Protein AF-A0A2A4IUW9-F1 (afdb_monomer)

Radius of gyration: 44.04 Å; Cα contacts (8 Å, |Δi|>4): 616; chains: 1; bounding box: 110×86×105 Å

Organism: Heliothis virescens (NCBI:txid7102)

InterPro domains:
  IPR000980 SH2 domain [PS50001] (161-272)
  IPR000980 SH2 domain [SM00252] (169-258)
  IPR003029 S1 domain [PF00575] (64-117)
  IPR003029 S1 domain [PS50126] (64-119)
  IPR003029 S1 domain [SM00316] (58-117)
  IPR012340 Nucleic acid-binding, OB-fold [G3DSA:2.40.50.140] (57-123)
  IPR012340 Nucleic acid-binding, OB-fold [SSF50249] (63-125)
  IPR017072 Transcription elongation factor Spt6 [PTHR10145] (1-438)
  IPR035018 Spt6, SH2 domain, C terminus [cd09928] (261-351)
  IPR035019 Spt6, SH2 domain, N terminus [cd09918] (169-252)
  IPR035420 Spt6, SH2 domain [PF14633] (137-350)
  IPR036860 SH2 domain superfamily [G3DSA:3.30.505.10] (155-260)
  IPR036860 SH2 domain superfamily [G3DSA:3.30.505.10] (262-356)
  IPR036860 SH2 domain superfamily [SSF55550] (166-254)
  IPR036860 SH2 domain superfamily [SSF55550] (276-350)

Mean predicted aligned error: 22.2 Å

Structure (mmCIF, N/CA/C/O backbone):
data_AF-A0A2A4IUW9-F1
#
_entry.id   AF-A0A2A4IUW9-F1
#
loop_
_atom_site.group_PDB
_atom_site.id
_atom_site.type_symbol
_atom_site.label_atom_id
_atom_site.label_alt_id
_atom_site.label_comp_id
_atom_site.label_asym_id
_atom_site.label_entity_id
_atom_site.label_seq_id
_atom_site.pdbx_PDB_ins_code
_atom_site.Cartn_x
_atom_site.Cartn_y
_atom_site.Cartn_z
_atom_site.occupancy
_atom_site.B_iso_or_equiv
_atom_site.auth_seq_id
_atom_site.auth_comp_id
_atom_site.auth_asym_id
_atom_site.auth_atom_id
_atom_site.pdbx_PDB_model_num
ATOM 1 N N . MET A 1 1 ? 4.418 -8.406 -42.377 1.00 80.50 1 MET A N 1
ATOM 2 C CA . MET A 1 1 ? 5.895 -8.280 -42.331 1.00 80.50 1 MET A CA 1
ATOM 3 C C . MET A 1 1 ? 6.504 -9.618 -42.713 1.00 80.50 1 MET A C 1
ATOM 5 O O . MET A 1 1 ? 5.828 -10.623 -42.533 1.00 80.50 1 MET A O 1
ATOM 9 N N . VAL A 1 2 ? 7.733 -9.634 -43.227 1.00 87.94 2 VAL A N 1
ATOM 10 C CA . VAL A 1 2 ? 8.461 -10.855 -43.615 1.00 87.94 2 VAL A CA 1
ATOM 11 C C . VAL A 1 2 ? 9.812 -10.873 -42.894 1.00 87.94 2 VAL A C 1
ATOM 13 O O . VAL A 1 2 ? 10.381 -9.811 -42.633 1.00 87.94 2 VAL A O 1
ATOM 16 N N . LEU A 1 3 ? 10.307 -12.055 -42.534 1.00 91.06 3 LEU A N 1
ATOM 17 C CA . LEU A 1 3 ? 11.667 -12.244 -42.031 1.00 91.06 3 LEU A CA 1
ATOM 18 C C . LEU A 1 3 ? 12.642 -12.414 -43.205 1.00 91.06 3 LEU A C 1
ATOM 20 O O . LEU A 1 3 ? 12.281 -12.907 -44.277 1.00 91.06 3 LEU A O 1
ATOM 24 N N . ALA A 1 4 ? 13.871 -11.944 -43.014 1.00 92.44 4 ALA A N 1
ATOM 25 C CA . ALA A 1 4 ? 14.934 -12.077 -43.994 1.00 92.44 4 ALA A CA 1
ATOM 26 C C . ALA A 1 4 ? 16.300 -12.180 -43.314 1.00 92.44 4 ALA A C 1
ATOM 28 O O . ALA A 1 4 ? 16.568 -11.481 -42.340 1.00 92.44 4 ALA A O 1
ATOM 29 N N . SER A 1 5 ? 17.191 -12.999 -43.861 1.00 93.94 5 SER A N 1
ATOM 30 C CA . SER A 1 5 ? 18.597 -13.071 -43.453 1.00 93.94 5 SER A CA 1
ATOM 31 C C . SER A 1 5 ? 19.447 -12.083 -44.258 1.00 93.94 5 SER A C 1
ATOM 33 O O . SER A 1 5 ? 19.267 -11.942 -45.467 1.00 93.94 5 SER A O 1
ATOM 35 N N . VAL A 1 6 ? 20.378 -11.379 -43.614 1.00 94.00 6 VAL A N 1
ATOM 36 C CA . VAL A 1 6 ? 21.322 -10.477 -44.295 1.00 94.00 6 VAL A CA 1
ATOM 37 C C . VAL A 1 6 ? 22.441 -11.290 -44.946 1.00 94.00 6 VAL A C 1
ATOM 39 O O . VAL A 1 6 ? 23.213 -11.953 -44.259 1.00 94.00 6 VAL A O 1
ATOM 42 N N . VAL A 1 7 ? 22.556 -11.214 -46.273 1.00 92.81 7 VAL A N 1
ATOM 43 C CA . VAL A 1 7 ? 23.546 -11.969 -47.065 1.00 92.81 7 VAL A CA 1
ATOM 44 C C . VAL A 1 7 ? 24.831 -11.167 -47.287 1.00 92.81 7 VAL A C 1
ATOM 46 O O . VAL A 1 7 ? 25.912 -11.742 -47.346 1.00 92.81 7 VAL A O 1
ATOM 49 N N . GLY A 1 8 ? 24.739 -9.841 -47.406 1.00 90.25 8 GLY A N 1
ATOM 50 C CA . GLY A 1 8 ? 25.907 -8.985 -47.621 1.00 90.25 8 GLY A CA 1
ATOM 51 C C . GLY A 1 8 ? 25.550 -7.530 -47.909 1.00 90.25 8 GLY A C 1
ATOM 52 O O . GLY A 1 8 ? 24.393 -7.199 -48.161 1.00 90.25 8 GLY A O 1
ATOM 53 N N . ILE A 1 9 ? 26.549 -6.651 -47.897 1.00 89.44 9 ILE A N 1
ATOM 54 C CA . ILE A 1 9 ? 26.384 -5.214 -48.161 1.00 89.44 9 ILE A CA 1
ATOM 55 C C . ILE A 1 9 ? 26.858 -4.910 -49.589 1.00 89.44 9 ILE A C 1
ATOM 57 O O . ILE A 1 9 ? 27.933 -5.342 -50.004 1.00 89.44 9 ILE A O 1
ATOM 61 N N . THR A 1 10 ? 26.047 -4.178 -50.356 1.00 88.38 10 THR A N 1
ATOM 62 C CA . THR A 1 10 ? 26.395 -3.730 -51.712 1.00 88.38 10 THR A CA 1
ATOM 63 C C . THR A 1 10 ? 27.048 -2.359 -51.643 1.00 88.38 10 THR A C 1
ATOM 65 O O . THR A 1 10 ? 26.435 -1.399 -51.172 1.00 88.38 10 THR A O 1
ATOM 68 N N . HIS A 1 11 ? 28.263 -2.257 -52.168 1.00 86.31 11 HIS A N 1
ATOM 69 C CA . HIS A 1 11 ? 29.027 -1.016 -52.240 1.00 86.31 11 HIS A CA 1
ATOM 70 C C . HIS A 1 11 ? 29.185 -0.576 -53.700 1.00 86.31 11 HIS A C 1
ATOM 72 O O . HIS A 1 11 ? 29.258 -1.415 -54.602 1.00 86.31 11 HIS A O 1
ATOM 78 N N . ARG A 1 12 ? 29.236 0.736 -53.936 1.00 84.38 12 ARG A N 1
ATOM 79 C CA . ARG A 1 12 ? 29.547 1.342 -55.234 1.00 84.38 12 ARG A CA 1
ATOM 80 C C . ARG A 1 12 ? 30.963 1.904 -55.177 1.00 84.38 12 ARG A C 1
ATOM 82 O O . ARG A 1 12 ? 31.189 2.914 -54.514 1.00 84.38 12 ARG A O 1
ATOM 89 N N . LYS A 1 13 ? 31.892 1.283 -55.911 1.00 81.44 13 LYS A N 1
ATOM 90 C CA . LYS A 1 13 ? 33.252 1.814 -56.070 1.00 81.44 13 LYS A CA 1
ATOM 91 C C . LYS A 1 13 ? 33.208 3.243 -56.648 1.00 81.44 13 LYS A C 1
ATOM 93 O O . LYS A 1 13 ? 32.441 3.469 -57.591 1.00 81.44 13 LYS A O 1
ATOM 98 N N . PRO A 1 14 ? 33.993 4.194 -56.108 1.00 77.44 14 PRO A N 1
ATOM 99 C CA . PRO A 1 14 ? 34.135 5.524 -56.694 1.00 77.44 14 PRO A CA 1
ATOM 100 C C . PRO A 1 14 ? 34.821 5.453 -58.070 1.00 77.44 14 PRO A C 1
ATOM 102 O O . PRO A 1 14 ? 35.565 4.515 -58.362 1.00 77.44 14 PRO A O 1
ATOM 105 N N . GLN A 1 15 ? 34.547 6.433 -58.933 1.00 79.81 15 GLN A N 1
ATOM 106 C CA . GLN A 1 15 ? 35.228 6.587 -60.227 1.00 79.81 15 GLN A CA 1
ATOM 107 C C . GLN A 1 15 ? 36.563 7.316 -60.033 1.00 79.81 15 GLN A C 1
ATOM 109 O O . GLN A 1 15 ? 36.688 8.085 -59.087 1.00 79.81 15 GLN A O 1
ATOM 114 N N . ARG A 1 16 ? 37.543 7.111 -60.926 1.00 71.62 16 ARG A N 1
ATOM 115 C CA . ARG A 1 16 ? 38.905 7.669 -60.782 1.00 71.62 16 ARG A CA 1
ATOM 116 C C . ARG A 1 16 ? 38.910 9.186 -60.546 1.00 71.62 16 ARG A C 1
ATOM 118 O O . ARG A 1 16 ? 39.469 9.632 -59.559 1.00 71.62 16 ARG A O 1
ATOM 125 N N . GLU A 1 17 ? 38.143 9.922 -61.345 1.00 75.94 17 GLU A N 1
ATOM 126 C CA . GLU A 1 17 ? 37.941 11.377 -61.221 1.00 75.94 17 GLU A CA 1
ATOM 127 C C . GLU A 1 17 ? 37.395 11.826 -59.848 1.00 75.94 17 GLU A C 1
ATOM 129 O O . GLU A 1 17 ? 37.530 12.991 -59.482 1.00 75.94 17 GLU A O 1
ATOM 134 N N . MET A 1 18 ? 36.770 10.920 -59.082 1.00 72.50 18 MET A N 1
ATOM 135 C CA . MET A 1 18 ? 36.324 11.173 -57.707 1.00 72.50 18 MET A CA 1
ATOM 136 C C . MET A 1 18 ? 37.425 10.898 -56.673 1.00 72.50 18 MET A C 1
ATOM 138 O O . MET A 1 18 ? 37.431 11.567 -55.645 1.00 72.50 18 MET A O 1
ATOM 142 N N . LEU A 1 19 ? 38.350 9.956 -56.918 1.00 72.19 19 LEU A N 1
ATOM 143 C CA . LEU A 1 19 ? 39.537 9.759 -56.064 1.00 72.19 19 LEU A CA 1
ATOM 144 C C . LEU A 1 19 ? 40.406 11.020 -56.097 1.00 72.19 19 LEU A C 1
ATOM 146 O O . LEU A 1 19 ? 40.807 11.514 -55.049 1.00 72.19 19 LEU A O 1
ATOM 150 N N . ASP A 1 20 ? 40.608 11.580 -57.292 1.00 70.94 20 ASP A N 1
ATOM 151 C CA . ASP A 1 20 ? 41.407 12.791 -57.521 1.00 70.94 20 ASP A CA 1
ATOM 152 C C . ASP A 1 20 ? 40.812 14.050 -56.838 1.00 70.94 20 ASP A C 1
ATOM 154 O O . ASP A 1 20 ? 41.482 15.072 -56.709 1.00 70.94 20 ASP A O 1
ATOM 158 N N . GLN A 1 21 ? 39.550 13.981 -56.391 1.00 74.69 21 GLN A N 1
ATOM 159 C CA . GLN A 1 21 ? 38.823 15.035 -55.663 1.00 74.69 21 GLN A CA 1
ATOM 160 C C . GLN A 1 21 ? 38.524 14.654 -54.199 1.00 74.69 21 GLN A C 1
ATOM 162 O O . GLN A 1 21 ? 37.784 15.358 -53.508 1.00 74.69 21 GLN A O 1
ATOM 167 N N . ALA A 1 22 ? 39.059 13.531 -53.712 1.00 76.06 22 ALA A N 1
ATOM 168 C CA . ALA A 1 22 ? 38.828 13.062 -52.354 1.00 76.06 22 ALA A CA 1
ATOM 169 C C . ALA A 1 22 ? 39.600 13.911 -51.334 1.00 76.06 22 ALA A C 1
ATOM 171 O O . ALA A 1 22 ? 40.796 14.148 -51.485 1.00 76.06 22 ALA A O 1
ATOM 172 N N . ASN A 1 23 ? 38.929 14.300 -50.249 1.00 79.69 23 ASN A N 1
ATOM 173 C CA . ASN A 1 23 ? 39.556 14.961 -49.108 1.00 79.69 23 ASN A CA 1
ATOM 174 C C . ASN A 1 23 ? 39.366 14.093 -47.852 1.00 79.69 23 ASN A C 1
ATOM 176 O O . ASN A 1 23 ? 38.298 14.162 -47.236 1.00 79.69 23 ASN A O 1
ATOM 180 N N . PRO A 1 24 ? 40.335 13.225 -47.501 1.00 80.31 24 PRO A N 1
ATOM 181 C CA . PRO A 1 24 ? 40.293 12.454 -46.263 1.00 80.31 24 PRO A CA 1
ATOM 182 C C . PRO A 1 24 ? 40.227 13.358 -45.033 1.00 80.31 24 PRO A C 1
ATOM 184 O O . PRO A 1 24 ? 40.908 14.380 -44.962 1.00 80.31 24 PRO A O 1
ATOM 187 N N . VAL A 1 25 ? 39.416 12.967 -44.054 1.00 80.44 25 VAL A N 1
ATOM 188 C CA . VAL A 1 25 ? 39.219 13.726 -42.814 1.00 80.44 25 VAL A CA 1
ATOM 189 C C . VAL A 1 25 ? 39.934 12.998 -41.686 1.00 80.44 25 VAL A C 1
ATOM 191 O O . VAL A 1 25 ? 39.818 11.781 -41.566 1.00 80.44 25 VAL A O 1
ATOM 194 N N . ARG A 1 26 ? 40.674 13.728 -40.850 1.00 84.06 26 ARG A N 1
ATOM 195 C CA . ARG A 1 26 ? 41.208 13.189 -39.598 1.00 84.06 26 ARG A CA 1
ATOM 196 C C . ARG A 1 26 ? 40.181 13.393 -38.490 1.00 84.06 26 ARG A C 1
ATOM 198 O O . ARG A 1 26 ? 39.620 14.476 -38.370 1.00 84.06 26 ARG A O 1
ATOM 205 N N . ASN A 1 27 ? 39.938 12.362 -37.694 1.00 80.62 27 ASN A N 1
ATOM 206 C CA . ASN A 1 27 ? 39.076 12.443 -36.524 1.00 80.62 27 ASN A CA 1
ATOM 207 C C . ASN A 1 27 ? 39.903 12.945 -35.325 1.00 80.62 27 ASN A C 1
ATOM 209 O O . ASN A 1 27 ? 40.910 12.334 -34.964 1.00 80.62 27 ASN A O 1
ATOM 213 N N . ASP A 1 28 ? 39.485 14.055 -34.716 1.00 77.19 28 ASP A N 1
ATOM 214 C CA . ASP A 1 28 ? 40.241 14.715 -33.641 1.00 77.19 28 ASP A CA 1
ATOM 215 C C . ASP A 1 28 ? 40.226 13.949 -32.304 1.00 77.19 28 ASP A C 1
ATOM 217 O O . ASP A 1 28 ? 41.146 14.110 -31.505 1.00 77.19 28 ASP A O 1
ATOM 221 N N . GLU A 1 29 ? 39.231 13.086 -32.063 1.00 75.88 29 GLU A N 1
ATOM 222 C CA . GLU A 1 29 ? 39.107 12.296 -30.824 1.00 75.88 29 GLU A CA 1
ATOM 223 C C . GLU A 1 29 ? 39.945 11.009 -30.859 1.00 75.88 29 GLU A C 1
ATOM 225 O O . GLU A 1 29 ? 40.539 10.618 -29.857 1.00 75.88 29 GLU A O 1
ATOM 230 N N . THR A 1 30 ? 39.997 10.336 -32.013 1.00 78.62 30 THR A N 1
ATOM 231 C CA . THR A 1 30 ? 40.752 9.076 -32.193 1.00 78.62 30 THR A CA 1
ATOM 232 C C . THR A 1 30 ? 42.152 9.291 -32.764 1.00 78.62 30 THR A C 1
ATOM 234 O O . THR A 1 30 ? 43.009 8.418 -32.652 1.00 78.62 30 THR A O 1
ATOM 237 N N . GLY A 1 31 ? 42.392 10.438 -33.403 1.00 81.12 31 GLY A N 1
ATOM 238 C CA . GLY A 1 31 ? 43.640 10.763 -34.084 1.00 81.12 31 GLY A CA 1
ATOM 239 C C . GLY A 1 31 ? 43.883 10.015 -35.402 1.00 81.12 31 GLY A C 1
ATOM 240 O O . GLY A 1 31 ? 44.922 10.251 -36.028 1.00 81.12 31 GLY A O 1
ATOM 241 N N . LEU A 1 32 ? 42.951 9.154 -35.821 1.00 87.94 32 LEU A N 1
ATOM 242 C CA . LEU A 1 32 ? 43.006 8.357 -37.048 1.00 87.94 32 LEU A CA 1
ATOM 243 C C . LEU A 1 32 ? 42.343 9.088 -38.227 1.00 87.94 32 LEU A C 1
ATOM 245 O O . LEU A 1 32 ? 41.559 10.026 -38.051 1.00 87.94 32 LEU A O 1
ATOM 249 N N . TRP A 1 33 ? 42.661 8.656 -39.443 1.00 85.31 33 TRP A N 1
ATOM 250 C CA . TRP A 1 33 ? 42.098 9.165 -40.690 1.00 85.31 33 TRP A CA 1
ATOM 251 C C . TRP A 1 33 ? 40.918 8.316 -41.166 1.00 85.31 33 TRP A C 1
ATOM 253 O O . TRP A 1 33 ? 40.949 7.087 -41.107 1.00 85.31 33 TRP A O 1
ATOM 263 N N . GLU A 1 34 ? 39.890 8.980 -41.689 1.00 84.31 34 GLU A N 1
ATOM 264 C CA . GLU A 1 34 ? 38.698 8.364 -42.263 1.00 84.31 34 GLU A CA 1
ATOM 265 C C . GLU A 1 34 ? 38.716 8.417 -43.798 1.00 84.31 34 GLU A C 1
ATOM 267 O O . GLU A 1 34 ? 38.998 9.448 -44.418 1.00 84.31 34 GLU A O 1
ATOM 272 N N . CYS A 1 35 ? 38.363 7.295 -44.426 1.00 83.06 35 CYS A N 1
ATOM 273 C CA . CYS A 1 35 ? 38.163 7.201 -45.864 1.00 83.06 35 CYS A CA 1
ATOM 274 C C . CYS A 1 35 ? 36.783 7.770 -46.279 1.00 83.06 35 CYS A C 1
ATOM 276 O O . CYS A 1 35 ? 35.767 7.115 -46.031 1.00 83.06 35 CYS A O 1
ATOM 278 N N . PRO A 1 36 ? 36.709 8.891 -47.029 1.00 78.44 36 PRO A N 1
ATOM 279 C CA . PRO A 1 36 ? 35.457 9.604 -47.330 1.00 78.44 36 PRO A CA 1
ATOM 280 C C . PRO A 1 36 ? 34.484 8.854 -48.263 1.00 78.44 36 PRO A C 1
ATOM 282 O O . PRO A 1 36 ? 33.404 9.360 -48.562 1.00 78.44 36 PRO A O 1
ATOM 285 N N . PHE A 1 37 ? 34.848 7.658 -48.743 1.00 80.06 37 PHE A N 1
ATOM 286 C CA . PHE A 1 37 ? 33.977 6.810 -49.566 1.00 80.06 37 PHE A CA 1
ATOM 287 C C . PHE A 1 37 ? 33.505 5.535 -48.878 1.00 80.06 37 PHE A C 1
ATOM 289 O O . PHE A 1 37 ? 32.496 4.991 -49.309 1.00 80.06 37 PHE A O 1
ATOM 296 N N . CYS A 1 38 ? 34.223 5.013 -47.882 1.00 77.00 38 CYS A N 1
ATOM 297 C CA . CYS A 1 38 ? 33.855 3.752 -47.224 1.00 77.00 38 CYS A CA 1
ATOM 298 C C . CYS A 1 38 ? 33.867 3.818 -45.694 1.00 77.00 38 CYS A C 1
ATOM 300 O O . CYS A 1 38 ? 33.797 2.767 -45.067 1.00 77.00 38 CYS A O 1
ATOM 302 N N . HIS A 1 39 ? 34.007 5.026 -45.132 1.00 78.38 39 HIS A N 1
ATOM 303 C CA . HIS A 1 39 ? 33.901 5.386 -43.711 1.00 78.38 39 HIS A CA 1
ATOM 304 C C . HIS A 1 39 ? 34.785 4.596 -42.728 1.00 78.38 39 HIS A C 1
ATOM 306 O O . HIS A 1 39 ? 34.752 4.820 -41.522 1.00 78.38 39 HIS A O 1
ATOM 312 N N . LYS A 1 40 ? 35.682 3.748 -43.248 1.00 79.31 40 LYS A N 1
ATOM 313 C CA . LYS A 1 40 ? 36.790 3.156 -42.501 1.00 79.31 40 LYS A CA 1
ATOM 314 C C . LYS A 1 40 ? 37.655 4.248 -41.887 1.00 79.31 40 LYS A C 1
ATOM 316 O O . LYS A 1 40 ? 38.240 5.048 -42.618 1.00 79.31 40 LYS A O 1
ATOM 321 N N . ASN A 1 41 ? 37.761 4.206 -40.568 1.00 80.50 41 ASN A N 1
ATOM 322 C CA . ASN A 1 41 ? 38.489 5.129 -39.705 1.00 80.50 41 ASN A CA 1
ATOM 323 C C . ASN A 1 41 ? 39.707 4.466 -39.027 1.00 80.50 41 ASN A C 1
ATOM 325 O O . ASN A 1 41 ? 40.211 4.971 -38.033 1.00 80.50 41 ASN A O 1
ATOM 329 N N . ASP A 1 42 ? 40.179 3.338 -39.570 1.00 82.62 42 ASP A N 1
ATOM 330 C CA . ASP A 1 42 ? 41.269 2.521 -39.014 1.00 82.62 42 ASP A CA 1
ATOM 331 C C . ASP A 1 42 ? 42.689 3.032 -39.369 1.00 82.62 42 ASP A C 1
ATOM 333 O O . ASP A 1 42 ? 43.676 2.395 -39.004 1.00 82.62 42 ASP A O 1
ATOM 337 N N . PHE A 1 43 ? 42.826 4.125 -40.135 1.00 84.69 43 PHE A N 1
ATOM 338 C CA . PHE A 1 43 ? 44.097 4.510 -40.768 1.00 84.69 43 PHE A CA 1
ATOM 339 C C . PHE A 1 43 ? 44.949 5.440 -39.876 1.00 84.69 43 PHE A C 1
ATOM 341 O O . PHE A 1 43 ? 44.506 6.551 -39.578 1.00 84.69 43 PHE A O 1
ATOM 348 N N . PRO A 1 44 ? 46.185 5.073 -39.483 1.00 84.38 44 PRO A N 1
ATOM 349 C CA . PRO A 1 44 ? 47.053 5.942 -38.682 1.00 84.38 44 PRO A CA 1
ATOM 350 C C . PRO A 1 44 ? 47.588 7.152 -39.466 1.00 84.38 44 PRO A C 1
ATOM 352 O O . PRO A 1 44 ? 47.716 8.240 -38.903 1.00 84.38 44 PRO A O 1
ATOM 355 N N . GLU A 1 45 ? 47.852 7.002 -40.768 1.00 85.12 45 GLU A N 1
ATOM 356 C CA . GLU A 1 45 ? 48.411 8.059 -41.620 1.00 85.12 45 GLU A CA 1
ATOM 357 C C . GLU A 1 45 ? 47.579 8.329 -42.879 1.00 85.12 45 GLU A C 1
ATOM 359 O O . GLU A 1 45 ? 47.034 7.419 -43.504 1.00 85.12 45 GLU A O 1
ATOM 364 N N . LEU A 1 46 ? 47.588 9.590 -43.329 1.00 84.12 46 LEU A N 1
ATOM 365 C CA . LEU A 1 46 ? 46.991 10.020 -44.599 1.00 84.12 46 LEU A CA 1
ATOM 366 C C . LEU A 1 46 ? 47.543 9.225 -45.797 1.00 84.12 46 LEU A C 1
ATOM 368 O O . LEU A 1 46 ? 46.793 8.873 -46.706 1.00 84.12 46 LEU A O 1
ATOM 372 N N . SER A 1 47 ? 48.839 8.898 -45.771 1.00 83.25 47 SER A N 1
ATOM 373 C CA . SER A 1 47 ? 49.534 8.071 -46.766 1.00 83.25 47 SER A CA 1
ATOM 374 C C . SER A 1 47 ? 48.853 6.713 -46.980 1.00 83.25 47 SER A C 1
ATOM 376 O O . SER A 1 47 ? 48.757 6.229 -48.107 1.00 83.25 47 SER A O 1
ATOM 378 N N . GLU A 1 48 ? 48.332 6.101 -45.912 1.00 83.25 48 GLU A N 1
ATOM 379 C CA . GLU A 1 48 ? 47.650 4.808 -45.990 1.00 83.25 48 GLU A CA 1
ATOM 380 C C . GLU A 1 48 ? 46.253 4.916 -46.613 1.00 83.25 48 GLU A C 1
ATOM 382 O O . GLU A 1 48 ? 45.826 3.992 -47.305 1.00 83.25 48 GLU A O 1
ATOM 387 N N . VAL A 1 49 ? 45.573 6.059 -46.463 1.00 81.81 49 VAL A N 1
ATOM 388 C CA . VAL A 1 49 ? 44.292 6.323 -47.141 1.00 81.81 49 VAL A CA 1
ATOM 389 C C . VAL A 1 49 ? 44.486 6.430 -48.658 1.00 81.81 49 VAL A C 1
ATOM 391 O O . VAL A 1 49 ? 43.689 5.877 -49.417 1.00 81.81 49 VAL A O 1
ATOM 394 N N . TRP A 1 50 ? 45.573 7.062 -49.116 1.00 81.75 50 TRP A N 1
ATOM 395 C CA . TRP A 1 50 ? 45.917 7.108 -50.544 1.00 81.75 50 TRP A CA 1
ATOM 396 C C . TRP A 1 50 ? 46.339 5.732 -51.076 1.00 81.75 50 TRP A C 1
ATOM 398 O O . TRP A 1 50 ? 45.802 5.285 -52.089 1.00 81.75 50 TRP A O 1
ATOM 408 N N . ASN A 1 51 ? 47.162 4.978 -50.337 1.00 84.94 51 ASN A N 1
ATOM 409 C CA . ASN A 1 51 ? 47.474 3.582 -50.679 1.00 84.94 51 ASN A CA 1
ATOM 410 C C . ASN A 1 51 ? 46.207 2.699 -50.757 1.00 84.94 51 ASN A C 1
ATOM 412 O O . ASN A 1 51 ? 46.107 1.821 -51.615 1.00 84.94 51 ASN A O 1
ATOM 416 N N . HIS A 1 52 ? 45.208 2.938 -49.901 1.00 82.25 52 HIS A N 1
ATOM 417 C CA . HIS A 1 52 ? 43.914 2.247 -49.921 1.00 82.25 52 HIS A CA 1
ATOM 418 C C . HIS A 1 52 ? 43.067 2.567 -51.170 1.00 82.25 52 HIS A C 1
ATOM 420 O O . HIS A 1 52 ? 42.300 1.709 -51.632 1.00 82.25 52 HIS A O 1
ATOM 426 N N . PHE A 1 53 ? 43.223 3.764 -51.745 1.00 81.56 53 PHE A N 1
ATOM 427 C CA . PHE A 1 53 ? 42.650 4.128 -53.041 1.00 81.56 53 PHE A CA 1
ATOM 428 C C . PHE A 1 53 ? 43.407 3.476 -54.205 1.00 81.56 53 PHE A C 1
ATOM 430 O O . PHE A 1 53 ? 42.789 2.753 -54.990 1.00 81.56 53 PHE A O 1
ATOM 437 N N . ASP A 1 54 ? 44.726 3.668 -54.286 1.00 78.38 54 ASP A N 1
ATOM 438 C CA . ASP A 1 54 ? 45.549 3.229 -55.424 1.00 78.38 54 ASP A CA 1
ATOM 439 C C . ASP A 1 54 ? 45.650 1.702 -55.541 1.00 78.38 54 ASP A C 1
ATOM 441 O O . ASP A 1 54 ? 45.609 1.154 -56.645 1.00 78.38 54 ASP A O 1
ATOM 445 N N . ALA A 1 55 ? 45.662 0.978 -54.416 1.00 81.12 55 ALA A N 1
ATOM 446 C CA . ALA A 1 55 ? 45.565 -0.483 -54.405 1.00 81.12 55 ALA A CA 1
ATOM 447 C C . ALA A 1 55 ? 44.164 -1.012 -54.795 1.00 81.12 55 ALA A C 1
ATOM 449 O O . ALA A 1 55 ? 43.937 -2.223 -54.818 1.00 81.12 55 ALA A O 1
ATOM 450 N N . GLY A 1 56 ? 43.182 -0.134 -55.045 1.00 75.38 56 GLY A N 1
ATOM 451 C CA . GLY A 1 56 ? 41.799 -0.505 -55.362 1.00 75.38 56 GLY A CA 1
ATOM 452 C C . GLY A 1 56 ? 41.053 -1.208 -54.218 1.00 75.38 56 GLY A C 1
ATOM 453 O O . GLY A 1 56 ? 39.987 -1.800 -54.454 1.00 75.38 56 GLY A O 1
ATOM 454 N N . ALA A 1 57 ? 41.612 -1.147 -53.002 1.00 79.00 57 ALA A N 1
ATOM 455 C CA . ALA A 1 57 ? 41.149 -1.823 -51.791 1.00 79.00 57 ALA A CA 1
ATOM 456 C C . ALA A 1 57 ? 39.894 -1.175 -51.181 1.00 79.00 57 ALA A C 1
ATOM 458 O O . ALA A 1 57 ? 39.211 -1.796 -50.362 1.00 79.00 57 ALA A O 1
ATOM 459 N N . CYS A 1 58 ? 39.560 0.048 -51.597 1.00 80.25 58 CYS A N 1
ATOM 460 C CA . CYS A 1 58 ? 38.311 0.703 -51.235 1.00 80.25 58 CYS A CA 1
ATOM 461 C C . CYS A 1 58 ? 37.091 -0.031 -51.839 1.00 80.25 58 CYS A C 1
ATOM 463 O O . CYS A 1 58 ? 36.992 -0.165 -53.068 1.00 80.25 58 CYS A O 1
ATOM 465 N N . PRO A 1 59 ? 36.119 -0.489 -51.020 1.00 78.12 59 PRO A N 1
ATOM 466 C CA . PRO A 1 59 ? 34.854 -1.020 -51.530 1.00 78.12 59 PRO A CA 1
ATOM 467 C C . PRO A 1 59 ? 33.955 0.091 -52.102 1.00 78.12 59 PRO A C 1
ATOM 469 O O . PRO A 1 59 ? 33.089 -0.187 -52.934 1.00 78.12 59 PRO A O 1
ATOM 472 N N . GLY A 1 60 ? 34.186 1.343 -51.692 1.00 83.19 60 GLY A N 1
ATOM 473 C CA . GLY A 1 60 ? 33.345 2.497 -51.996 1.00 83.19 60 GLY A CA 1
ATOM 474 C C . GLY A 1 60 ? 32.075 2.565 -51.149 1.00 83.19 60 GLY A C 1
ATOM 475 O O . GLY A 1 60 ? 31.917 1.822 -50.180 1.00 83.19 60 GLY A O 1
ATOM 476 N N . GLN A 1 61 ? 31.164 3.463 -51.525 1.00 83.81 61 GLN A N 1
ATOM 477 C CA . GLN A 1 61 ? 30.034 3.850 -50.680 1.00 83.81 61 GLN A CA 1
ATOM 478 C C . GLN A 1 61 ? 28.979 2.750 -50.598 1.00 83.81 61 GLN A C 1
ATOM 480 O O . GLN A 1 61 ? 28.558 2.194 -51.618 1.00 83.81 61 GLN A O 1
ATOM 485 N N . ALA A 1 62 ? 28.512 2.451 -49.386 1.00 85.00 62 ALA A N 1
ATOM 486 C CA . ALA A 1 62 ? 27.423 1.512 -49.169 1.00 85.00 62 ALA A CA 1
ATOM 487 C C . ALA A 1 62 ? 26.111 2.036 -49.787 1.00 85.00 62 ALA A C 1
ATOM 489 O O . ALA A 1 62 ? 25.626 3.119 -49.473 1.00 85.00 62 ALA A O 1
ATOM 490 N N . THR A 1 63 ? 25.514 1.245 -50.679 1.00 87.19 63 THR A N 1
ATOM 491 C CA . THR A 1 63 ? 24.272 1.600 -51.400 1.00 87.19 63 THR A CA 1
ATOM 492 C C . THR A 1 63 ? 23.037 0.902 -50.832 1.00 87.19 63 THR A C 1
ATOM 494 O O . THR A 1 63 ? 21.918 1.418 -50.920 1.00 87.19 63 THR A O 1
ATOM 497 N N . GLY A 1 64 ? 23.230 -0.263 -50.213 1.00 89.69 64 GLY A N 1
ATOM 498 C CA . GLY A 1 64 ? 22.156 -1.050 -49.627 1.00 89.69 64 GLY A CA 1
ATOM 499 C C . GLY A 1 64 ? 22.590 -2.454 -49.222 1.00 89.69 64 GLY A C 1
ATOM 500 O O . GLY A 1 64 ? 23.718 -2.887 -49.463 1.00 89.69 64 GLY A O 1
ATOM 501 N N . VAL A 1 65 ? 21.670 -3.173 -48.596 1.00 92.44 65 VAL A N 1
ATOM 502 C CA . VAL A 1 65 ? 21.886 -4.484 -47.984 1.00 92.44 65 VAL A CA 1
ATOM 503 C C . VAL A 1 65 ? 21.173 -5.548 -48.814 1.00 92.44 65 VAL A C 1
ATOM 505 O O . VAL A 1 65 ? 19.978 -5.436 -49.080 1.00 92.44 65 VAL A O 1
ATOM 508 N N . ARG A 1 66 ? 21.894 -6.597 -49.218 1.00 93.25 66 ARG A N 1
ATOM 509 C CA . ARG A 1 66 ? 21.307 -7.796 -49.827 1.00 93.25 66 ARG A CA 1
ATOM 510 C C . ARG A 1 66 ? 20.779 -8.693 -48.724 1.00 93.25 66 ARG A C 1
ATOM 512 O O . ARG A 1 66 ? 21.512 -9.049 -47.799 1.00 93.25 66 ARG A O 1
ATOM 519 N N . ILE A 1 67 ? 19.523 -9.082 -48.858 1.00 94.50 67 ILE A N 1
ATOM 520 C CA . ILE A 1 67 ? 18.829 -9.988 -47.952 1.00 94.50 67 ILE A CA 1
ATOM 521 C C . ILE A 1 67 ? 18.360 -11.234 -48.707 1.00 94.50 67 ILE A C 1
ATOM 523 O O . ILE A 1 67 ? 18.250 -11.230 -49.935 1.00 94.50 67 ILE A O 1
ATOM 527 N N . ARG A 1 68 ? 18.052 -12.299 -47.972 1.00 94.12 68 ARG A N 1
ATOM 528 C CA . ARG A 1 68 ? 17.355 -13.477 -48.484 1.00 94.12 68 ARG A CA 1
ATOM 529 C C . ARG A 1 68 ? 16.163 -13.775 -47.590 1.00 94.12 68 ARG A C 1
ATOM 531 O O . ARG A 1 68 ? 16.337 -13.956 -46.386 1.00 94.12 68 ARG A O 1
ATOM 538 N N . LEU A 1 69 ? 14.973 -13.787 -48.181 1.00 92.56 69 LEU A N 1
ATOM 539 C CA . LEU A 1 69 ? 13.738 -14.151 -47.491 1.00 92.56 69 LEU A CA 1
ATOM 540 C C . LEU A 1 69 ? 13.746 -15.644 -47.127 1.00 92.56 69 LEU A C 1
ATOM 542 O O . LEU A 1 69 ? 14.410 -16.442 -47.791 1.00 92.56 69 LEU A O 1
ATOM 546 N N . ASP A 1 70 ? 12.948 -16.031 -46.133 1.00 87.88 70 ASP A N 1
ATOM 547 C CA . ASP A 1 70 ? 12.826 -17.428 -45.679 1.00 87.88 70 ASP A CA 1
ATOM 548 C C . ASP A 1 70 ? 12.383 -18.394 -46.797 1.00 87.88 70 ASP A C 1
ATOM 550 O O . ASP A 1 70 ? 12.767 -19.560 -46.809 1.00 87.88 70 ASP A O 1
ATOM 554 N N . ASN A 1 71 ? 11.627 -17.902 -47.788 1.00 86.56 71 ASN A N 1
ATOM 555 C CA . ASN A 1 71 ? 11.230 -18.663 -48.981 1.00 86.56 71 ASN A CA 1
ATOM 556 C C . ASN A 1 71 ? 12.345 -18.786 -50.046 1.00 86.56 71 ASN A C 1
ATOM 558 O O . ASN A 1 71 ? 12.092 -19.223 -51.167 1.00 86.56 71 ASN A O 1
ATOM 562 N N . GLY A 1 72 ? 13.571 -18.371 -49.722 1.00 87.00 72 GLY A N 1
ATOM 563 C CA . GLY A 1 72 ? 14.753 -18.483 -50.569 1.00 87.00 72 GLY A CA 1
ATOM 564 C C . GLY A 1 72 ? 14.962 -17.345 -51.573 1.00 87.00 72 GLY A C 1
ATOM 565 O O . GLY A 1 72 ? 16.059 -17.283 -52.140 1.00 87.00 72 GLY A O 1
ATOM 566 N N . LEU A 1 73 ? 13.984 -16.448 -51.769 1.00 91.62 73 LEU A N 1
ATOM 567 C CA . LEU A 1 73 ? 14.079 -15.312 -52.698 1.00 91.62 73 LEU A CA 1
ATOM 568 C C . LEU A 1 73 ? 15.152 -14.300 -52.278 1.00 91.62 73 LEU A C 1
ATOM 570 O O . LEU A 1 73 ? 15.328 -14.004 -51.094 1.00 91.62 73 LEU A O 1
ATOM 574 N N . SER A 1 74 ? 15.835 -13.721 -53.266 1.00 92.44 74 SER A N 1
ATOM 575 C CA . SER A 1 74 ? 16.754 -12.599 -53.060 1.00 92.44 74 SER A CA 1
ATOM 576 C C . SER A 1 74 ? 15.994 -11.282 -52.902 1.00 92.44 74 SER A C 1
ATOM 578 O O . SER A 1 74 ? 15.030 -11.015 -53.616 1.00 92.44 74 SER A O 1
ATOM 580 N N . GLY A 1 75 ? 16.460 -10.425 -51.999 1.00 92.81 75 GLY A N 1
ATOM 581 C CA . GLY A 1 75 ? 15.916 -9.086 -51.814 1.00 92.81 75 GLY A CA 1
ATOM 582 C C . GLY A 1 75 ? 16.992 -8.036 -51.564 1.00 92.81 75 GLY A C 1
ATOM 583 O O . GLY A 1 75 ? 18.154 -8.349 -51.287 1.00 92.81 75 GLY A O 1
ATOM 584 N N . TYR A 1 76 ? 16.590 -6.775 -51.653 1.00 94.19 76 TYR A N 1
ATOM 585 C CA . TYR A 1 76 ? 17.461 -5.618 -51.515 1.00 94.19 76 TYR A CA 1
ATOM 586 C C . TYR A 1 76 ? 16.815 -4.559 -50.618 1.00 94.19 76 TYR A C 1
ATOM 588 O O . TYR A 1 76 ? 15.651 -4.208 -50.788 1.00 94.19 76 TYR A O 1
ATOM 596 N N . ILE A 1 77 ? 17.572 -4.039 -49.654 1.00 93.12 77 ILE A N 1
ATOM 597 C CA . ILE A 1 77 ? 17.182 -2.895 -48.825 1.00 93.12 77 ILE A CA 1
ATOM 598 C C . ILE A 1 77 ? 18.104 -1.737 -49.191 1.00 93.12 77 ILE A C 1
ATOM 600 O O . ILE A 1 77 ? 19.274 -1.724 -48.811 1.00 93.12 77 ILE A O 1
ATOM 604 N N . HIS A 1 78 ? 17.588 -0.750 -49.922 1.00 90.44 78 HIS A N 1
ATOM 605 C CA . HIS A 1 78 ? 18.319 0.487 -50.198 1.00 90.44 78 HIS A CA 1
ATOM 606 C C . HIS A 1 78 ? 18.669 1.206 -48.882 1.00 90.44 78 HIS A C 1
ATOM 608 O O . HIS A 1 78 ? 17.833 1.255 -47.980 1.00 90.44 78 HIS A O 1
ATOM 614 N N . ILE A 1 79 ? 19.858 1.812 -48.761 1.00 88.62 79 ILE A N 1
ATOM 615 C CA . ILE A 1 79 ? 20.351 2.362 -47.480 1.00 88.62 79 ILE A CA 1
ATOM 616 C C . ILE A 1 79 ? 19.376 3.356 -46.813 1.00 88.62 79 ILE A C 1
ATOM 618 O O . ILE A 1 79 ? 19.098 3.252 -45.620 1.00 88.62 79 ILE A O 1
ATOM 622 N N . LYS A 1 80 ? 18.720 4.218 -47.608 1.00 88.19 80 LYS A N 1
ATOM 623 C CA . LYS A 1 80 ? 17.648 5.148 -47.165 1.00 88.19 80 LYS A CA 1
ATOM 624 C C . LYS A 1 80 ? 16.400 4.478 -46.547 1.00 88.19 80 LYS A C 1
ATOM 626 O O . LYS A 1 80 ? 15.537 5.188 -46.037 1.00 88.19 80 LYS A O 1
ATOM 631 N N . ASN A 1 81 ? 16.275 3.153 -46.624 1.00 88.44 81 ASN A N 1
ATOM 632 C CA . ASN A 1 81 ? 15.166 2.345 -46.101 1.00 88.44 81 ASN A CA 1
ATOM 633 C C . ASN A 1 81 ? 15.619 1.336 -45.024 1.00 88.44 81 ASN A C 1
ATOM 635 O O . ASN A 1 81 ? 14.829 0.496 -44.597 1.00 88.44 81 ASN A O 1
ATOM 639 N N . LEU A 1 82 ? 16.872 1.404 -44.561 1.00 87.75 82 LEU A N 1
ATOM 640 C CA . LEU A 1 82 ? 17.385 0.534 -43.497 1.00 87.75 82 LEU A CA 1
ATOM 641 C C . LEU A 1 82 ? 16.956 0.987 -42.086 1.00 87.75 82 LEU A C 1
ATOM 643 O O . LEU A 1 82 ? 16.858 0.167 -41.176 1.00 87.75 82 LEU A O 1
ATOM 647 N N . SER A 1 83 ? 16.716 2.287 -41.897 1.00 86.69 83 SER A N 1
ATOM 648 C CA . SER A 1 83 ? 16.441 2.921 -40.602 1.00 86.69 83 SER A CA 1
ATOM 649 C C . SER A 1 83 ? 15.588 4.184 -40.777 1.00 86.69 83 SER A C 1
ATOM 651 O O . SER A 1 83 ? 15.537 4.757 -41.865 1.00 86.69 83 SER A O 1
ATOM 653 N N . ASP A 1 84 ? 14.934 4.627 -39.697 1.00 83.62 84 ASP A N 1
ATOM 654 C CA . ASP A 1 84 ? 14.275 5.944 -39.629 1.00 83.62 84 ASP A CA 1
ATOM 655 C C . ASP A 1 84 ? 15.288 7.084 -39.398 1.00 83.62 84 ASP A C 1
ATOM 657 O O . ASP A 1 84 ? 15.004 8.245 -39.682 1.00 83.62 84 ASP A O 1
ATOM 661 N N . ARG A 1 85 ? 16.470 6.756 -38.856 1.00 81.38 85 ARG A N 1
ATOM 662 C CA . ARG A 1 85 ? 17.609 7.678 -38.726 1.00 81.38 85 ARG A CA 1
ATOM 663 C C . ARG A 1 85 ? 18.463 7.622 -39.992 1.00 81.38 85 ARG A C 1
ATOM 665 O O . ARG A 1 85 ? 18.505 6.588 -40.657 1.00 81.38 85 ARG A O 1
ATOM 672 N N . HIS A 1 86 ? 19.188 8.700 -40.284 1.00 78.12 86 HIS A N 1
ATOM 673 C CA . HIS A 1 86 ? 20.274 8.631 -41.259 1.00 78.12 86 HIS A CA 1
ATOM 674 C C . HIS A 1 86 ? 21.339 7.635 -40.774 1.00 78.12 86 HIS A C 1
ATOM 676 O O . HIS A 1 86 ? 21.628 7.578 -39.581 1.00 78.12 86 HIS A O 1
ATOM 682 N N . VAL A 1 87 ? 21.870 6.841 -41.700 1.00 79.50 87 VAL A N 1
ATOM 683 C CA . VAL A 1 87 ? 22.902 5.823 -41.477 1.00 79.50 87 VAL A CA 1
ATOM 684 C C . VAL A 1 87 ? 23.842 5.921 -42.673 1.00 79.50 87 VAL A C 1
ATOM 686 O O . VAL A 1 87 ? 23.382 5.750 -43.805 1.00 79.50 87 VAL A O 1
ATOM 689 N N . ALA A 1 88 ? 25.115 6.228 -42.425 1.00 73.19 88 ALA A N 1
ATOM 690 C CA . ALA A 1 88 ? 26.153 6.234 -43.456 1.00 73.19 88 ALA A CA 1
ATOM 691 C C . ALA A 1 88 ? 26.645 4.802 -43.725 1.00 73.19 88 ALA A C 1
ATOM 693 O O . ALA A 1 88 ? 26.659 4.361 -44.874 1.00 73.19 88 ALA A O 1
ATOM 694 N N . ASP A 1 89 ? 26.916 4.047 -42.654 1.00 78.56 89 ASP A N 1
ATOM 695 C CA . ASP A 1 89 ? 27.371 2.660 -42.722 1.00 78.56 89 ASP A CA 1
ATOM 696 C C . ASP A 1 89 ? 26.295 1.661 -42.270 1.00 78.56 89 ASP A C 1
ATOM 698 O O . ASP A 1 89 ? 25.939 1.600 -41.091 1.00 78.56 89 ASP A O 1
ATOM 702 N N . PRO A 1 90 ? 25.795 0.778 -43.155 1.00 81.88 90 PRO A N 1
ATOM 703 C CA . PRO A 1 90 ? 24.801 -0.222 -42.766 1.00 81.88 90 PRO A CA 1
ATOM 704 C C . PRO A 1 90 ? 25.344 -1.237 -41.745 1.00 81.88 90 PRO A C 1
ATOM 706 O O . PRO A 1 90 ? 24.552 -1.848 -41.027 1.00 81.88 90 PRO A O 1
ATOM 709 N N . THR A 1 91 ? 26.670 -1.388 -41.650 1.00 83.19 91 THR A N 1
ATOM 710 C CA . THR A 1 91 ? 27.380 -2.265 -40.704 1.00 83.19 91 THR A CA 1
ATOM 711 C C . THR A 1 91 ? 27.097 -1.921 -39.238 1.00 83.19 91 THR A C 1
ATOM 713 O O . THR A 1 91 ? 27.068 -2.823 -38.401 1.00 83.19 91 THR A O 1
ATOM 716 N N . GLU A 1 92 ? 26.823 -0.649 -38.918 1.00 82.56 92 GLU A N 1
ATOM 717 C CA . GLU A 1 92 ? 26.389 -0.230 -37.575 1.00 82.56 92 GLU A CA 1
ATOM 718 C C . GLU A 1 92 ? 25.076 -0.910 -37.166 1.00 82.56 92 GLU A C 1
ATOM 720 O O . GLU A 1 92 ? 24.855 -1.255 -36.003 1.00 82.56 92 GLU A O 1
ATOM 725 N N . ARG A 1 93 ? 24.170 -1.074 -38.140 1.00 82.12 93 ARG A N 1
ATOM 726 C CA . ARG A 1 93 ? 22.770 -1.428 -37.902 1.00 82.12 93 ARG A CA 1
ATOM 727 C C . ARG A 1 93 ? 22.461 -2.896 -38.170 1.00 82.12 93 ARG A C 1
ATOM 729 O O . ARG A 1 93 ? 21.526 -3.416 -37.548 1.00 82.12 93 ARG A O 1
ATOM 736 N N . VAL A 1 94 ? 23.194 -3.542 -39.080 1.00 86.50 94 VAL A N 1
ATOM 737 C CA . VAL A 1 94 ? 23.018 -4.951 -39.456 1.00 86.50 94 VAL A CA 1
ATOM 738 C C . VAL A 1 94 ? 24.348 -5.673 -39.684 1.00 86.50 94 VAL A C 1
ATOM 740 O O . VAL A 1 94 ? 25.271 -5.142 -40.296 1.00 86.50 94 VAL A O 1
ATOM 743 N N . ARG A 1 95 ? 24.425 -6.932 -39.24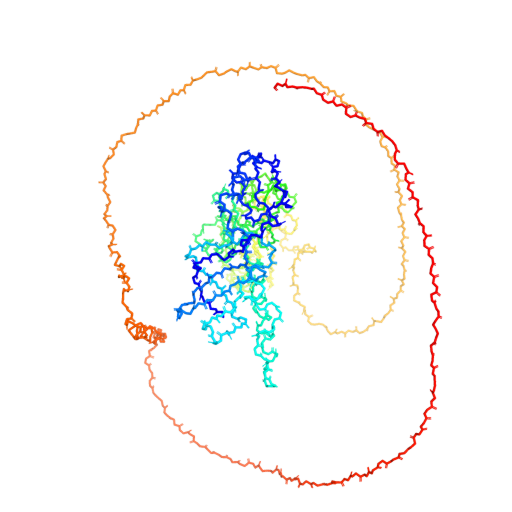3 1.00 89.56 95 ARG A N 1
ATOM 744 C CA . ARG A 1 95 ? 25.557 -7.840 -39.495 1.00 89.56 95 ARG A CA 1
ATOM 745 C C . ARG A 1 95 ? 25.186 -8.911 -40.523 1.00 89.56 95 ARG A C 1
ATOM 747 O O . ARG A 1 95 ? 24.023 -9.284 -40.648 1.00 89.56 95 ARG A O 1
ATOM 754 N N . ILE A 1 96 ? 26.173 -9.436 -41.247 1.00 91.75 96 ILE A N 1
ATOM 755 C CA . ILE A 1 96 ? 25.966 -10.574 -42.159 1.00 91.75 96 ILE A CA 1
ATOM 756 C C . ILE A 1 96 ? 25.529 -11.801 -41.342 1.00 91.75 96 ILE A C 1
ATOM 758 O O . ILE A 1 96 ? 26.036 -12.034 -40.247 1.00 91.75 96 ILE A O 1
ATOM 762 N N . GLY A 1 97 ? 24.542 -12.544 -41.845 1.00 90.19 97 GLY A N 1
ATOM 763 C CA . GLY A 1 97 ? 23.871 -13.639 -41.140 1.00 90.19 97 GLY A CA 1
ATOM 764 C C . GLY A 1 97 ? 22.778 -13.200 -40.155 1.00 90.19 97 GLY A C 1
ATOM 765 O O . GLY A 1 97 ? 22.032 -14.047 -39.671 1.00 90.19 97 GLY A O 1
ATOM 766 N N . GLN A 1 98 ? 22.629 -11.902 -39.864 1.00 92.12 98 GLN A N 1
ATOM 767 C CA . GLN A 1 98 ? 21.581 -11.416 -38.964 1.00 92.12 98 GLN A CA 1
ATOM 768 C C . GLN A 1 98 ? 20.196 -11.527 -39.611 1.00 92.12 98 GLN A C 1
ATOM 770 O O . GLN A 1 98 ? 20.011 -11.159 -40.771 1.00 92.12 98 GLN A O 1
ATOM 775 N N . THR A 1 99 ? 19.206 -11.966 -38.833 1.00 91.69 99 THR A N 1
ATOM 776 C CA . THR A 1 99 ? 17.800 -11.927 -39.252 1.00 91.69 99 THR A CA 1
ATOM 777 C C . THR A 1 99 ? 17.213 -10.538 -38.993 1.00 91.69 99 THR A C 1
ATOM 779 O O . THR A 1 99 ? 17.357 -9.990 -37.898 1.00 91.69 99 THR A O 1
ATOM 782 N N . VAL A 1 100 ? 16.540 -9.970 -39.991 1.00 90.94 100 VAL A N 1
ATOM 783 C CA . VAL A 1 100 ? 15.856 -8.674 -39.940 1.00 90.94 100 VAL A CA 1
ATOM 784 C C . VAL A 1 100 ? 14.386 -8.829 -40.326 1.00 90.94 100 VAL A C 1
ATOM 786 O O . VAL A 1 100 ? 14.037 -9.610 -41.211 1.00 90.94 100 VAL A O 1
ATOM 789 N N . HIS A 1 101 ? 13.508 -8.065 -39.675 1.00 91.56 101 HIS A N 1
ATOM 790 C CA . HIS A 1 101 ? 12.132 -7.899 -40.138 1.00 91.56 101 HIS A CA 1
ATOM 791 C C . HIS A 1 101 ? 12.102 -6.858 -41.253 1.00 91.56 101 HIS A C 1
ATOM 793 O O . HIS A 1 101 ? 12.665 -5.775 -41.102 1.00 91.56 101 HIS A O 1
ATOM 799 N N . CYS A 1 102 ? 11.412 -7.159 -42.348 1.00 90.19 102 CYS A N 1
ATOM 800 C CA . CYS A 1 102 ? 11.249 -6.233 -43.458 1.00 90.19 102 CYS A CA 1
ATOM 801 C C . CYS A 1 102 ? 9.806 -6.185 -43.989 1.00 90.19 102 CYS A C 1
ATOM 803 O O . CYS A 1 102 ? 8.971 -7.066 -43.738 1.00 90.19 102 CYS A O 1
ATOM 805 N N . ARG A 1 103 ? 9.508 -5.114 -44.728 1.00 89.50 103 ARG A N 1
ATOM 806 C CA . ARG A 1 103 ? 8.290 -4.941 -45.525 1.00 89.50 103 ARG A CA 1
ATOM 807 C C . ARG A 1 103 ? 8.691 -4.868 -46.996 1.00 89.50 103 ARG A C 1
ATOM 809 O O . ARG A 1 103 ? 9.550 -4.064 -47.346 1.00 89.50 103 ARG A O 1
ATOM 816 N N . ILE A 1 104 ? 8.090 -5.712 -47.833 1.00 90.75 104 ILE A N 1
ATOM 817 C CA . ILE A 1 104 ? 8.270 -5.658 -49.289 1.00 90.75 104 ILE A CA 1
ATOM 818 C C . ILE A 1 104 ? 7.595 -4.378 -49.794 1.00 90.75 104 ILE A C 1
ATOM 820 O O . ILE A 1 104 ? 6.432 -4.138 -49.474 1.00 90.75 104 ILE A O 1
ATOM 824 N N . LEU A 1 105 ? 8.332 -3.571 -50.557 1.00 89.50 105 LEU A N 1
ATOM 825 C CA . LEU A 1 105 ? 7.842 -2.360 -51.219 1.00 89.50 105 LEU A CA 1
ATOM 826 C C . LEU A 1 105 ? 7.483 -2.630 -52.685 1.00 89.50 105 LEU A C 1
ATOM 828 O O . LEU A 1 105 ? 6.485 -2.118 -53.184 1.00 89.50 105 LEU A O 1
ATOM 832 N N . LYS A 1 106 ? 8.309 -3.423 -53.380 1.00 89.94 106 LYS A N 1
ATOM 833 C CA . LYS A 1 106 ? 8.187 -3.714 -54.815 1.00 89.94 106 LYS A CA 1
ATOM 834 C C . LYS A 1 106 ? 8.738 -5.107 -55.130 1.00 89.94 106 LYS A C 1
ATOM 836 O O . LYS A 1 106 ? 9.640 -5.596 -54.453 1.00 89.94 106 LYS A O 1
ATOM 841 N N . ILE A 1 107 ? 8.179 -5.745 -56.157 1.00 92.12 107 ILE A N 1
ATOM 842 C CA . ILE A 1 107 ? 8.568 -7.075 -56.639 1.00 92.12 107 ILE A CA 1
ATOM 843 C C . ILE A 1 107 ? 8.995 -6.936 -58.104 1.00 92.12 107 ILE A C 1
ATOM 845 O O . ILE A 1 107 ? 8.168 -6.601 -58.949 1.00 92.12 107 ILE A O 1
ATOM 849 N N . ASP A 1 108 ? 10.266 -7.200 -58.406 1.00 91.69 108 ASP A N 1
ATOM 850 C CA . ASP A 1 108 ? 10.797 -7.232 -59.772 1.00 91.69 108 ASP A CA 1
ATOM 851 C C . ASP A 1 108 ? 10.816 -8.670 -60.291 1.00 91.69 108 ASP A C 1
ATOM 853 O O . ASP A 1 108 ? 11.774 -9.424 -60.098 1.00 91.69 108 ASP A O 1
ATOM 857 N N . VAL A 1 109 ? 9.722 -9.041 -60.960 1.00 91.69 109 VAL A N 1
ATOM 858 C CA . VAL A 1 109 ? 9.479 -10.399 -61.474 1.00 91.69 109 VAL A CA 1
ATOM 859 C C . VAL A 1 109 ? 10.570 -10.834 -62.458 1.00 91.69 109 VAL A C 1
ATOM 861 O O . VAL A 1 109 ? 11.078 -11.943 -62.341 1.00 91.69 109 VAL A O 1
ATOM 864 N N . GLU A 1 110 ? 11.008 -9.945 -63.357 1.00 91.06 110 GLU A N 1
ATOM 865 C CA . GLU A 1 110 ? 12.067 -10.212 -64.351 1.00 91.06 110 GLU A CA 1
ATOM 866 C C . GLU A 1 110 ? 13.404 -10.651 -63.733 1.00 91.06 110 GLU A C 1
ATOM 868 O O . GLU A 1 110 ? 14.190 -11.351 -64.368 1.00 91.06 110 GLU A O 1
ATOM 873 N N . ARG A 1 111 ? 13.678 -10.218 -62.497 1.00 86.75 111 ARG A N 1
ATOM 874 C CA . ARG A 1 111 ? 14.936 -10.467 -61.777 1.00 86.75 111 ARG A CA 1
ATOM 875 C C . ARG A 1 111 ? 14.771 -11.446 -60.614 1.00 86.75 111 ARG A C 1
ATOM 877 O O . ARG A 1 111 ? 15.748 -11.720 -59.922 1.00 86.75 111 ARG A O 1
ATOM 884 N N . PHE A 1 112 ? 13.550 -11.940 -60.381 1.00 88.19 112 PHE A N 1
ATOM 885 C CA . PHE A 1 112 ? 13.162 -12.722 -59.200 1.00 88.19 112 PHE A CA 1
ATOM 886 C C . PHE A 1 112 ? 13.645 -12.095 -57.874 1.00 88.19 112 PHE A C 1
ATOM 888 O O . PHE A 1 112 ? 14.070 -12.792 -56.950 1.00 88.19 112 PHE A O 1
ATOM 895 N N . SER A 1 113 ? 13.577 -10.761 -57.785 1.00 90.25 113 SER A N 1
ATOM 896 C CA . SER A 1 113 ? 14.093 -9.978 -56.656 1.00 90.25 113 SER A CA 1
ATOM 897 C C . SER A 1 113 ? 13.044 -9.044 -56.055 1.00 90.25 113 SER A C 1
ATOM 899 O O . SER A 1 113 ? 12.203 -8.507 -56.774 1.00 90.25 113 SER A O 1
ATOM 901 N N . VAL A 1 114 ? 13.120 -8.799 -54.745 1.00 93.44 114 VAL A N 1
ATOM 902 C CA . VAL A 1 114 ? 12.224 -7.864 -54.037 1.00 93.44 114 VAL A CA 1
ATOM 903 C C . VAL A 1 114 ? 12.970 -6.662 -53.455 1.00 93.44 114 VAL A C 1
ATOM 905 O O . VAL A 1 114 ? 14.017 -6.823 -52.830 1.00 93.44 114 VAL A O 1
ATOM 908 N N . ASP A 1 115 ? 12.408 -5.464 -53.604 1.00 93.00 115 ASP A N 1
ATOM 909 C CA . ASP A 1 115 ? 12.844 -4.281 -52.858 1.00 93.00 115 ASP A CA 1
ATOM 910 C C . ASP A 1 115 ? 12.107 -4.232 -51.516 1.00 93.00 115 ASP A C 1
ATOM 912 O O . ASP A 1 115 ? 10.877 -4.334 -51.459 1.00 93.00 115 ASP A O 1
ATOM 916 N N . CYS A 1 116 ? 12.853 -4.036 -50.433 1.00 92.19 116 CYS A N 1
ATOM 917 C CA . CYS A 1 116 ? 12.360 -4.082 -49.062 1.00 92.19 116 CYS A CA 1
ATOM 918 C C . CYS A 1 116 ? 12.753 -2.841 -48.246 1.00 92.19 116 CYS A C 1
ATOM 920 O O . CYS A 1 116 ? 13.744 -2.160 -48.518 1.00 92.19 116 CYS A O 1
ATOM 922 N N . SER A 1 117 ? 11.995 -2.595 -47.177 1.00 91.38 117 SER A N 1
ATOM 923 C CA . SER A 1 117 ? 12.315 -1.636 -46.117 1.00 91.38 117 SER A CA 1
ATOM 924 C C . SER A 1 117 ? 12.425 -2.322 -44.756 1.00 91.38 117 SER A C 1
ATOM 926 O O . SER A 1 117 ? 11.694 -3.274 -44.478 1.00 91.38 117 SER A O 1
ATOM 928 N N . SER A 1 118 ? 13.323 -1.820 -43.908 1.00 90.56 118 SER A N 1
ATOM 929 C CA . SER A 1 118 ? 13.511 -2.206 -42.500 1.00 90.56 118 SER A CA 1
ATOM 930 C C . SER A 1 118 ? 13.310 -1.018 -41.537 1.00 90.56 118 SER A C 1
ATOM 932 O O . SER A 1 118 ? 13.613 -1.125 -40.346 1.00 90.56 118 SER A O 1
ATOM 934 N N . LYS A 1 119 ? 12.793 0.115 -42.033 1.00 89.31 119 LYS A N 1
ATOM 935 C CA . LYS A 1 119 ? 12.382 1.272 -41.224 1.00 89.31 119 LYS A CA 1
ATOM 936 C C . LYS A 1 119 ? 11.390 0.875 -40.137 1.00 89.31 119 LYS A C 1
ATOM 938 O O . LYS A 1 119 ? 10.378 0.231 -40.410 1.00 89.31 119 LYS A O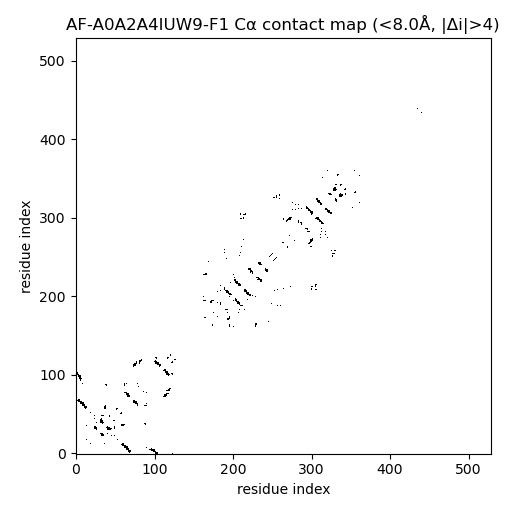 1
ATOM 943 N N . SER A 1 120 ? 11.625 1.321 -38.906 1.00 85.19 120 SER A N 1
ATOM 944 C CA . SER A 1 120 ? 10.686 1.104 -37.801 1.00 85.19 120 SER A CA 1
ATOM 945 C C . SER A 1 120 ? 9.390 1.913 -37.950 1.00 85.19 120 SER A C 1
ATOM 947 O O . SER A 1 120 ? 8.390 1.548 -37.341 1.00 85.19 120 SER A O 1
ATOM 949 N N . SER A 1 121 ? 9.349 2.962 -38.777 1.00 84.12 121 SER A N 1
ATOM 950 C CA . SER A 1 121 ? 8.096 3.592 -39.227 1.00 84.12 121 SER A CA 1
ATOM 951 C C . SER A 1 121 ? 7.267 2.670 -40.134 1.00 84.12 121 SER A C 1
ATOM 953 O O . SER A 1 121 ? 6.130 2.353 -39.778 1.00 84.12 121 SER A O 1
ATOM 955 N N . ASP A 1 122 ? 7.849 2.179 -41.232 1.00 83.81 122 ASP A N 1
ATOM 956 C CA . ASP A 1 122 ? 7.203 1.285 -42.211 1.00 83.81 122 ASP A CA 1
ATOM 957 C C . ASP A 1 122 ? 6.765 -0.062 -41.600 1.00 83.81 122 ASP A C 1
ATOM 959 O O . ASP A 1 122 ? 5.715 -0.606 -41.955 1.00 83.81 122 ASP A O 1
ATOM 963 N N . LEU A 1 123 ? 7.563 -0.611 -40.673 1.00 82.81 123 LEU A N 1
ATOM 964 C CA . LEU A 1 123 ? 7.274 -1.866 -39.964 1.00 82.81 123 LEU A CA 1
ATOM 965 C C . LEU A 1 123 ? 6.137 -1.725 -38.940 1.00 82.81 123 LEU A C 1
ATOM 967 O O . LEU A 1 123 ? 5.349 -2.654 -38.780 1.00 82.81 123 LEU A O 1
ATOM 971 N N . LEU A 1 124 ? 6.040 -0.574 -38.263 1.00 79.38 124 LEU A N 1
ATOM 972 C CA . LEU A 1 124 ? 4.957 -0.271 -37.316 1.00 79.38 124 LEU A CA 1
ATOM 973 C C . LEU A 1 124 ? 3.705 0.313 -37.995 1.00 79.38 124 LEU A C 1
ATOM 975 O O . LEU A 1 124 ? 2.715 0.554 -37.309 1.00 79.38 124 LEU A O 1
ATOM 979 N N . ASP A 1 125 ? 3.745 0.543 -39.313 1.00 75.25 125 ASP A N 1
ATOM 980 C CA . ASP A 1 125 ? 2.646 1.113 -40.108 1.00 75.25 125 ASP A CA 1
ATOM 981 C C . ASP A 1 125 ? 2.130 2.449 -39.537 1.00 75.25 125 ASP A C 1
ATOM 983 O O . ASP A 1 125 ? 0.927 2.693 -39.457 1.00 75.25 125 ASP A O 1
ATOM 987 N N . LYS A 1 126 ? 3.049 3.317 -39.078 1.00 67.12 126 LYS A N 1
ATOM 988 C CA . LYS A 1 126 ? 2.701 4.535 -38.310 1.00 67.12 126 LYS A CA 1
ATOM 989 C C . LYS A 1 126 ? 1.760 5.491 -39.049 1.00 67.12 126 LYS A C 1
ATOM 991 O O . LYS A 1 126 ? 1.022 6.227 -38.400 1.00 67.12 126 LYS A O 1
ATOM 996 N N . ASN A 1 127 ? 1.785 5.461 -40.379 1.00 68.44 127 ASN A N 1
ATOM 997 C CA . ASN A 1 127 ? 0.969 6.308 -41.245 1.00 68.44 127 ASN A CA 1
ATOM 998 C C . ASN A 1 127 ? -0.348 5.621 -41.674 1.00 68.44 127 ASN A C 1
ATOM 1000 O O . ASN A 1 127 ? -1.161 6.243 -42.349 1.00 68.44 127 ASN A O 1
ATOM 1004 N N . ASN A 1 128 ? -0.562 4.346 -41.311 1.00 66.88 128 ASN A N 1
ATOM 1005 C CA . ASN A 1 128 ? -1.645 3.462 -41.775 1.00 66.88 128 ASN A CA 1
ATOM 1006 C C . ASN A 1 128 ? -1.766 3.287 -43.309 1.00 66.88 128 ASN A C 1
ATOM 1008 O O . ASN A 1 128 ? -2.737 2.690 -43.771 1.00 66.88 128 ASN A O 1
ATOM 1012 N N . GLU A 1 129 ? -0.782 3.750 -44.087 1.00 66.88 129 GLU A N 1
ATOM 1013 C CA . GLU A 1 129 ? -0.723 3.688 -45.561 1.00 66.88 129 GLU A CA 1
ATOM 1014 C C . GLU A 1 129 ? -0.925 2.281 -46.138 1.00 66.88 129 GLU A C 1
ATOM 1016 O O . GLU A 1 129 ? -1.365 2.132 -47.276 1.00 66.88 129 GLU A O 1
ATOM 1021 N N . TRP A 1 130 ? -0.588 1.247 -45.364 1.00 68.56 130 TRP A N 1
ATOM 1022 C CA . TRP A 1 130 ? -0.489 -0.129 -45.843 1.00 68.56 130 TRP A CA 1
ATOM 1023 C C . TRP A 1 130 ? -1.500 -1.079 -45.190 1.00 68.56 130 TRP A C 1
ATOM 1025 O O . TRP A 1 130 ? -1.381 -2.303 -45.332 1.00 68.56 130 TRP A O 1
ATOM 1035 N N . ARG A 1 131 ? -2.491 -0.539 -44.470 1.00 68.69 131 ARG A N 1
ATOM 1036 C CA . ARG A 1 131 ? -3.679 -1.298 -44.065 1.00 68.69 131 ARG A CA 1
ATOM 1037 C C . ARG A 1 131 ? -4.661 -1.352 -45.243 1.00 68.69 131 ARG A C 1
ATOM 1039 O O . ARG A 1 131 ? -4.792 -0.354 -45.950 1.00 68.69 131 ARG A O 1
ATOM 1046 N N . PRO A 1 132 ? -5.397 -2.460 -45.451 1.00 71.44 132 PRO A N 1
ATOM 1047 C CA . PRO A 1 132 ? -6.545 -2.445 -46.351 1.00 71.44 132 PRO A CA 1
ATOM 1048 C C . PRO A 1 132 ? -7.521 -1.327 -45.946 1.00 71.44 132 PRO A C 1
ATOM 1050 O O . PRO A 1 132 ? -7.692 -1.096 -44.742 1.00 71.44 132 PRO A O 1
ATOM 1053 N N . PRO A 1 133 ? -8.172 -0.638 -46.901 1.00 71.06 133 PRO A N 1
ATOM 1054 C CA . PRO A 1 133 ? -9.225 0.310 -46.566 1.00 71.06 133 PRO A CA 1
ATOM 1055 C C . PRO A 1 133 ? -10.327 -0.418 -45.789 1.00 71.06 133 PRO A C 1
ATOM 1057 O O . PRO A 1 133 ? -10.767 -1.495 -46.196 1.00 71.06 133 PRO A O 1
ATOM 1060 N N . LYS A 1 134 ? -10.754 0.161 -44.660 1.00 76.12 134 LYS A N 1
ATOM 1061 C CA . LYS A 1 134 ? -11.873 -0.367 -43.867 1.00 76.12 134 LYS A CA 1
ATOM 1062 C C . LYS A 1 134 ? -13.129 -0.387 -44.735 1.00 76.12 134 LYS A C 1
ATOM 1064 O O . LYS A 1 134 ? -13.399 0.586 -45.440 1.00 76.12 134 LYS A O 1
ATOM 1069 N N . ASP A 1 135 ? -13.870 -1.489 -44.703 1.00 78.44 135 ASP A N 1
ATOM 1070 C CA . ASP A 1 135 ? -15.082 -1.627 -45.503 1.00 78.44 135 ASP A CA 1
ATOM 1071 C C . ASP A 1 135 ? -16.242 -0.768 -44.940 1.00 78.44 135 ASP A C 1
ATOM 1073 O O . ASP A 1 135 ? -16.187 -0.334 -43.785 1.00 78.44 135 ASP A O 1
ATOM 1077 N N . PRO A 1 136 ? -17.303 -0.495 -45.727 1.00 77.25 136 PRO A N 1
ATOM 1078 C CA . PRO A 1 136 ? -18.400 0.381 -45.302 1.00 77.25 136 PRO A CA 1
ATOM 1079 C C . PRO A 1 136 ? -19.263 -0.144 -44.142 1.00 77.25 136 PRO A C 1
ATOM 1081 O O . PRO A 1 136 ? -20.071 0.619 -43.617 1.00 77.25 136 PRO A O 1
ATOM 1084 N N . TYR A 1 137 ? -19.123 -1.417 -43.759 1.00 80.94 137 TYR A N 1
ATOM 1085 C CA . TYR A 1 137 ? -19.824 -2.045 -42.635 1.00 80.94 137 TYR A CA 1
ATOM 1086 C C . TYR A 1 137 ? -18.916 -2.241 -41.411 1.00 80.94 137 TYR A C 1
ATOM 1088 O O . TYR A 1 137 ? -19.367 -2.769 -40.393 1.00 80.94 137 TYR A O 1
ATOM 1096 N N . TYR A 1 138 ? -17.653 -1.811 -41.486 1.00 78.75 138 TYR A N 1
ATOM 1097 C CA . TYR A 1 138 ? -16.695 -1.913 -40.394 1.00 78.75 138 TYR A CA 1
ATOM 1098 C C . TYR A 1 138 ? -17.151 -1.081 -39.186 1.00 78.75 138 TYR A C 1
ATOM 1100 O O . TYR A 1 138 ? -17.218 0.149 -39.257 1.00 78.75 138 TYR A O 1
ATOM 1108 N N . ASP A 1 139 ? -17.414 -1.746 -38.059 1.00 81.81 139 ASP A N 1
ATOM 1109 C CA . ASP A 1 139 ? -17.826 -1.102 -36.809 1.00 81.81 139 ASP A CA 1
ATOM 1110 C C . ASP A 1 139 ? -16.650 -0.348 -36.162 1.00 81.81 139 ASP A C 1
ATOM 1112 O O . ASP A 1 139 ? -15.870 -0.876 -35.363 1.00 81.81 139 ASP A O 1
ATOM 1116 N N . GLN A 1 140 ? -16.522 0.923 -36.545 1.00 80.19 140 GLN A N 1
ATOM 1117 C CA . GLN A 1 140 ? -15.521 1.834 -35.998 1.00 80.19 140 GLN A CA 1
ATOM 1118 C C . GLN A 1 140 ? -15.784 2.145 -34.518 1.00 80.19 140 GLN A C 1
ATOM 1120 O O . GLN A 1 140 ? -14.827 2.379 -33.786 1.00 80.19 140 GLN A O 1
ATOM 1125 N N . GLU A 1 141 ? -17.038 2.116 -34.046 1.00 81.19 141 GLU A N 1
ATOM 1126 C CA . GLU A 1 141 ? -17.346 2.373 -32.634 1.00 81.19 141 GLU A CA 1
ATOM 1127 C C . GLU A 1 141 ? -16.874 1.221 -31.739 1.00 81.19 141 GLU A C 1
ATOM 1129 O O . GLU A 1 141 ? -16.368 1.469 -30.643 1.00 81.19 141 GLU A O 1
ATOM 1134 N N . ALA A 1 142 ? -16.980 -0.029 -32.202 1.00 84.25 142 ALA A N 1
ATOM 1135 C CA . ALA A 1 142 ? -16.460 -1.197 -31.497 1.00 84.25 142 ALA A CA 1
ATOM 1136 C C . ALA A 1 142 ? -14.927 -1.175 -31.376 1.00 84.25 142 ALA A C 1
ATOM 1138 O O . ALA A 1 142 ? -14.409 -1.327 -30.267 1.00 84.25 142 ALA A O 1
ATOM 1139 N N . GLU A 1 143 ? -14.200 -0.933 -32.476 1.00 84.38 143 GLU A N 1
ATOM 1140 C CA . GLU A 1 143 ? -12.731 -0.834 -32.446 1.00 84.38 143 GLU A CA 1
ATOM 1141 C C . GLU A 1 143 ? -12.276 0.307 -31.524 1.00 84.38 143 GLU A C 1
ATOM 1143 O O . GLU A 1 143 ? -11.423 0.106 -30.658 1.00 84.38 143 GLU A O 1
ATOM 1148 N N . ASP A 1 144 ? -12.877 1.493 -31.647 1.00 82.94 144 ASP A N 1
ATOM 1149 C CA . ASP A 1 144 ? -12.484 2.660 -30.856 1.00 82.94 144 ASP A CA 1
ATOM 1150 C C . ASP A 1 144 ? -12.792 2.464 -29.359 1.00 82.94 144 ASP A C 1
ATOM 1152 O O . ASP A 1 144 ? -12.023 2.884 -28.491 1.00 82.94 144 ASP A O 1
ATOM 1156 N N . LYS A 1 145 ? -13.876 1.750 -29.033 1.00 88.12 145 LYS A N 1
ATOM 1157 C CA . LYS A 1 145 ? -14.251 1.361 -27.665 1.00 88.12 145 LYS A CA 1
ATOM 1158 C C . LYS A 1 145 ? -13.289 0.341 -27.060 1.00 88.12 145 LYS A C 1
ATOM 1160 O O . LYS A 1 145 ? -12.946 0.476 -25.884 1.00 88.12 145 LYS A O 1
ATOM 1165 N N . ASP A 1 146 ? -12.818 -0.636 -27.828 1.00 86.56 146 ASP A N 1
ATOM 1166 C CA . ASP A 1 146 ? -11.850 -1.624 -27.341 1.00 86.56 146 ASP A CA 1
ATOM 1167 C C . ASP A 1 146 ? -10.429 -1.047 -27.247 1.00 86.56 146 ASP A C 1
ATOM 1169 O O . ASP A 1 146 ? -9.746 -1.279 -26.247 1.00 86.56 146 ASP A O 1
ATOM 1173 N N . LEU A 1 147 ? -10.028 -0.166 -28.171 1.00 84.94 147 LEU A N 1
ATOM 1174 C CA . LEU A 1 147 ? -8.799 0.630 -28.058 1.00 84.94 147 LEU A CA 1
ATOM 1175 C C . LEU A 1 147 ? -8.818 1.572 -26.841 1.00 84.94 147 LEU A C 1
ATOM 1177 O O . LEU A 1 147 ? -7.774 1.791 -26.219 1.00 84.94 147 LEU A O 1
ATOM 1181 N N . ARG A 1 148 ? -9.980 2.133 -26.474 1.00 86.12 148 ARG A N 1
ATOM 1182 C CA . ARG A 1 148 ? -10.145 2.908 -25.229 1.00 86.12 148 ARG A CA 1
ATOM 1183 C C . ARG A 1 148 ? -9.995 2.011 -23.999 1.00 86.12 148 ARG A C 1
ATOM 1185 O O . ARG A 1 148 ? -9.152 2.322 -23.162 1.00 86.12 148 ARG A O 1
ATOM 1192 N N . LYS A 1 149 ? -10.687 0.863 -23.932 1.00 88.56 149 LYS A N 1
ATOM 1193 C CA . LYS A 1 149 ? -10.516 -0.124 -22.842 1.00 88.56 149 LYS A CA 1
ATOM 1194 C C . LYS A 1 149 ? -9.062 -0.569 -22.682 1.00 88.56 149 LYS A C 1
ATOM 1196 O O . LYS A 1 149 ? -8.588 -0.679 -21.556 1.00 88.56 149 LYS A O 1
ATOM 1201 N N . GLU A 1 150 ? -8.345 -0.840 -23.774 1.00 85.50 150 GLU A N 1
ATOM 1202 C CA . GLU A 1 150 ? -6.946 -1.279 -23.705 1.00 85.50 150 GLU A CA 1
ATOM 1203 C C . GLU A 1 150 ? -6.034 -0.166 -23.169 1.00 85.50 150 GLU A C 1
ATOM 1205 O O . GLU A 1 150 ? -5.220 -0.415 -22.276 1.00 85.50 150 GLU A O 1
ATOM 1210 N N . LYS A 1 151 ? -6.211 1.078 -23.639 1.00 84.00 151 LYS A N 1
ATOM 1211 C CA . LYS A 1 151 ? -5.490 2.252 -23.115 1.00 84.00 151 LYS A CA 1
ATOM 1212 C C . LYS A 1 151 ? -5.798 2.497 -21.637 1.00 84.00 151 LYS A C 1
ATOM 1214 O O . LYS A 1 151 ? -4.866 2.679 -20.857 1.00 84.00 151 LYS A O 1
ATOM 1219 N N . GLU A 1 152 ? -7.067 2.443 -21.238 1.00 85.25 152 GLU A N 1
ATOM 1220 C CA . GLU A 1 152 ? -7.505 2.577 -19.843 1.00 85.25 152 GLU A CA 1
ATOM 1221 C C . GLU A 1 152 ? -6.931 1.460 -18.963 1.00 85.25 152 GLU A C 1
ATOM 1223 O O . GLU A 1 152 ? -6.407 1.734 -17.883 1.00 85.25 152 GLU A O 1
ATOM 1228 N N . ALA A 1 153 ? -6.949 0.206 -19.427 1.00 78.56 153 ALA A N 1
ATOM 1229 C CA . ALA A 1 153 ? -6.387 -0.936 -18.711 1.00 78.56 153 ALA A CA 1
ATOM 1230 C C . ALA A 1 153 ? -4.857 -0.855 -18.593 1.00 78.56 153 ALA A C 1
ATOM 1232 O O . ALA A 1 153 ? -4.304 -1.204 -17.547 1.00 78.56 153 ALA A O 1
ATOM 1233 N N . LYS A 1 154 ? -4.163 -0.370 -19.6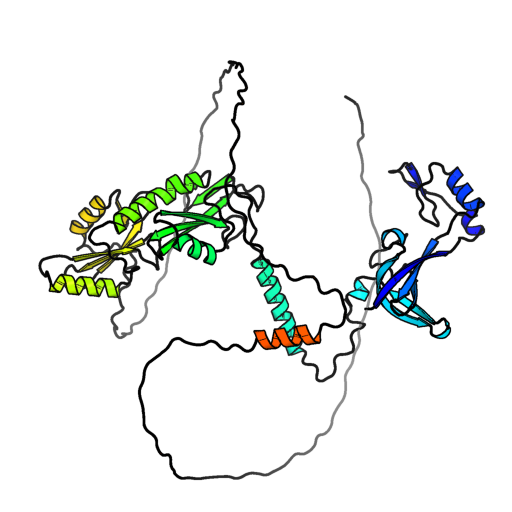31 1.00 79.19 154 LYS A N 1
ATOM 1234 C CA . LYS A 1 154 ? -2.717 -0.120 -19.604 1.00 79.19 154 LYS A CA 1
ATOM 1235 C C . LYS A 1 154 ? -2.364 1.012 -18.636 1.00 79.19 154 LYS A C 1
ATOM 1237 O O . LYS A 1 154 ? -1.580 0.783 -17.722 1.00 79.19 154 LYS A O 1
ATOM 1242 N N . GLN A 1 155 ? -3.003 2.174 -18.757 1.00 72.06 155 GLN A N 1
ATOM 1243 C CA . GLN A 1 155 ? -2.779 3.317 -17.865 1.00 72.06 155 GLN A CA 1
ATOM 1244 C C . GLN A 1 155 ? -3.143 2.990 -16.406 1.00 72.06 155 GLN A C 1
ATOM 1246 O O . GLN A 1 155 ? -2.472 3.428 -15.472 1.00 72.06 155 GLN A O 1
ATOM 1251 N N . THR A 1 156 ? -4.170 2.164 -16.193 1.00 68.88 156 THR A N 1
ATOM 1252 C CA . THR A 1 156 ? -4.537 1.638 -14.871 1.00 68.88 156 THR A CA 1
ATOM 1253 C C . THR A 1 156 ? -3.466 0.691 -14.325 1.00 68.88 156 THR A C 1
ATOM 1255 O O . THR A 1 156 ? -3.086 0.833 -13.165 1.00 68.88 156 THR A O 1
ATOM 1258 N N . LYS A 1 157 ? -2.909 -0.220 -15.139 1.00 65.12 157 LYS A N 1
ATOM 1259 C CA . LYS A 1 157 ? -1.754 -1.053 -14.743 1.00 65.12 157 LYS A CA 1
ATOM 1260 C C . LYS A 1 157 ? -0.520 -0.209 -14.415 1.00 65.12 157 LYS A C 1
ATOM 1262 O O . LYS A 1 157 ? 0.131 -0.492 -13.419 1.00 65.12 157 LYS A O 1
ATOM 1267 N N . GLU A 1 158 ? -0.238 0.833 -15.193 1.00 63.78 158 GLU A N 1
ATOM 1268 C CA . GLU A 1 158 ? 0.893 1.748 -14.977 1.00 63.78 158 GLU A CA 1
ATOM 1269 C C . GLU A 1 158 ? 0.719 2.567 -13.683 1.00 63.78 158 GLU A C 1
ATOM 1271 O O . GLU A 1 158 ? 1.632 2.611 -12.862 1.00 63.78 158 GLU A O 1
ATOM 1276 N N . ARG A 1 159 ? -0.479 3.109 -13.401 1.00 59.97 159 ARG A N 1
ATOM 1277 C CA . ARG A 1 159 ? -0.789 3.735 -12.094 1.00 59.97 159 ARG A CA 1
ATOM 1278 C C . ARG A 1 159 ? -0.741 2.757 -10.916 1.00 59.97 159 ARG A C 1
ATOM 1280 O O . ARG A 1 159 ? -0.510 3.185 -9.789 1.00 59.97 159 ARG A O 1
ATOM 1287 N N . MET A 1 160 ? -0.983 1.469 -11.157 1.00 56.97 160 MET A N 1
ATOM 1288 C CA . MET A 1 160 ? -0.862 0.401 -10.159 1.00 56.97 160 MET A CA 1
ATOM 1289 C C . MET A 1 160 ? 0.517 -0.275 -10.164 1.00 56.97 160 MET A C 1
ATOM 1291 O O . MET A 1 160 ? 0.690 -1.274 -9.462 1.00 56.97 160 MET A O 1
ATOM 1295 N N . GLN A 1 161 ? 1.509 0.247 -10.900 1.00 58.16 161 GLN A N 1
ATOM 1296 C CA . GLN A 1 161 ? 2.874 -0.275 -10.878 1.00 58.16 161 GLN A CA 1
ATOM 1297 C C . GLN A 1 161 ? 3.571 0.144 -9.579 1.00 58.16 161 GLN A C 1
ATOM 1299 O O . GLN A 1 161 ? 4.355 1.087 -9.508 1.00 58.16 161 GLN A O 1
ATOM 1304 N N . TYR A 1 162 ? 3.220 -0.593 -8.530 1.00 64.56 162 TYR A N 1
ATOM 1305 C CA . TYR A 1 162 ? 3.704 -0.488 -7.166 1.00 64.56 162 TYR A CA 1
ATOM 1306 C C . TYR A 1 162 ? 5.232 -0.342 -7.126 1.00 64.56 162 TYR A C 1
ATOM 1308 O O . TYR A 1 162 ? 5.970 -1.277 -7.448 1.00 64.56 162 TYR A O 1
ATOM 1316 N N . VAL A 1 163 ? 5.708 0.839 -6.721 1.00 68.56 163 VAL A N 1
ATOM 1317 C CA . VAL A 1 163 ? 7.140 1.129 -6.595 1.00 68.56 163 VAL A CA 1
ATOM 1318 C C . VAL A 1 163 ? 7.691 0.335 -5.413 1.00 68.56 163 VAL A C 1
ATOM 1320 O O . VAL A 1 163 ? 7.585 0.753 -4.260 1.00 68.56 163 VAL A O 1
ATOM 1323 N N . LYS A 1 164 ? 8.259 -0.840 -5.709 1.00 80.00 164 LYS A N 1
ATOM 1324 C CA . LYS A 1 164 ? 8.938 -1.699 -4.734 1.00 80.00 164 LYS A CA 1
ATOM 1325 C C . LYS A 1 164 ? 10.105 -0.921 -4.121 1.00 80.00 164 LYS A C 1
ATOM 1327 O O . LYS A 1 164 ? 11.070 -0.615 -4.817 1.00 80.00 164 LYS A O 1
ATOM 1332 N N . ARG A 1 165 ? 10.020 -0.612 -2.828 1.00 84.44 165 ARG A N 1
ATOM 1333 C CA . ARG A 1 165 ? 11.028 0.181 -2.110 1.00 84.44 165 ARG A CA 1
ATOM 1334 C C . ARG A 1 165 ? 12.122 -0.695 -1.516 1.00 84.44 165 ARG A C 1
ATOM 1336 O O . ARG A 1 165 ? 11.906 -1.881 -1.252 1.00 84.44 165 ARG A O 1
ATOM 1343 N N . VAL A 1 166 ? 13.282 -0.092 -1.285 1.00 87.62 166 VAL A N 1
ATOM 1344 C CA . VAL A 1 166 ? 14.475 -0.730 -0.721 1.00 87.62 166 VAL A CA 1
ATOM 1345 C C . VAL A 1 166 ? 14.694 -0.162 0.682 1.00 87.62 166 VAL A C 1
ATOM 1347 O O . VAL A 1 166 ? 15.587 0.640 0.924 1.00 87.62 166 VAL A O 1
ATOM 1350 N N . ILE A 1 167 ? 13.805 -0.548 1.599 1.00 89.56 167 ILE A N 1
ATOM 1351 C CA . ILE A 1 167 ? 13.844 -0.164 3.013 1.00 89.56 167 ILE A CA 1
ATOM 1352 C C . ILE A 1 167 ? 14.178 -1.427 3.811 1.00 89.56 167 ILE A C 1
ATOM 1354 O O . ILE A 1 167 ? 13.487 -2.440 3.687 1.00 89.56 167 ILE A O 1
ATOM 1358 N N . VAL A 1 168 ? 15.260 -1.378 4.589 1.00 90.88 168 VAL A N 1
ATOM 1359 C CA . VAL A 1 168 ? 15.764 -2.508 5.382 1.00 90.88 168 VAL A CA 1
ATOM 1360 C C . VAL A 1 168 ? 15.242 -2.367 6.809 1.00 90.88 168 VAL A C 1
ATOM 1362 O O . VAL A 1 168 ? 15.852 -1.697 7.633 1.00 90.88 168 VAL A O 1
ATOM 1365 N N . HIS A 1 169 ? 14.084 -2.966 7.091 1.00 93.88 169 HIS A N 1
ATOM 1366 C CA . HIS A 1 169 ? 13.462 -2.941 8.419 1.00 93.88 169 HIS A CA 1
ATOM 1367 C C . HIS A 1 169 ? 12.609 -4.206 8.640 1.00 93.88 169 HIS A C 1
ATOM 1369 O O . HIS A 1 169 ? 11.898 -4.591 7.709 1.00 93.88 169 HIS A O 1
ATOM 1375 N N . PRO A 1 170 ? 12.631 -4.868 9.818 1.00 93.69 170 PRO A N 1
ATOM 1376 C CA . PRO A 1 170 ? 11.935 -6.147 10.025 1.00 93.69 170 PRO A CA 1
ATOM 1377 C C . PRO A 1 170 ? 10.412 -6.104 9.830 1.00 93.69 170 PRO A C 1
ATOM 1379 O O . PRO A 1 170 ? 9.823 -7.082 9.372 1.00 93.69 170 PRO A O 1
ATOM 1382 N N . ALA A 1 171 ? 9.763 -4.979 10.146 1.00 94.56 171 ALA A N 1
ATOM 1383 C CA . ALA A 1 171 ? 8.326 -4.809 9.935 1.00 94.56 171 ALA A CA 1
ATOM 1384 C C . ALA A 1 171 ? 7.989 -4.350 8.503 1.00 94.56 171 ALA A C 1
ATOM 1386 O O . ALA A 1 171 ? 6.815 -4.361 8.119 1.00 94.56 171 ALA A O 1
ATOM 1387 N N . PHE A 1 172 ? 8.976 -3.949 7.693 1.00 95.81 172 PHE A N 1
ATOM 1388 C CA . PHE A 1 172 ? 8.741 -3.391 6.365 1.00 95.81 172 PHE A CA 1
ATOM 1389 C C . PHE A 1 172 ? 8.511 -4.464 5.292 1.00 95.81 172 PHE A C 1
ATOM 1391 O O . PHE A 1 172 ? 9.371 -5.292 4.999 1.00 95.81 172 PHE A O 1
ATOM 1398 N N . HIS A 1 173 ? 7.348 -4.400 4.642 1.00 93.50 173 HIS A N 1
ATOM 1399 C CA . HIS A 1 173 ? 6.914 -5.354 3.630 1.00 93.50 173 HIS A CA 1
ATOM 1400 C C . HIS A 1 173 ? 6.435 -4.642 2.356 1.00 93.50 173 HIS A C 1
ATOM 1402 O O . HIS A 1 173 ? 5.530 -3.806 2.379 1.00 93.50 173 HIS A O 1
ATOM 1408 N N . ASN A 1 174 ? 6.990 -5.040 1.207 1.00 91.94 174 ASN A N 1
ATOM 1409 C CA . ASN A 1 174 ? 6.532 -4.616 -0.122 1.00 91.94 174 ASN A CA 1
ATOM 1410 C C . ASN A 1 174 ? 5.253 -5.379 -0.538 1.00 91.94 174 ASN A C 1
ATOM 1412 O O . ASN A 1 174 ? 5.274 -6.167 -1.481 1.00 91.94 174 ASN A O 1
ATOM 1416 N N . ILE A 1 175 ? 4.159 -5.172 0.200 1.00 92.12 175 ILE A N 1
ATOM 1417 C CA . ILE A 1 175 ? 2.841 -5.781 -0.037 1.00 92.12 175 ILE A CA 1
ATOM 1418 C C . ILE A 1 175 ? 1.720 -4.737 -0.176 1.00 92.12 175 ILE A C 1
ATOM 1420 O O . ILE A 1 175 ? 1.833 -3.596 0.289 1.00 92.12 175 ILE A O 1
ATOM 1424 N N . SER A 1 176 ? 0.619 -5.123 -0.820 1.00 91.44 176 SER A N 1
ATOM 1425 C CA . SER A 1 176 ? -0.589 -4.303 -0.968 1.00 91.44 176 SER A CA 1
ATOM 1426 C C . SER A 1 176 ? -1.454 -4.268 0.304 1.00 91.44 176 SER A C 1
ATOM 1428 O O . SER A 1 176 ? -1.219 -4.991 1.273 1.00 91.44 176 SER A O 1
ATOM 1430 N N . PHE A 1 177 ? -2.509 -3.443 0.295 1.00 91.19 177 PHE A N 1
ATOM 1431 C CA . PHE A 1 177 ? -3.506 -3.384 1.372 1.00 91.19 177 PHE A CA 1
ATOM 1432 C C . PHE A 1 177 ? -4.121 -4.763 1.681 1.00 91.19 177 PHE A C 1
ATOM 1434 O O . PHE A 1 177 ? -4.086 -5.213 2.824 1.00 91.19 177 PHE A O 1
ATOM 1441 N N . ALA A 1 178 ? -4.624 -5.458 0.655 1.00 92.12 178 ALA A N 1
ATOM 1442 C CA . ALA A 1 178 ? -5.338 -6.728 0.811 1.00 92.12 178 ALA A CA 1
ATOM 1443 C C . ALA A 1 178 ? -4.417 -7.914 1.158 1.00 92.12 178 ALA A C 1
ATOM 1445 O O . ALA A 1 178 ? -4.889 -8.966 1.586 1.00 92.12 178 ALA A O 1
ATOM 1446 N N . GLU A 1 179 ? -3.107 -7.773 0.958 1.00 92.81 179 GLU A N 1
ATOM 1447 C CA . GLU A 1 179 ? -2.102 -8.734 1.424 1.00 92.81 179 GLU A CA 1
ATOM 1448 C C . GLU A 1 179 ? -1.705 -8.453 2.876 1.00 92.81 179 GLU A C 1
ATOM 1450 O O . GLU A 1 179 ? -1.578 -9.394 3.658 1.00 92.81 179 GLU A O 1
ATOM 1455 N N . ALA A 1 180 ? -1.602 -7.177 3.267 1.00 94.25 180 ALA A N 1
ATOM 1456 C CA . ALA A 1 180 ? -1.353 -6.787 4.652 1.00 94.25 180 ALA A CA 1
ATOM 1457 C C . ALA A 1 180 ? -2.468 -7.265 5.598 1.00 94.25 180 ALA A C 1
ATOM 1459 O O . ALA A 1 180 ? -2.154 -7.801 6.655 1.00 94.25 180 ALA A O 1
ATOM 1460 N N . GLU A 1 181 ? -3.748 -7.168 5.213 1.00 93.69 181 GLU A N 1
ATOM 1461 C CA . GLU A 1 181 ? -4.855 -7.728 6.013 1.00 93.69 181 GLU A CA 1
ATOM 1462 C C . GLU A 1 181 ? -4.757 -9.259 6.174 1.00 93.69 181 GLU A C 1
ATOM 1464 O O . GLU A 1 181 ? -4.975 -9.781 7.266 1.00 93.69 181 GLU A O 1
ATOM 1469 N N . LYS A 1 182 ? -4.383 -9.986 5.110 1.00 94.75 182 LYS A N 1
ATOM 1470 C CA . LYS A 1 182 ? -4.215 -11.456 5.134 1.00 94.75 182 LYS A CA 1
ATOM 1471 C C . LYS A 1 182 ? -3.014 -11.915 5.960 1.00 94.75 182 LYS A C 1
ATOM 1473 O O . LYS A 1 182 ? -3.012 -13.047 6.443 1.00 94.75 182 LYS A O 1
ATOM 1478 N N . LEU A 1 183 ? -1.982 -11.079 6.076 1.00 94.62 183 LEU A N 1
ATOM 1479 C CA . LEU A 1 183 ? -0.821 -11.355 6.917 1.00 94.62 183 LEU A CA 1
ATOM 1480 C C . LEU A 1 183 ? -1.129 -11.011 8.383 1.00 94.62 183 LEU A C 1
ATOM 1482 O O . LEU A 1 183 ? -0.932 -11.861 9.247 1.00 94.62 183 LEU A O 1
ATOM 1486 N N . MET A 1 184 ? -1.728 -9.839 8.634 1.00 94.56 184 MET A N 1
ATOM 1487 C CA . MET A 1 184 ? -2.205 -9.384 9.950 1.00 94.56 184 MET A CA 1
ATOM 1488 C C . MET A 1 184 ? -3.142 -10.377 10.643 1.00 94.56 184 MET A C 1
ATOM 1490 O O . MET A 1 184 ? -3.054 -10.539 11.856 1.00 94.56 184 MET A O 1
ATOM 1494 N N . ASP A 1 185 ? -4.020 -11.059 9.903 1.00 94.31 185 ASP A N 1
ATOM 1495 C CA . ASP A 1 185 ? -4.954 -12.048 10.462 1.00 94.31 185 ASP A CA 1
ATOM 1496 C C . ASP A 1 185 ? -4.239 -13.098 11.334 1.00 94.31 185 ASP A C 1
ATOM 1498 O O . ASP A 1 185 ? -4.652 -13.366 12.465 1.00 94.31 185 ASP A O 1
ATOM 1502 N N . LYS A 1 186 ? -3.082 -13.577 10.853 1.00 94.31 186 LYS A N 1
ATOM 1503 C CA . LYS A 1 186 ? -2.226 -14.587 11.497 1.00 94.31 186 LYS A CA 1
ATOM 1504 C C . LYS A 1 186 ? -1.332 -14.042 12.616 1.00 94.31 186 LYS A C 1
ATOM 1506 O O . LYS A 1 186 ? -0.699 -14.832 13.310 1.00 94.31 186 LYS A O 1
ATOM 1511 N N . MET A 1 187 ? -1.227 -12.722 12.761 1.00 95.00 187 MET A N 1
ATOM 1512 C CA . MET A 1 187 ? -0.340 -12.071 13.727 1.00 95.00 187 MET A CA 1
ATOM 1513 C C . MET A 1 187 ? -1.034 -11.852 15.082 1.00 95.00 187 MET A C 1
ATOM 1515 O O . MET A 1 187 ? -2.265 -11.886 15.196 1.00 95.00 187 MET A O 1
ATOM 1519 N N . ALA A 1 188 ? -0.240 -11.638 16.133 1.00 95.81 188 ALA A N 1
ATOM 1520 C CA . ALA A 1 188 ? -0.731 -11.350 17.478 1.00 95.81 188 ALA A CA 1
ATOM 1521 C C . ALA A 1 188 ? -1.280 -9.913 17.613 1.00 95.81 188 ALA A C 1
ATOM 1523 O O . ALA A 1 188 ? -1.078 -9.050 16.758 1.00 95.81 188 ALA A O 1
ATOM 1524 N N . GLN A 1 189 ? -2.010 -9.641 18.697 1.00 95.44 189 GLN A N 1
ATOM 1525 C CA . GLN A 1 189 ? -2.536 -8.302 18.974 1.00 95.44 189 GLN A CA 1
ATOM 1526 C C . GLN A 1 189 ? -1.396 -7.338 19.347 1.00 95.44 189 GLN A C 1
ATOM 1528 O O . GLN A 1 189 ? -0.618 -7.597 20.268 1.00 95.44 189 GLN A O 1
ATOM 1533 N N . GLY A 1 190 ? -1.336 -6.201 18.651 1.00 93.88 190 GLY A N 1
ATOM 1534 C CA . GLY A 1 190 ? -0.254 -5.220 18.755 1.00 93.88 190 GLY A CA 1
ATOM 1535 C C . GLY A 1 190 ? 0.858 -5.359 17.712 1.00 93.88 190 GLY A C 1
ATOM 1536 O O . GLY A 1 190 ? 1.663 -4.443 17.597 1.00 93.88 190 GLY A O 1
ATOM 1537 N N . GLU A 1 191 ? 0.885 -6.447 16.938 1.00 95.88 191 GLU A N 1
ATOM 1538 C CA . GLU A 1 191 ? 1.857 -6.642 15.854 1.00 95.88 191 GLU A CA 1
ATOM 1539 C C . GLU A 1 191 ? 1.699 -5.612 14.729 1.00 95.88 191 GLU A C 1
ATOM 1541 O O . GLU A 1 191 ? 0.598 -5.097 14.493 1.00 95.88 191 GLU A O 1
ATOM 1546 N N . VAL A 1 192 ? 2.801 -5.341 14.018 1.00 96.94 192 VAL A N 1
ATOM 1547 C CA . VAL A 1 192 ? 2.930 -4.220 13.073 1.00 96.94 192 VAL A CA 1
ATOM 1548 C C . VAL A 1 192 ? 3.515 -4.666 11.730 1.00 96.94 192 VAL A C 1
ATOM 1550 O O . VAL A 1 192 ? 4.489 -5.409 11.674 1.00 96.94 192 VAL A O 1
ATOM 1553 N N . ILE A 1 193 ? 2.956 -4.146 10.635 1.00 97.06 193 ILE A N 1
ATOM 1554 C CA . ILE A 1 193 ? 3.552 -4.167 9.294 1.00 97.06 193 ILE A CA 1
ATOM 1555 C C . ILE A 1 193 ? 3.625 -2.733 8.775 1.00 97.06 193 ILE A C 1
ATOM 1557 O O . ILE A 1 193 ? 2.607 -2.044 8.676 1.00 97.06 193 ILE A O 1
ATOM 1561 N N . VAL A 1 194 ? 4.813 -2.307 8.358 1.00 96.50 194 VAL A N 1
ATOM 1562 C CA . VAL A 1 194 ? 5.005 -1.091 7.563 1.00 96.50 194 VAL A CA 1
ATOM 1563 C C . VAL A 1 194 ? 4.959 -1.476 6.087 1.00 96.50 194 VAL A C 1
ATOM 1565 O O . VAL A 1 194 ? 5.593 -2.444 5.678 1.00 96.50 194 VAL A O 1
ATOM 1568 N N . ARG A 1 195 ? 4.230 -0.729 5.257 1.00 95.06 195 ARG A N 1
ATOM 1569 C CA . ARG A 1 195 ? 4.240 -0.917 3.796 1.00 95.06 195 ARG A CA 1
ATOM 1570 C C . ARG A 1 195 ? 4.165 0.417 3.047 1.00 95.06 195 ARG A C 1
ATOM 1572 O O . ARG A 1 195 ? 3.648 1.386 3.604 1.00 95.06 195 ARG A O 1
ATOM 1579 N N . PRO A 1 196 ? 4.599 0.483 1.778 1.00 93.50 196 PRO A N 1
ATOM 1580 C CA . PRO A 1 196 ? 4.272 1.571 0.860 1.00 93.50 196 PRO A CA 1
ATOM 1581 C C . PRO A 1 196 ? 2.786 1.965 0.897 1.00 93.50 196 PRO A C 1
ATOM 1583 O O . PRO A 1 196 ? 1.890 1.110 0.963 1.00 93.50 196 PRO A O 1
ATOM 1586 N N . SER A 1 197 ? 2.523 3.274 0.868 1.00 91.44 197 SER A N 1
ATOM 1587 C CA . SER A 1 197 ? 1.170 3.829 0.779 1.00 91.44 197 SER A CA 1
ATOM 1588 C C . SER A 1 197 ? 0.730 3.951 -0.679 1.00 91.44 197 SER A C 1
ATOM 1590 O O . SER A 1 197 ? 1.522 4.291 -1.554 1.00 91.44 197 SER A O 1
ATOM 1592 N N . SER A 1 198 ? -0.561 3.759 -0.947 1.00 87.44 198 SER A N 1
ATOM 1593 C CA . SER A 1 198 ? -1.156 4.030 -2.264 1.00 87.44 198 SER A CA 1
ATOM 1594 C C . SER A 1 198 ? -1.323 5.529 -2.558 1.00 87.44 198 SER A C 1
ATOM 1596 O O . SER A 1 198 ? -1.842 5.884 -3.614 1.00 87.44 198 SER A O 1
ATOM 1598 N N . LYS A 1 199 ? -0.923 6.411 -1.628 1.00 88.44 199 LYS A N 1
ATOM 1599 C CA . LYS A 1 199 ? -0.953 7.870 -1.804 1.00 88.44 199 LYS A CA 1
ATOM 1600 C C . LYS A 1 199 ? 0.219 8.420 -2.627 1.00 88.44 199 LYS A C 1
ATOM 1602 O O . LYS A 1 199 ? 0.047 9.457 -3.254 1.00 88.44 199 LYS A O 1
ATOM 1607 N N . GLY A 1 200 ? 1.379 7.754 -2.636 1.00 85.19 200 GLY A N 1
ATOM 1608 C CA . GLY A 1 200 ? 2.563 8.215 -3.371 1.00 85.19 200 GLY A CA 1
ATOM 1609 C C . GLY A 1 200 ? 3.884 7.596 -2.897 1.00 85.19 200 GLY A C 1
ATOM 1610 O O . GLY A 1 200 ? 3.908 6.720 -2.030 1.00 85.19 200 GLY A O 1
ATOM 1611 N N . SER A 1 201 ? 4.996 8.074 -3.461 1.00 86.00 201 SER A N 1
ATOM 1612 C CA . SER A 1 201 ? 6.371 7.747 -3.038 1.00 86.00 201 SER A CA 1
ATOM 1613 C C . SER A 1 201 ? 6.716 8.260 -1.639 1.00 86.00 201 SER A C 1
ATOM 1615 O O . SER A 1 201 ? 7.601 7.702 -0.993 1.00 86.00 201 SER A O 1
ATOM 1617 N N . ASP A 1 202 ? 5.998 9.283 -1.176 1.00 91.25 202 ASP A N 1
ATOM 1618 C CA . ASP A 1 202 ? 6.350 10.090 0.001 1.00 91.25 202 ASP A CA 1
ATOM 1619 C C . ASP A 1 202 ? 5.391 9.827 1.175 1.00 91.25 202 ASP A C 1
ATOM 1621 O O . ASP A 1 202 ? 5.220 10.640 2.082 1.00 91.25 202 ASP A O 1
ATOM 1625 N N . HIS A 1 203 ? 4.712 8.680 1.121 1.00 93.44 203 HIS A N 1
ATOM 1626 C CA . HIS A 1 203 ? 3.861 8.165 2.181 1.00 93.44 203 HIS A CA 1
ATOM 1627 C C . HIS A 1 203 ? 4.124 6.673 2.424 1.00 93.44 203 HIS A C 1
ATOM 1629 O O . HIS A 1 203 ? 4.163 5.868 1.485 1.00 93.44 203 HIS A O 1
ATOM 1635 N N . LEU A 1 204 ? 4.161 6.276 3.692 1.00 94.81 204 LEU A N 1
ATOM 1636 C CA . LEU A 1 204 ? 4.055 4.891 4.150 1.00 94.81 204 LEU A CA 1
ATOM 1637 C C . LEU A 1 204 ? 2.701 4.665 4.835 1.00 94.81 204 LEU A C 1
ATOM 1639 O O . LEU A 1 204 ? 2.005 5.598 5.232 1.00 94.81 204 LEU A O 1
ATOM 1643 N N . THR A 1 205 ? 2.303 3.404 4.977 1.00 96.38 205 THR A N 1
ATOM 1644 C CA . THR A 1 205 ? 1.201 3.013 5.856 1.00 96.38 205 THR A CA 1
ATOM 1645 C C . THR A 1 205 ? 1.698 2.012 6.887 1.00 96.38 205 THR A C 1
ATOM 1647 O O . THR A 1 205 ? 2.077 0.892 6.542 1.00 96.38 205 THR A O 1
ATOM 1650 N N . VAL A 1 206 ? 1.625 2.399 8.155 1.00 97.06 206 VAL A N 1
ATOM 1651 C CA . VAL A 1 206 ? 1.838 1.516 9.303 1.00 97.06 206 VAL A CA 1
ATOM 1652 C C . VAL A 1 206 ? 0.502 0.851 9.620 1.00 97.06 206 VAL A C 1
ATOM 1654 O O . VAL A 1 206 ? -0.483 1.519 9.924 1.00 97.06 206 VAL A O 1
ATOM 1657 N N . THR A 1 207 ? 0.436 -0.468 9.481 1.00 97.19 207 THR A N 1
ATOM 1658 C CA . THR A 1 207 ? -0.755 -1.277 9.763 1.00 97.19 207 THR A CA 1
ATOM 1659 C C . THR A 1 207 ? -0.511 -2.096 11.019 1.00 97.19 207 THR A C 1
ATOM 1661 O O . THR A 1 207 ? 0.489 -2.805 11.076 1.00 97.19 207 THR A O 1
ATOM 1664 N N . TRP A 1 208 ? -1.409 -2.027 12.004 1.00 97.00 208 TRP A N 1
ATOM 1665 C CA . TRP A 1 208 ? -1.279 -2.801 13.244 1.00 97.00 208 TRP A CA 1
ATOM 1666 C C . TRP A 1 208 ? -2.592 -3.459 13.686 1.00 97.00 208 TRP A C 1
ATOM 1668 O O . TRP A 1 208 ? -3.689 -2.962 13.394 1.00 97.00 208 TRP A O 1
ATOM 1678 N N . LYS A 1 209 ? -2.487 -4.597 14.385 1.00 96.75 209 LYS A N 1
ATOM 1679 C CA . LYS A 1 209 ? -3.643 -5.398 14.824 1.00 96.75 209 LYS A CA 1
ATOM 1680 C C . LYS A 1 209 ? -4.207 -4.892 16.152 1.00 96.75 209 LYS A C 1
ATOM 1682 O O . LYS A 1 209 ? -3.667 -5.190 17.218 1.00 96.75 209 LYS A O 1
ATOM 1687 N N . VAL A 1 210 ? -5.328 -4.168 16.084 1.00 95.88 210 VAL A N 1
ATOM 1688 C CA . VAL A 1 210 ? -6.036 -3.628 17.260 1.00 95.88 210 VAL A CA 1
ATOM 1689 C C . VAL A 1 210 ? -6.735 -4.747 18.026 1.00 95.88 210 VAL A C 1
ATOM 1691 O O . VAL A 1 210 ? -6.600 -4.843 19.243 1.00 95.88 210 VAL A O 1
ATOM 1694 N N . ALA A 1 211 ? -7.472 -5.584 17.294 1.00 94.50 211 ALA A N 1
ATOM 1695 C CA . ALA A 1 211 ? -8.190 -6.767 17.761 1.00 94.50 211 ALA A CA 1
ATOM 1696 C C . ALA A 1 211 ? -8.393 -7.731 16.573 1.00 94.50 211 ALA A C 1
ATOM 1698 O O . ALA A 1 211 ? -8.103 -7.380 15.427 1.00 94.50 211 ALA A O 1
ATOM 1699 N N . ASP A 1 212 ? -8.910 -8.936 16.810 1.00 92.94 212 ASP A N 1
ATOM 1700 C CA . ASP A 1 212 ? -9.136 -9.905 15.732 1.00 92.94 212 ASP A CA 1
ATOM 1701 C C . ASP A 1 212 ? -10.135 -9.390 14.682 1.00 92.94 212 ASP A C 1
ATOM 1703 O O . ASP A 1 212 ? -11.230 -8.919 15.001 1.00 92.94 212 ASP A O 1
ATOM 1707 N N . GLY A 1 213 ? -9.722 -9.429 13.411 1.00 92.44 213 GLY A N 1
ATOM 1708 C CA . GLY A 1 213 ? -10.474 -8.867 12.288 1.00 92.44 213 GLY A CA 1
ATOM 1709 C C . GLY A 1 213 ? -10.626 -7.336 12.291 1.00 92.44 213 GLY A C 1
ATOM 1710 O O . GLY A 1 213 ? -11.511 -6.836 11.582 1.00 92.44 213 GLY A O 1
ATOM 1711 N N . ILE A 1 214 ? -9.821 -6.606 13.085 1.00 95.31 214 ILE A N 1
ATOM 1712 C CA . ILE A 1 214 ? -9.814 -5.135 13.200 1.00 95.31 214 ILE A CA 1
ATOM 1713 C C . ILE A 1 214 ? -8.369 -4.607 13.179 1.00 95.31 214 ILE A C 1
ATOM 1715 O O . ILE A 1 214 ? -7.653 -4.626 14.185 1.00 95.31 214 ILE A O 1
ATOM 1719 N N . TYR A 1 215 ? -7.973 -4.068 12.029 1.00 96.06 215 TYR A N 1
ATOM 1720 C CA . TYR A 1 215 ? -6.649 -3.494 11.779 1.00 96.06 215 TYR A CA 1
ATOM 1721 C C . TYR A 1 215 ? -6.753 -1.970 11.684 1.00 96.06 215 TYR A C 1
ATOM 1723 O O . TYR A 1 215 ? -7.709 -1.450 11.107 1.00 96.06 215 TYR A O 1
ATOM 1731 N N . GLN A 1 216 ? -5.792 -1.239 12.250 1.00 96.06 216 GLN A N 1
ATOM 1732 C CA . GLN A 1 216 ? -5.696 0.211 12.075 1.00 96.06 216 GLN A CA 1
ATOM 1733 C C . GLN A 1 216 ? -4.563 0.532 11.106 1.00 96.06 216 GLN A C 1
ATOM 1735 O O . GLN A 1 216 ? -3.438 0.067 11.273 1.00 96.06 216 GLN A O 1
ATOM 1740 N N . HIS A 1 217 ? -4.871 1.360 10.109 1.00 96.00 217 HIS A N 1
ATOM 1741 C CA . HIS A 1 217 ? -3.926 1.829 9.103 1.00 96.00 217 HIS A CA 1
ATOM 1742 C C . HIS A 1 217 ? -3.609 3.300 9.376 1.00 96.00 217 HIS A C 1
ATOM 1744 O O . HIS A 1 217 ? -4.474 4.166 9.243 1.00 96.00 217 HIS A O 1
ATOM 1750 N N . ILE A 1 218 ? -2.377 3.568 9.793 1.00 95.69 218 ILE A N 1
ATOM 1751 C CA . ILE A 1 218 ? -1.851 4.897 10.091 1.00 95.69 218 ILE A CA 1
ATOM 1752 C C . ILE A 1 218 ? -1.035 5.343 8.880 1.00 95.69 218 ILE A C 1
ATOM 1754 O O . ILE A 1 218 ? -0.127 4.640 8.439 1.00 95.69 218 ILE A O 1
ATOM 1758 N N . ASP A 1 219 ? -1.391 6.490 8.314 1.00 96.12 219 ASP A N 1
ATOM 1759 C CA . ASP A 1 219 ? -0.651 7.104 7.216 1.00 96.12 219 ASP A CA 1
ATOM 1760 C C . ASP A 1 219 ? 0.517 7.914 7.790 1.00 96.12 219 ASP A C 1
ATOM 1762 O O . ASP A 1 219 ? 0.315 8.746 8.676 1.00 96.12 219 ASP A O 1
ATOM 1766 N N . VAL A 1 220 ? 1.721 7.642 7.293 1.00 96.62 220 VAL A N 1
ATOM 1767 C CA . VAL A 1 220 ? 2.968 8.311 7.681 1.00 96.62 220 VAL A CA 1
ATOM 1768 C C . VAL A 1 220 ? 3.458 9.077 6.466 1.00 96.62 220 VAL A C 1
ATOM 1770 O O . VAL A 1 220 ? 3.582 8.487 5.393 1.00 96.62 220 VAL A O 1
ATOM 1773 N N . ARG A 1 221 ? 3.720 10.375 6.611 1.00 96.06 221 ARG A N 1
ATOM 1774 C CA . ARG A 1 221 ? 4.259 11.217 5.535 1.00 96.06 221 ARG A CA 1
ATOM 1775 C C . ARG A 1 221 ? 5.777 11.311 5.670 1.00 96.06 221 ARG A C 1
ATOM 1777 O O . ARG A 1 221 ? 6.278 11.491 6.772 1.00 96.06 221 ARG A O 1
ATOM 1784 N N . GLU A 1 222 ? 6.494 11.181 4.565 1.00 94.38 222 GLU A N 1
ATOM 1785 C CA . GLU A 1 222 ? 7.957 11.207 4.509 1.00 94.38 222 GLU A CA 1
ATOM 1786 C C . GLU A 1 222 ? 8.446 12.553 3.964 1.00 94.38 222 GLU A C 1
ATOM 1788 O O . GLU A 1 222 ? 7.903 13.062 2.984 1.00 94.38 222 GLU A O 1
ATOM 1793 N N . GLU A 1 223 ? 9.508 13.100 4.550 1.00 93.44 223 GLU A N 1
ATOM 1794 C CA . GLU A 1 223 ? 10.208 14.284 4.041 1.00 93.44 223 GLU A CA 1
ATOM 1795 C C . GLU A 1 223 ? 11.725 14.043 3.945 1.00 93.44 223 GLU A C 1
ATOM 1797 O O . GLU A 1 223 ? 12.258 13.052 4.449 1.00 93.44 223 GLU A O 1
ATOM 1802 N N . GLY A 1 224 ? 12.434 14.918 3.224 1.00 90.75 224 GLY A N 1
ATOM 1803 C CA . GLY A 1 224 ? 13.889 14.816 3.044 1.00 90.75 224 GLY A CA 1
ATOM 1804 C C . GLY A 1 224 ? 14.363 13.608 2.220 1.00 90.75 224 GLY A C 1
ATOM 1805 O O . GLY A 1 224 ? 15.514 13.203 2.355 1.00 90.75 224 GLY A O 1
ATOM 1806 N N . LYS A 1 225 ? 13.495 13.008 1.393 1.00 87.38 225 LYS A N 1
ATOM 1807 C CA . LYS A 1 225 ? 13.824 11.840 0.558 1.00 87.38 225 LYS A CA 1
ATOM 1808 C C . LYS A 1 225 ? 14.860 12.180 -0.517 1.00 87.38 225 LYS A C 1
ATOM 1810 O O . LYS A 1 225 ? 14.638 13.067 -1.334 1.00 87.38 225 LYS A O 1
ATOM 1815 N N . GLU A 1 226 ? 15.931 11.397 -0.582 1.00 85.12 226 GLU A N 1
ATOM 1816 C CA . GLU A 1 226 ? 16.949 11.493 -1.643 1.00 85.12 226 GLU A CA 1
ATOM 1817 C C . GLU A 1 226 ? 16.539 10.742 -2.920 1.00 85.12 226 GLU A C 1
ATOM 1819 O O . GLU A 1 226 ? 16.939 11.101 -4.024 1.00 85.12 226 GLU A O 1
ATOM 1824 N N . ASN A 1 227 ? 15.724 9.692 -2.778 1.00 83.75 227 ASN A N 1
ATOM 1825 C CA . ASN A 1 227 ? 15.204 8.893 -3.884 1.00 83.75 227 ASN A CA 1
ATOM 1826 C C . ASN A 1 227 ? 13.853 8.259 -3.494 1.00 83.75 227 ASN A C 1
ATOM 1828 O O . ASN A 1 227 ? 13.621 7.931 -2.328 1.00 83.75 227 ASN A O 1
ATOM 1832 N N . ALA A 1 228 ? 12.963 8.037 -4.465 1.00 82.12 228 ALA A N 1
ATOM 1833 C CA . ALA A 1 228 ? 11.628 7.468 -4.251 1.00 82.12 228 ALA A CA 1
ATOM 1834 C C . ALA A 1 228 ? 11.648 6.027 -3.693 1.00 82.12 228 ALA A C 1
ATOM 1836 O O . ALA A 1 228 ? 10.688 5.597 -3.051 1.00 82.12 228 ALA A O 1
ATOM 1837 N N . PHE A 1 229 ? 12.739 5.287 -3.923 1.00 86.69 229 PHE A N 1
ATOM 1838 C CA . PHE A 1 229 ? 12.933 3.920 -3.423 1.00 86.69 229 PHE A CA 1
ATOM 1839 C C . PHE A 1 229 ? 13.372 3.847 -1.953 1.00 86.69 229 PHE A C 1
ATOM 1841 O O . PHE A 1 229 ? 13.216 2.788 -1.344 1.00 86.69 229 PHE A O 1
ATOM 1848 N N . SER A 1 230 ? 13.909 4.936 -1.400 1.00 88.31 230 SER A N 1
ATOM 1849 C CA . SER A 1 230 ? 14.434 5.017 -0.031 1.00 88.31 230 SER A CA 1
ATOM 1850 C C . SER A 1 230 ? 13.361 5.471 0.968 1.00 88.31 230 SER A C 1
ATOM 1852 O O . SER A 1 230 ? 12.258 5.875 0.580 1.00 88.31 230 SER A O 1
ATOM 1854 N N . LEU A 1 231 ? 13.691 5.417 2.260 1.00 91.06 231 LEU A N 1
ATOM 1855 C CA . LEU A 1 231 ? 12.959 6.105 3.329 1.00 91.06 231 LEU A CA 1
ATOM 1856 C C . LEU A 1 231 ? 13.243 7.625 3.278 1.00 91.06 231 LEU A C 1
ATOM 1858 O O . LEU A 1 231 ? 14.243 8.050 2.693 1.00 91.06 231 LEU A O 1
ATOM 1862 N N . GLY A 1 232 ? 12.359 8.444 3.854 1.00 90.50 232 GLY A N 1
ATOM 1863 C CA . GLY A 1 232 ? 12.662 9.849 4.165 1.00 90.50 232 GLY A CA 1
ATOM 1864 C C . GLY A 1 232 ? 13.636 9.997 5.339 1.00 90.50 232 GLY A C 1
ATOM 1865 O O . GLY A 1 232 ? 13.886 9.032 6.054 1.00 90.50 232 GLY A O 1
ATOM 1866 N N . ARG A 1 233 ? 14.166 11.211 5.537 1.00 91.94 233 ARG A N 1
ATOM 1867 C CA . ARG A 1 233 ? 14.983 11.576 6.713 1.00 91.94 233 ARG A CA 1
ATOM 1868 C C . ARG A 1 233 ? 14.135 11.977 7.924 1.00 91.94 233 ARG A C 1
ATOM 1870 O O . ARG A 1 233 ? 14.600 11.850 9.044 1.00 91.94 233 ARG A O 1
ATOM 1877 N N . SER A 1 234 ? 12.915 12.455 7.674 1.00 94.12 234 SER A N 1
ATOM 1878 C CA . SER A 1 234 ? 11.919 12.804 8.691 1.00 94.12 234 SER A CA 1
ATOM 1879 C C . SER A 1 234 ? 10.603 12.108 8.367 1.00 94.12 234 SER A C 1
ATOM 1881 O O . SER A 1 234 ? 10.155 12.118 7.212 1.00 94.12 234 SER A O 1
ATOM 1883 N N . LEU A 1 235 ? 9.965 11.525 9.379 1.00 96.50 235 LEU A N 1
ATOM 1884 C CA . LEU A 1 235 ? 8.687 10.828 9.263 1.00 96.50 235 LEU A CA 1
ATOM 1885 C C . LEU A 1 235 ? 7.626 11.527 10.117 1.00 96.50 235 LEU A C 1
ATOM 1887 O O . LEU A 1 235 ? 7.846 11.820 11.285 1.00 96.50 235 LEU A O 1
ATOM 1891 N N . TRP A 1 236 ? 6.447 11.779 9.552 1.00 96.62 236 TRP A N 1
ATOM 1892 C CA . TRP A 1 236 ? 5.413 12.600 10.184 1.00 96.62 236 TRP A CA 1
ATOM 1893 C C . TRP A 1 236 ? 4.104 11.838 10.390 1.00 96.62 236 TRP A C 1
ATOM 1895 O O . TRP A 1 236 ? 3.513 11.321 9.436 1.00 96.62 236 TRP A O 1
ATOM 1905 N N . ILE A 1 237 ? 3.594 11.847 11.628 1.00 95.50 237 ILE A N 1
ATOM 1906 C CA . ILE A 1 237 ? 2.279 11.301 12.000 1.00 95.50 237 ILE A CA 1
ATOM 1907 C C . ILE A 1 237 ? 1.499 12.354 12.789 1.00 95.50 237 ILE A C 1
ATOM 1909 O O . ILE A 1 237 ? 1.884 12.734 13.888 1.00 95.50 237 ILE A O 1
ATOM 1913 N N . GLN A 1 238 ? 0.371 12.815 12.236 1.00 88.62 238 GLN A N 1
ATOM 1914 C CA . GLN A 1 238 ? -0.561 13.761 12.885 1.00 88.62 238 GLN A CA 1
ATOM 1915 C C . GLN A 1 238 ? 0.081 15.071 13.409 1.00 88.62 238 GLN A C 1
ATOM 1917 O O . GLN A 1 238 ? -0.484 15.724 14.281 1.00 88.62 238 GLN A O 1
ATOM 1922 N N . GLY A 1 239 ? 1.229 15.479 12.854 1.00 88.94 239 GLY A N 1
ATOM 1923 C CA . GLY A 1 239 ? 1.977 16.674 13.271 1.00 88.94 239 GLY A CA 1
ATOM 1924 C C . GLY A 1 239 ? 3.094 16.416 14.290 1.00 88.94 239 GLY A C 1
ATOM 1925 O O . GLY A 1 239 ? 3.772 17.359 14.678 1.00 88.94 239 GLY A O 1
ATOM 1926 N N . SER A 1 240 ? 3.315 15.166 14.705 1.00 92.94 240 SER A N 1
ATOM 1927 C CA . SER A 1 240 ? 4.556 14.744 15.364 1.00 92.94 240 SER A CA 1
ATOM 1928 C C . SER A 1 240 ? 5.563 14.245 14.329 1.00 92.94 240 SER A C 1
ATOM 1930 O O . SER A 1 240 ? 5.192 13.467 13.448 1.00 92.94 240 SER A O 1
ATOM 1932 N N . GLU A 1 241 ? 6.811 14.683 14.466 1.00 96.31 241 GLU A N 1
ATOM 1933 C CA . GLU A 1 241 ? 7.979 14.152 13.755 1.00 96.31 241 GLU A CA 1
ATOM 1934 C C . GLU A 1 241 ? 8.541 12.922 14.488 1.00 96.31 241 GLU A C 1
ATOM 1936 O O . GLU A 1 241 ? 8.357 12.786 15.705 1.00 96.31 241 GLU A O 1
ATOM 1941 N N . PHE A 1 242 ? 9.182 12.038 13.724 1.00 95.94 242 PHE A N 1
ATOM 1942 C CA . PHE A 1 242 ? 9.885 10.825 14.135 1.00 95.94 242 PHE A CA 1
ATOM 1943 C C . PHE A 1 242 ? 11.113 10.634 13.227 1.00 95.94 242 PHE A C 1
ATOM 1945 O O . PHE A 1 242 ? 11.044 10.946 12.033 1.00 95.94 242 PHE A O 1
ATOM 1952 N N . GLU A 1 243 ? 12.205 10.099 13.770 1.00 94.56 243 GLU A N 1
ATOM 1953 C CA . GLU A 1 243 ? 13.462 9.859 13.042 1.00 94.56 243 GLU A CA 1
ATOM 1954 C C . GLU A 1 243 ? 13.372 8.614 12.140 1.00 94.56 243 GLU A C 1
ATOM 1956 O O . GLU A 1 243 ? 13.691 8.673 10.952 1.00 94.56 243 GLU A O 1
ATOM 1961 N N . ASP A 1 244 ? 12.868 7.493 12.670 1.00 94.50 244 ASP A N 1
ATOM 1962 C CA . ASP A 1 244 ? 12.809 6.217 11.949 1.00 94.50 244 ASP A CA 1
ATOM 1963 C C . ASP A 1 244 ? 11.525 5.393 12.208 1.00 94.50 244 ASP A C 1
ATOM 1965 O O . ASP A 1 244 ? 10.548 5.838 12.823 1.00 94.50 244 ASP A O 1
ATOM 1969 N N . LEU A 1 245 ? 11.492 4.172 11.660 1.00 95.56 245 LEU A N 1
ATOM 1970 C CA . LEU A 1 245 ? 10.357 3.255 11.789 1.00 95.56 245 LEU A CA 1
ATOM 1971 C C . LEU A 1 245 ? 10.263 2.591 13.171 1.00 95.56 245 LEU A C 1
ATOM 1973 O O . LEU A 1 245 ? 9.153 2.249 13.588 1.00 95.56 245 LEU A O 1
ATOM 1977 N N . ASP A 1 246 ? 11.377 2.418 13.880 1.00 95.75 246 ASP A N 1
ATOM 1978 C CA . ASP A 1 246 ? 11.401 1.826 15.217 1.00 95.75 246 ASP A CA 1
ATOM 1979 C C . ASP A 1 246 ? 10.960 2.840 16.279 1.00 95.75 246 ASP A C 1
ATOM 1981 O O . ASP A 1 246 ? 10.214 2.471 17.185 1.00 95.75 246 ASP A O 1
ATOM 1985 N N . GLU A 1 247 ? 11.269 4.131 16.123 1.00 96.06 247 GLU A N 1
ATOM 1986 C CA . GLU A 1 247 ? 10.719 5.197 16.966 1.00 96.06 247 GLU A CA 1
ATOM 1987 C C . GLU A 1 247 ? 9.193 5.307 16.806 1.00 96.06 247 GLU A C 1
ATOM 1989 O O . GLU A 1 247 ? 8.467 5.424 17.795 1.00 96.06 247 GLU A O 1
ATOM 1994 N N . ILE A 1 248 ? 8.667 5.179 15.580 1.00 96.19 248 ILE A N 1
ATOM 1995 C CA . ILE A 1 248 ? 7.214 5.110 15.339 1.00 96.19 248 ILE A CA 1
ATOM 1996 C C . ILE A 1 248 ? 6.599 3.894 16.049 1.00 96.19 248 ILE A C 1
ATOM 1998 O O . ILE A 1 248 ? 5.550 4.008 16.696 1.00 96.19 248 ILE A O 1
ATOM 2002 N N . ILE A 1 249 ? 7.234 2.724 15.958 1.00 96.44 249 ILE A N 1
ATOM 2003 C CA . ILE A 1 249 ? 6.748 1.507 16.619 1.00 96.44 249 ILE A CA 1
ATOM 2004 C C . ILE A 1 249 ? 6.811 1.655 18.145 1.00 96.44 249 ILE A C 1
ATOM 2006 O O . ILE A 1 249 ? 5.830 1.331 18.819 1.00 96.44 249 ILE A O 1
ATOM 2010 N N . ALA A 1 250 ? 7.898 2.189 18.700 1.00 96.12 250 ALA A N 1
ATOM 2011 C CA . ALA A 1 250 ? 8.120 2.317 20.138 1.00 96.12 250 ALA A CA 1
ATOM 2012 C C . ALA A 1 250 ? 7.293 3.441 20.785 1.00 96.12 250 ALA A C 1
ATOM 2014 O O . ALA A 1 250 ? 6.694 3.224 21.839 1.00 96.12 250 ALA A O 1
ATOM 2015 N N . ARG A 1 251 ? 7.224 4.627 20.163 1.00 96.19 251 ARG A N 1
ATOM 2016 C CA . ARG A 1 251 ? 6.579 5.826 20.731 1.00 96.19 251 ARG A CA 1
ATOM 2017 C C . ARG A 1 251 ? 5.118 6.005 20.314 1.00 96.19 251 ARG A C 1
ATOM 2019 O O . ARG A 1 251 ? 4.360 6.611 21.066 1.00 96.19 251 ARG A O 1
ATOM 2026 N N . HIS A 1 252 ? 4.688 5.473 19.165 1.00 95.50 252 HIS A N 1
ATOM 2027 C CA . HIS A 1 252 ? 3.297 5.599 18.702 1.00 95.50 252 HIS A CA 1
ATOM 2028 C C . HIS A 1 252 ? 2.506 4.289 18.829 1.00 95.50 252 HIS A C 1
ATOM 2030 O O . HIS A 1 252 ? 1.455 4.265 19.469 1.00 95.50 252 HIS A O 1
ATOM 2036 N N . VAL A 1 253 ? 2.988 3.189 18.238 1.00 96.38 253 VAL A N 1
ATOM 2037 C CA . VAL A 1 253 ? 2.171 1.965 18.102 1.00 96.38 253 VAL A CA 1
ATOM 2038 C C . VAL A 1 253 ? 2.166 1.105 19.368 1.00 96.38 253 VAL A C 1
ATOM 2040 O O . VAL A 1 253 ? 1.100 0.674 19.802 1.00 96.38 253 VAL A O 1
ATOM 2043 N N . THR A 1 254 ? 3.318 0.885 20.001 1.00 96.19 254 THR A N 1
ATOM 2044 C CA . THR A 1 254 ? 3.449 0.011 21.184 1.00 96.19 254 THR A CA 1
ATOM 2045 C C . THR A 1 254 ? 2.601 0.476 22.381 1.00 96.19 254 THR A C 1
ATOM 2047 O O . THR A 1 254 ? 1.904 -0.367 22.959 1.00 96.19 254 THR A O 1
ATOM 2050 N N . PRO A 1 255 ? 2.535 1.781 22.732 1.00 96.19 255 PRO A N 1
ATOM 2051 C CA . PRO A 1 255 ? 1.639 2.259 23.785 1.00 96.19 255 PRO A CA 1
ATOM 2052 C C . PRO A 1 255 ? 0.166 2.028 23.427 1.00 96.19 255 PRO A C 1
ATOM 2054 O O . PRO A 1 255 ? -0.593 1.482 24.229 1.00 96.19 255 PRO A O 1
ATOM 2057 N N . MET A 1 256 ? -0.232 2.339 22.186 1.00 96.31 256 MET A N 1
ATOM 2058 C CA . MET A 1 256 ? -1.594 2.096 21.694 1.00 96.31 256 MET A CA 1
ATOM 2059 C C . MET A 1 256 ? -1.964 0.604 21.709 1.00 96.31 256 MET A C 1
ATOM 2061 O O . MET A 1 256 ? -3.097 0.254 22.046 1.00 96.31 256 MET A O 1
ATOM 2065 N N . ALA A 1 257 ? -1.016 -0.284 21.408 1.00 96.62 257 ALA A N 1
ATOM 2066 C CA . ALA A 1 257 ? -1.198 -1.727 21.486 1.00 96.62 257 ALA A CA 1
ATOM 2067 C C . ALA A 1 257 ? -1.417 -2.216 22.926 1.00 96.62 257 ALA A C 1
ATOM 2069 O O . ALA A 1 257 ? -2.306 -3.042 23.148 1.00 96.62 257 ALA A O 1
ATOM 2070 N N . GLY A 1 258 ? -0.668 -1.686 23.900 1.00 96.50 258 GLY A N 1
ATOM 2071 C CA . GLY A 1 258 ? -0.866 -1.965 25.328 1.00 96.50 258 GLY A CA 1
ATOM 2072 C C . GLY A 1 258 ? -2.238 -1.504 25.829 1.00 96.50 258 GLY A C 1
ATOM 2073 O O . GLY A 1 258 ? -3.001 -2.298 26.374 1.00 96.50 258 GLY A O 1
ATOM 2074 N N . LEU A 1 259 ? -2.610 -0.257 25.540 1.00 96.69 259 LEU A N 1
ATOM 2075 C CA . LEU A 1 259 ? -3.903 0.326 25.922 1.00 96.69 259 LEU A CA 1
ATOM 2076 C C . LEU A 1 259 ? -5.095 -0.404 25.265 1.00 96.69 259 LEU A C 1
ATOM 2078 O O . LEU A 1 259 ? -6.147 -0.606 25.876 1.00 96.69 259 LEU A O 1
ATOM 2082 N N . ALA A 1 260 ? -4.945 -0.863 24.019 1.00 96.44 260 ALA A N 1
ATOM 2083 C CA . ALA A 1 260 ? -5.939 -1.724 23.379 1.00 96.44 260 ALA A CA 1
ATOM 2084 C C . ALA A 1 260 ? -6.037 -3.106 24.056 1.00 96.44 260 ALA A C 1
ATOM 2086 O O . ALA A 1 260 ? -7.138 -3.641 24.191 1.00 96.44 260 ALA A O 1
ATOM 2087 N N . ARG A 1 261 ? -4.913 -3.668 24.521 1.00 96.19 261 ARG A N 1
ATOM 2088 C CA . ARG A 1 261 ? -4.851 -4.964 25.215 1.00 96.19 261 ARG A CA 1
ATOM 2089 C C . ARG A 1 261 ? -5.564 -4.926 26.565 1.00 96.19 261 ARG A C 1
ATOM 2091 O O . ARG A 1 261 ? -6.364 -5.818 26.835 1.00 96.19 261 ARG A O 1
ATOM 2098 N N . ASP A 1 262 ? -5.366 -3.869 27.351 1.00 95.81 262 ASP A N 1
ATOM 2099 C CA . ASP A 1 262 ? -6.101 -3.609 28.599 1.00 95.81 262 ASP A CA 1
ATOM 2100 C C . ASP A 1 262 ? -7.623 -3.599 28.381 1.00 95.81 262 ASP A C 1
ATOM 2102 O O . ASP A 1 262 ? -8.378 -4.235 29.122 1.00 95.81 262 ASP A O 1
ATOM 2106 N N . LEU A 1 263 ? -8.088 -2.898 27.337 1.00 95.31 263 LEU A N 1
ATOM 2107 C CA . LEU A 1 263 ? -9.509 -2.820 26.981 1.00 95.31 263 LEU A CA 1
ATOM 2108 C C . LEU A 1 263 ? -10.093 -4.168 26.539 1.00 95.31 263 LEU A C 1
ATOM 2110 O O . LEU A 1 263 ? -11.275 -4.408 26.781 1.00 95.31 263 LEU A O 1
ATOM 2114 N N . ILE A 1 264 ? -9.289 -5.032 25.910 1.00 95.12 264 ILE A N 1
ATOM 2115 C CA . ILE A 1 264 ? -9.680 -6.381 25.463 1.00 95.12 264 ILE A CA 1
ATOM 2116 C C . ILE A 1 264 ? -9.682 -7.379 26.630 1.00 95.12 264 ILE A C 1
ATOM 2118 O O . ILE A 1 264 ? -10.599 -8.191 26.744 1.00 95.12 264 ILE A O 1
ATOM 2122 N N . ALA A 1 265 ? -8.697 -7.293 27.527 1.00 95.56 265 ALA A N 1
ATOM 2123 C CA . ALA A 1 265 ? -8.603 -8.113 28.736 1.00 95.56 265 ALA A CA 1
ATOM 2124 C C . ALA A 1 265 ? -9.647 -7.733 29.807 1.00 95.56 265 ALA A C 1
ATOM 2126 O O . ALA A 1 265 ? -9.866 -8.472 30.771 1.00 95.56 265 ALA A O 1
ATOM 2127 N N . TYR A 1 266 ? -10.305 -6.579 29.669 1.00 95.94 266 TYR A N 1
ATOM 2128 C CA . TYR A 1 266 ? -11.259 -6.093 30.654 1.00 95.94 266 TYR A CA 1
ATOM 2129 C C . TYR A 1 266 ? -12.522 -6.964 30.753 1.00 95.94 266 TYR A C 1
ATOM 2131 O O . TYR A 1 266 ? -13.159 -7.297 29.760 1.00 95.94 266 TYR A O 1
ATOM 2139 N N . LYS A 1 267 ? -12.983 -7.251 31.978 1.00 94.56 267 LYS A N 1
ATOM 2140 C CA . LYS A 1 267 ? -14.099 -8.185 32.257 1.00 94.56 267 LYS A CA 1
ATOM 2141 C C . LYS A 1 267 ? -15.464 -7.861 31.622 1.00 94.56 267 LYS A C 1
ATOM 2143 O O . LYS A 1 267 ? -16.341 -8.720 31.603 1.00 94.56 267 LYS A O 1
ATOM 2148 N N . TYR A 1 268 ? -15.671 -6.630 31.151 1.00 93.94 268 TYR A N 1
ATOM 2149 C CA . TYR A 1 268 ? -16.874 -6.225 30.405 1.00 93.94 268 TYR A CA 1
ATOM 2150 C C . TYR A 1 268 ? -16.599 -5.979 28.910 1.00 93.94 268 TYR A C 1
ATOM 2152 O O . TYR A 1 268 ? -17.440 -5.410 28.211 1.00 93.94 268 TYR A O 1
ATOM 2160 N N . TYR A 1 269 ? -15.447 -6.422 28.403 1.00 95.81 269 TYR A N 1
ATOM 2161 C CA . TYR A 1 269 ? -15.196 -6.544 26.974 1.00 95.81 269 TYR A CA 1
ATOM 2162 C C . TYR A 1 269 ? -16.091 -7.625 26.358 1.00 95.81 269 TYR A C 1
ATOM 2164 O O . TYR A 1 269 ? -16.345 -8.674 26.961 1.00 95.81 269 TYR A O 1
ATOM 2172 N N . LYS A 1 270 ? -16.568 -7.376 25.139 1.00 94.50 270 LYS A N 1
ATOM 2173 C CA . LYS A 1 270 ? -17.251 -8.349 24.284 1.00 94.50 270 LYS A CA 1
ATOM 2174 C C . LYS A 1 270 ? -16.770 -8.157 22.836 1.00 94.50 270 LYS A C 1
ATOM 2176 O O . LYS A 1 270 ? -16.769 -7.020 22.359 1.00 94.50 270 LYS A O 1
ATOM 2181 N N . PRO A 1 271 ? -16.407 -9.224 22.098 1.00 92.00 271 PRO A N 1
ATOM 2182 C CA . PRO A 1 271 ? -15.923 -9.132 20.715 1.00 92.00 271 PRO A CA 1
ATOM 2183 C C . PRO A 1 271 ? -17.078 -8.893 19.718 1.00 92.00 271 PRO A C 1
ATOM 2185 O O . PRO A 1 271 ? -17.367 -9.707 18.849 1.00 92.00 271 PRO A O 1
ATOM 2188 N N . LEU A 1 272 ? -17.776 -7.762 19.860 1.00 91.12 272 LEU A N 1
ATOM 2189 C CA . LEU A 1 272 ? -18.958 -7.398 19.062 1.00 91.12 272 LEU A CA 1
ATOM 2190 C C . LEU A 1 272 ? -18.617 -6.612 17.786 1.00 91.12 272 LEU A C 1
ATOM 2192 O O . LEU A 1 272 ? -19.524 -6.185 17.077 1.00 91.12 272 LEU A O 1
ATOM 2196 N N . GLY A 1 273 ? -17.338 -6.331 17.522 1.00 88.06 273 GLY A N 1
ATOM 2197 C CA . GLY A 1 273 ? -16.901 -5.501 16.391 1.00 88.06 273 GLY A CA 1
ATOM 2198 C C . GLY A 1 273 ? -17.450 -4.064 16.387 1.00 88.06 273 GLY A C 1
ATOM 2199 O O . GLY A 1 273 ? -17.421 -3.406 15.349 1.00 88.06 273 GLY A O 1
ATOM 2200 N N . GLY A 1 274 ? -17.987 -3.574 17.511 1.00 85.56 274 GLY A N 1
ATOM 2201 C CA . GLY A 1 274 ? -18.695 -2.294 17.594 1.00 85.56 274 GLY A CA 1
ATOM 2202 C C . GLY A 1 274 ? -20.131 -2.323 17.055 1.00 85.56 274 GLY A C 1
ATOM 2203 O O . GLY A 1 274 ? -20.708 -1.260 16.831 1.00 85.56 274 GLY A O 1
ATOM 2204 N N . MET A 1 275 ? -20.730 -3.504 16.845 1.00 91.12 275 MET A N 1
ATOM 2205 C CA . MET A 1 275 ? -22.150 -3.630 16.490 1.00 91.12 275 MET A CA 1
ATOM 2206 C C . MET A 1 275 ? -23.031 -3.132 17.643 1.00 91.12 275 MET A C 1
ATOM 2208 O O . MET A 1 275 ? -23.167 -3.795 18.674 1.00 91.12 275 MET A O 1
ATOM 2212 N N . ARG A 1 276 ? -23.636 -1.952 17.457 1.00 92.25 276 ARG A N 1
ATOM 2213 C CA . ARG A 1 276 ? -24.455 -1.271 18.471 1.00 92.25 276 ARG A CA 1
ATOM 2214 C C . ARG A 1 276 ? -25.654 -2.108 18.902 1.00 92.25 276 ARG A C 1
ATOM 2216 O O . ARG A 1 276 ? -25.910 -2.202 20.094 1.00 92.25 276 ARG A O 1
ATOM 2223 N N . ASP A 1 277 ? -26.329 -2.759 17.963 1.00 92.75 277 ASP A N 1
ATOM 2224 C CA . ASP A 1 277 ? -27.581 -3.482 18.213 1.00 92.75 277 ASP A CA 1
ATOM 2225 C C . ASP A 1 277 ? -27.352 -4.706 19.113 1.00 92.75 277 ASP A C 1
ATOM 2227 O O . ASP A 1 277 ? -28.060 -4.897 20.099 1.00 92.75 277 ASP A O 1
ATOM 2231 N N . LYS A 1 278 ? -26.269 -5.457 18.862 1.00 92.56 278 LYS A N 1
ATOM 2232 C CA . LYS A 1 278 ? -25.821 -6.572 19.719 1.00 92.56 278 LYS A CA 1
ATOM 2233 C C . LYS A 1 278 ? -25.382 -6.098 21.106 1.00 92.56 278 LYS A C 1
ATOM 2235 O O . LYS A 1 278 ? -25.576 -6.797 22.097 1.00 92.56 278 LYS A O 1
ATOM 2240 N N . ALA A 1 279 ? -24.797 -4.901 21.196 1.00 92.56 279 ALA A N 1
ATOM 2241 C CA . ALA A 1 279 ? -24.492 -4.289 22.484 1.00 92.56 279 ALA A CA 1
ATOM 2242 C C . ALA A 1 279 ? -25.775 -3.864 23.223 1.00 92.56 279 ALA A C 1
ATOM 2244 O O . ALA A 1 279 ? -25.855 -4.053 24.434 1.00 92.56 279 ALA A O 1
ATOM 2245 N N . GLU A 1 280 ? -26.797 -3.347 22.528 1.00 94.38 280 GLU A N 1
ATOM 2246 C CA . GLU A 1 280 ? -28.098 -3.061 23.144 1.00 94.38 280 GLU A CA 1
ATOM 2247 C C . GLU A 1 280 ? -28.792 -4.330 23.658 1.00 94.38 280 GLU A C 1
ATOM 2249 O O . GLU A 1 280 ? -29.342 -4.310 24.756 1.00 94.38 280 GLU A O 1
ATOM 2254 N N . GLU A 1 281 ? -28.775 -5.413 22.880 1.00 93.62 281 GLU A N 1
ATOM 2255 C CA . GLU A 1 281 ? -29.371 -6.712 23.216 1.00 93.62 281 GLU A CA 1
ATOM 2256 C C . GLU A 1 281 ? -28.797 -7.275 24.526 1.00 93.62 281 GLU A C 1
ATOM 2258 O O . GLU A 1 281 ? -29.537 -7.458 25.495 1.00 93.62 281 GLU A O 1
ATOM 2263 N N . ILE A 1 282 ? -27.468 -7.417 24.602 1.00 93.31 282 ILE A N 1
ATOM 2264 C CA . ILE A 1 282 ? -26.756 -7.892 25.802 1.00 93.31 282 ILE A CA 1
ATOM 2265 C C . ILE A 1 282 ? -27.039 -6.989 27.012 1.00 93.31 282 ILE A C 1
ATOM 2267 O O . ILE A 1 282 ? -27.225 -7.476 28.127 1.00 93.31 282 ILE A O 1
ATOM 2271 N N . LEU A 1 283 ? -27.098 -5.667 26.819 1.00 93.56 283 LEU A N 1
ATOM 2272 C CA . LEU A 1 283 ? -27.378 -4.731 27.911 1.00 93.56 283 LEU A CA 1
ATOM 2273 C C . LEU A 1 283 ? -28.818 -4.828 28.422 1.00 93.56 283 LEU A C 1
ATOM 2275 O O . LEU A 1 283 ? -29.027 -4.712 29.630 1.00 93.56 283 LEU A O 1
ATOM 2279 N N . LYS A 1 284 ? -29.800 -5.051 27.541 1.00 92.62 284 LYS A N 1
ATOM 2280 C CA . LYS A 1 284 ? -31.208 -5.264 27.916 1.00 92.62 284 LYS A CA 1
ATOM 2281 C C . LYS A 1 284 ? -31.377 -6.586 28.667 1.00 92.62 284 LYS A C 1
ATOM 2283 O O . LYS A 1 284 ? -32.034 -6.601 29.705 1.00 92.62 284 LYS A O 1
ATOM 2288 N N . GLU A 1 285 ? -30.729 -7.655 28.204 1.00 92.94 285 GLU A N 1
ATOM 2289 C CA . GLU A 1 285 ? -30.732 -8.969 28.861 1.00 92.94 285 GLU A CA 1
ATOM 2290 C C . GLU A 1 285 ? -30.104 -8.906 30.269 1.00 92.94 285 GLU A C 1
ATOM 2292 O O . GLU A 1 285 ? -30.725 -9.301 31.258 1.00 92.94 285 GLU A O 1
ATOM 2297 N N . GLU A 1 286 ? -28.914 -8.310 30.399 1.00 91.88 286 GLU A N 1
ATOM 2298 C CA . GLU A 1 286 ? -28.267 -8.070 31.695 1.00 91.88 286 GLU A CA 1
ATOM 2299 C C . GLU A 1 286 ? -29.127 -7.199 32.625 1.00 91.88 286 GLU A C 1
ATOM 2301 O O . GLU A 1 286 ? -29.195 -7.443 33.835 1.00 91.88 286 GLU A O 1
ATOM 2306 N N . LYS A 1 287 ? -29.809 -6.181 32.086 1.00 91.56 287 LYS A N 1
ATOM 2307 C CA . LYS A 1 287 ? -30.686 -5.290 32.860 1.00 91.56 287 LYS A CA 1
ATOM 2308 C C . LYS A 1 287 ? -31.960 -5.987 33.335 1.00 91.56 287 LYS A C 1
ATOM 2310 O O . LYS A 1 287 ? -32.405 -5.683 34.437 1.00 91.56 287 LYS A O 1
ATOM 2315 N N . ALA A 1 288 ? -32.492 -6.935 32.563 1.00 91.62 288 ALA A N 1
ATOM 2316 C CA . ALA A 1 288 ? -33.577 -7.811 32.996 1.00 91.62 288 ALA A CA 1
ATOM 2317 C C . ALA A 1 288 ? -33.115 -8.770 34.109 1.00 91.62 288 ALA A C 1
ATOM 2319 O O . ALA A 1 288 ? -33.807 -8.901 35.116 1.00 91.62 288 ALA A O 1
ATOM 2320 N N . ARG A 1 289 ? -31.914 -9.364 33.986 1.00 92.62 289 ARG A N 1
ATOM 2321 C CA . ARG A 1 289 ? -31.308 -10.201 35.044 1.00 92.62 289 ARG A CA 1
ATOM 2322 C C . ARG A 1 289 ? -31.023 -9.428 36.337 1.00 92.62 289 ARG A C 1
ATOM 2324 O O . ARG A 1 289 ? -31.190 -9.971 37.421 1.00 92.62 289 ARG A O 1
ATOM 2331 N N . ASN A 1 290 ? -30.551 -8.184 36.236 1.00 90.81 290 ASN A N 1
ATOM 2332 C CA . ASN A 1 290 ? -30.106 -7.374 37.376 1.00 90.81 290 ASN A CA 1
ATOM 2333 C C . ASN A 1 290 ? -30.551 -5.898 37.251 1.00 90.81 290 ASN A C 1
ATOM 2335 O O . ASN A 1 290 ? -29.739 -5.040 36.879 1.00 90.81 290 ASN A O 1
ATOM 2339 N N . PRO A 1 291 ? -31.809 -5.561 37.607 1.00 88.88 291 PRO A N 1
ATOM 2340 C CA . PRO A 1 291 ? -32.357 -4.208 37.454 1.00 88.88 291 PRO A CA 1
ATOM 2341 C C . PRO A 1 291 ? -31.624 -3.123 38.252 1.00 88.88 291 PRO A C 1
ATOM 2343 O O . PRO A 1 291 ? -31.504 -1.990 37.783 1.00 88.88 291 PRO A O 1
ATOM 2346 N N . ASN A 1 292 ? -31.079 -3.458 39.425 1.00 85.12 292 ASN A N 1
ATOM 2347 C CA . ASN A 1 292 ? -30.458 -2.490 40.342 1.00 85.12 292 ASN A CA 1
ATOM 2348 C C . ASN A 1 292 ? -29.056 -2.025 39.902 1.00 85.12 292 ASN A C 1
ATOM 2350 O O . ASN A 1 292 ? -28.514 -1.072 40.459 1.00 85.12 292 ASN A O 1
ATOM 2354 N N . LYS A 1 293 ? -28.462 -2.669 38.889 1.00 85.38 293 LYS A N 1
ATOM 2355 C CA . LYS A 1 293 ? -27.123 -2.359 38.372 1.00 85.38 293 LYS A CA 1
ATOM 2356 C C . LYS A 1 293 ? -27.200 -1.502 37.103 1.00 85.38 293 LYS A C 1
ATOM 2358 O O . LYS A 1 293 ? -28.149 -1.587 36.320 1.00 85.38 293 LYS A O 1
ATOM 2363 N N . ILE A 1 294 ? -26.182 -0.673 36.881 1.00 85.88 294 ILE A N 1
ATOM 2364 C CA . ILE A 1 294 ? -25.926 -0.052 35.575 1.00 85.88 294 ILE A CA 1
ATOM 2365 C C . ILE A 1 294 ? -24.955 -0.959 34.835 1.00 85.88 294 ILE A C 1
ATOM 2367 O O . ILE A 1 294 ? -23.817 -1.152 35.269 1.00 85.88 294 ILE A O 1
ATOM 2371 N N . HIS A 1 295 ? -25.420 -1.534 33.734 1.00 91.31 295 HIS A N 1
ATOM 2372 C CA . HIS A 1 295 ? -24.595 -2.387 32.890 1.00 91.31 295 HIS A CA 1
ATOM 2373 C C . HIS A 1 295 ? -23.968 -1.572 31.770 1.00 91.31 295 HIS A C 1
ATOM 2375 O O . HIS A 1 295 ? -24.564 -0.620 31.258 1.00 91.31 295 HIS A O 1
ATOM 2381 N N . TYR A 1 296 ? -22.751 -1.960 31.414 1.00 94.00 296 TYR A N 1
ATOM 2382 C CA . TYR A 1 296 ? -21.992 -1.407 30.308 1.00 94.00 296 TYR A CA 1
ATOM 2383 C C . TYR A 1 296 ? -21.125 -2.505 29.697 1.00 94.00 296 TYR A C 1
ATOM 2385 O O . TYR A 1 296 ? -20.706 -3.428 30.397 1.00 94.00 296 TYR A O 1
ATOM 2393 N N . VAL A 1 297 ? -20.874 -2.400 28.396 1.00 95.31 297 VAL A N 1
ATOM 2394 C CA . VAL A 1 297 ? -19.987 -3.285 27.637 1.00 95.31 297 VAL A CA 1
ATOM 2395 C C . VAL A 1 297 ? -19.029 -2.456 26.792 1.00 95.31 297 VAL A C 1
ATOM 2397 O O . VAL A 1 297 ? -19.377 -1.375 26.311 1.00 95.31 297 VAL A O 1
ATOM 2400 N N . ILE A 1 298 ? -17.820 -2.978 26.617 1.00 95.88 298 ILE A N 1
ATOM 2401 C CA . ILE A 1 298 ? -16.767 -2.413 25.770 1.00 95.88 298 ILE A CA 1
ATOM 2402 C C . ILE A 1 298 ? -16.582 -3.348 24.572 1.00 95.88 298 ILE A C 1
ATOM 2404 O O . ILE A 1 298 ? -16.595 -4.566 24.729 1.00 95.88 298 ILE A O 1
ATOM 2408 N N . SER A 1 299 ? -16.407 -2.806 23.369 1.00 95.69 299 SER A N 1
ATOM 2409 C CA . SER A 1 299 ? -16.056 -3.603 22.183 1.00 95.69 299 SER A CA 1
ATOM 2410 C C . SER A 1 299 ? -15.178 -2.804 21.223 1.00 95.69 299 SER A C 1
ATOM 2412 O O . SER A 1 299 ? -15.395 -1.605 21.055 1.00 95.69 299 SER A O 1
ATOM 2414 N N . ALA A 1 300 ? -14.186 -3.437 20.593 1.00 95.94 300 ALA A N 1
ATOM 2415 C CA . ALA A 1 300 ? -13.374 -2.790 19.560 1.00 95.94 300 ALA A CA 1
ATOM 2416 C C . ALA A 1 300 ? -14.244 -2.497 18.324 1.00 95.94 300 ALA A C 1
ATOM 2418 O O . ALA A 1 300 ? -14.988 -3.374 17.881 1.00 95.94 300 ALA A O 1
ATOM 2419 N N . ALA A 1 301 ? -14.196 -1.276 17.782 1.00 94.56 301 ALA A N 1
ATOM 2420 C CA . ALA A 1 301 ? -15.096 -0.846 16.713 1.00 94.56 301 ALA A CA 1
ATOM 2421 C C . ALA A 1 301 ? -14.485 -1.078 15.323 1.00 94.56 301 ALA A C 1
ATOM 2423 O O . ALA A 1 301 ? -13.583 -0.353 14.909 1.00 94.56 301 ALA A O 1
ATOM 2424 N N . LYS A 1 302 ? -15.016 -2.040 14.554 1.00 92.81 302 LYS A N 1
ATOM 2425 C CA . LYS A 1 302 ? -14.478 -2.388 13.226 1.00 92.81 302 LYS A CA 1
ATOM 2426 C C . LYS A 1 302 ? -14.549 -1.227 12.229 1.00 92.81 302 LYS A C 1
ATOM 2428 O O . LYS A 1 302 ? -13.628 -1.037 11.446 1.00 92.81 302 LYS A O 1
ATOM 2433 N N . ASN A 1 303 ? -15.604 -0.415 12.306 1.00 91.44 303 ASN A N 1
ATOM 2434 C CA . ASN A 1 303 ? -15.792 0.751 11.435 1.00 91.44 303 ASN A CA 1
ATOM 2435 C C . ASN A 1 303 ? -14.921 1.958 11.838 1.00 91.44 303 ASN A C 1
ATOM 2437 O O . ASN A 1 303 ? -14.832 2.919 11.079 1.00 91.44 303 ASN A O 1
ATOM 2441 N N . TYR A 1 304 ? -14.299 1.927 13.024 1.00 92.81 304 TYR A N 1
ATOM 2442 C CA . TYR A 1 304 ? -13.413 2.980 13.526 1.00 92.81 304 TYR A CA 1
ATOM 2443 C C . TYR A 1 304 ? -12.212 2.365 14.274 1.00 92.81 304 TYR A C 1
ATOM 2445 O O . TYR A 1 304 ? -12.156 2.459 15.504 1.00 92.81 304 TYR A O 1
ATOM 2453 N N . PRO A 1 305 ? -11.256 1.727 13.569 1.00 92.75 305 PRO A N 1
ATOM 2454 C CA . PRO A 1 305 ? -10.071 1.140 14.194 1.00 92.75 305 PRO A CA 1
ATOM 2455 C C . PRO A 1 305 ? -9.310 2.150 15.066 1.00 92.75 305 PRO A C 1
ATOM 2457 O O . PRO A 1 305 ? -9.263 3.342 14.759 1.00 92.75 305 PRO A O 1
ATOM 2460 N N . GLY A 1 306 ? -8.765 1.683 16.190 1.00 90.69 306 GLY A N 1
ATOM 2461 C CA . GLY A 1 306 ? -8.229 2.550 17.248 1.00 90.69 306 GLY A CA 1
ATOM 2462 C C . GLY A 1 306 ? -9.299 3.172 18.163 1.00 90.69 306 GLY A C 1
ATOM 2463 O O . GLY A 1 306 ? -8.959 3.900 19.095 1.00 90.69 306 GLY A O 1
ATOM 2464 N N . ARG A 1 307 ? -10.595 2.889 17.952 1.00 95.06 307 ARG A N 1
ATOM 2465 C CA . ARG A 1 307 ? -11.682 3.271 18.870 1.00 95.06 307 ARG A CA 1
ATOM 2466 C C . ARG A 1 307 ? -12.430 2.055 19.407 1.00 95.06 307 ARG A C 1
ATOM 2468 O O . ARG A 1 307 ? -12.637 1.056 18.719 1.00 95.06 307 ARG A O 1
ATOM 2475 N N . PHE A 1 308 ? -12.893 2.185 20.642 1.00 96.31 308 PHE A N 1
ATOM 2476 C CA . PHE A 1 308 ? -13.706 1.204 21.342 1.00 96.31 308 PHE A CA 1
ATOM 2477 C C . PHE A 1 308 ? -15.071 1.812 21.663 1.00 96.31 308 PHE A C 1
ATOM 2479 O O . PHE A 1 308 ? -15.177 2.941 22.145 1.00 96.31 308 PHE A O 1
ATOM 2486 N N . LEU A 1 309 ? -16.126 1.057 21.377 1.00 95.69 309 LEU A N 1
ATOM 2487 C CA . LEU A 1 309 ? -17.506 1.418 21.658 1.00 95.69 309 LEU A CA 1
ATOM 2488 C C . LEU A 1 309 ? -17.833 1.066 23.114 1.00 95.69 309 LEU A C 1
ATOM 2490 O O . LEU A 1 309 ? -17.971 -0.113 23.450 1.00 95.69 309 LEU A O 1
ATOM 2494 N N . LEU A 1 310 ? -17.992 2.086 23.956 1.00 95.38 310 LEU A N 1
ATOM 2495 C CA . LEU A 1 310 ? -18.553 1.973 25.299 1.00 95.38 310 LEU A CA 1
ATOM 2496 C C . LEU A 1 310 ? -20.074 2.126 25.194 1.00 95.38 310 LEU A C 1
ATOM 2498 O O . LEU A 1 310 ? -20.587 3.215 24.937 1.00 95.38 310 LEU A O 1
ATOM 2502 N N . SER A 1 311 ? -20.799 1.024 25.372 1.00 95.00 311 SER A N 1
ATOM 2503 C CA . SER A 1 311 ? -22.268 1.010 25.369 1.00 95.00 311 SER A CA 1
ATOM 2504 C C . SER A 1 311 ? -22.773 0.804 26.792 1.00 95.00 311 SER A C 1
ATOM 2506 O O . SER A 1 311 ? -22.259 -0.074 27.481 1.00 95.00 311 SER A O 1
ATOM 2508 N N . TYR A 1 312 ? -23.758 1.580 27.251 1.00 93.88 312 TYR A N 1
ATOM 2509 C CA . TYR A 1 312 ? -24.240 1.515 28.636 1.00 93.88 312 TYR A CA 1
ATOM 2510 C C . TYR A 1 312 ? -25.738 1.812 28.787 1.00 93.88 312 TYR A C 1
ATOM 2512 O O . TYR A 1 312 ? -26.305 2.604 28.038 1.00 93.88 312 TYR A O 1
ATOM 2520 N N . LEU A 1 313 ? -26.386 1.177 29.772 1.00 91.56 313 LEU A N 1
ATOM 2521 C CA . LEU A 1 313 ? -27.835 1.265 30.012 1.00 91.56 313 LEU A CA 1
ATOM 2522 C C . LEU A 1 313 ? -28.137 1.797 31.432 1.00 91.56 313 LEU A C 1
ATOM 2524 O O . LEU A 1 313 ? -28.266 1.014 32.378 1.00 91.56 313 LEU A O 1
ATOM 2528 N N . PRO A 1 314 ? -28.242 3.131 31.614 1.00 84.81 314 PRO A N 1
ATOM 2529 C CA . PRO A 1 314 ? -28.448 3.745 32.929 1.00 84.81 314 PRO A CA 1
ATOM 2530 C C . PRO A 1 314 ? -29.915 3.737 33.390 1.00 84.81 314 PRO A C 1
ATOM 2532 O O . PRO A 1 314 ? -30.180 3.664 34.588 1.00 84.81 314 PRO A O 1
ATOM 2535 N N . ARG A 1 315 ? -30.872 3.819 32.453 1.00 82.56 315 ARG A N 1
ATOM 2536 C CA . ARG A 1 315 ? -32.325 3.726 32.698 1.00 82.56 315 ARG A CA 1
ATOM 2537 C C . ARG A 1 315 ? -32.977 2.833 31.631 1.00 82.56 315 ARG A C 1
ATOM 2539 O O . ARG A 1 315 ? -32.720 1.638 31.641 1.00 82.56 315 ARG A O 1
ATOM 2546 N N . ALA A 1 316 ? -33.773 3.404 30.721 1.00 82.00 316 ALA A N 1
ATOM 2547 C CA . ALA A 1 316 ? -34.512 2.675 29.680 1.00 82.00 316 ALA A CA 1
ATOM 2548 C C . ALA A 1 316 ? -33.900 2.772 28.266 1.00 82.00 316 ALA A C 1
ATOM 2550 O O . ALA A 1 316 ? -34.178 1.92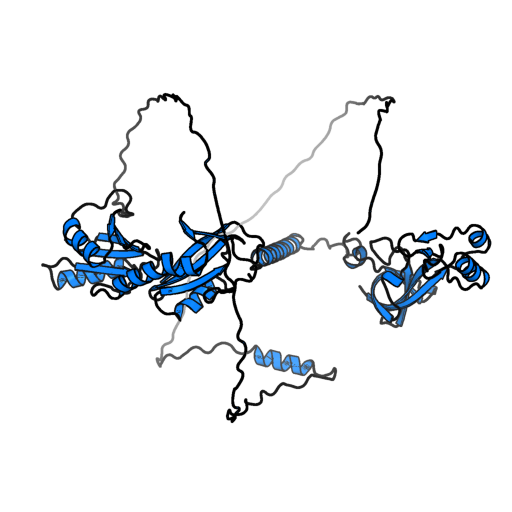9 27.421 1.00 82.00 316 ALA A O 1
ATOM 2551 N N . ARG A 1 317 ? -33.068 3.787 27.992 1.00 87.56 317 ARG A N 1
ATOM 2552 C CA . ARG A 1 317 ? -32.332 3.927 26.724 1.00 87.56 317 ARG A CA 1
ATOM 2553 C C . ARG A 1 317 ? -30.882 3.505 26.903 1.00 87.56 317 ARG A C 1
ATOM 2555 O O . ARG A 1 317 ? -30.266 3.887 27.898 1.00 87.56 317 ARG A O 1
ATOM 2562 N N . VAL A 1 318 ? -30.350 2.785 25.920 1.00 90.50 318 VAL A N 1
ATOM 2563 C CA . VAL A 1 318 ? -28.911 2.549 25.791 1.00 90.50 318 VAL A CA 1
ATOM 2564 C C . VAL A 1 318 ? -28.259 3.813 25.225 1.00 90.50 318 VAL A C 1
ATOM 2566 O O . VAL A 1 318 ? -28.802 4.464 24.328 1.00 90.50 318 VAL A O 1
ATOM 2569 N N . THR A 1 319 ? -27.101 4.167 25.768 1.00 91.44 319 THR A N 1
ATOM 2570 C CA . THR A 1 319 ? -26.203 5.192 25.233 1.00 91.44 319 THR A CA 1
ATOM 2571 C C . THR A 1 319 ? -24.962 4.498 24.684 1.00 91.44 319 THR A C 1
ATOM 2573 O O . THR A 1 319 ? -24.487 3.525 25.269 1.00 91.44 319 THR A O 1
ATOM 2576 N N . HIS A 1 320 ? -24.428 4.996 23.569 1.00 92.62 320 HIS A N 1
ATOM 2577 C CA . HIS A 1 320 ? -23.182 4.508 22.984 1.00 92.62 320 HIS A CA 1
ATOM 2578 C C . HIS A 1 320 ? -22.237 5.681 22.756 1.00 92.62 320 HIS A C 1
ATOM 2580 O O . HIS A 1 320 ? -22.612 6.657 22.105 1.00 92.62 320 HIS A O 1
ATOM 2586 N N . GLU A 1 321 ? -21.015 5.566 23.259 1.00 93.56 321 GLU A N 1
ATOM 2587 C CA . GLU A 1 321 ? -19.957 6.561 23.105 1.00 93.56 321 GLU A CA 1
ATOM 2588 C C . GLU A 1 321 ? -18.646 5.877 22.697 1.00 93.56 321 GLU A C 1
ATOM 2590 O O . GLU A 1 321 ? -18.479 4.667 22.860 1.00 93.56 321 GLU A O 1
ATOM 2595 N N . TYR A 1 322 ? -17.711 6.647 22.138 1.00 94.81 322 TYR A N 1
ATOM 2596 C CA . TYR A 1 322 ? -16.419 6.131 21.689 1.00 94.81 322 TYR A CA 1
ATOM 2597 C C . TYR A 1 322 ? -15.297 6.565 22.630 1.00 94.81 322 TYR A C 1
ATOM 2599 O O . TYR A 1 322 ? -15.059 7.759 22.815 1.00 94.81 322 TYR A O 1
ATOM 2607 N N . VAL A 1 323 ? -14.566 5.585 23.153 1.00 96.12 323 VAL A N 1
ATOM 2608 C CA . VAL A 1 323 ? -13.226 5.772 23.716 1.00 96.12 323 VAL A CA 1
ATOM 2609 C C . VAL A 1 323 ? -12.243 5.657 22.553 1.00 96.12 323 VAL A C 1
ATOM 2611 O O . VAL A 1 323 ? -12.282 4.675 21.814 1.00 96.12 323 VAL A O 1
ATOM 2614 N N . SER A 1 324 ? -11.384 6.652 22.350 1.00 95.69 324 SER A N 1
ATOM 2615 C CA . SER A 1 324 ? -10.272 6.549 21.394 1.00 95.69 324 SER A CA 1
ATOM 2616 C C . SER A 1 324 ? -9.014 6.117 22.134 1.00 95.69 324 SER A C 1
ATOM 2618 O O . SER A 1 324 ? -8.734 6.655 23.202 1.00 95.69 324 SER A O 1
ATOM 2620 N N . VAL A 1 325 ? -8.255 5.186 21.566 1.00 96.25 325 VAL A N 1
ATOM 2621 C CA . VAL A 1 325 ? -6.896 4.887 22.021 1.00 96.25 325 VAL A CA 1
ATOM 2622 C C . VAL A 1 325 ? -5.935 5.838 21.308 1.00 96.25 325 VAL A C 1
ATOM 2624 O O . VAL A 1 325 ? -6.042 6.056 20.101 1.00 96.25 325 VAL A O 1
ATOM 2627 N N . THR A 1 326 ? -5.027 6.427 22.075 1.00 94.62 326 THR A N 1
ATOM 2628 C CA . THR A 1 326 ? -3.973 7.359 21.651 1.00 94.62 326 THR A CA 1
ATOM 2629 C C . THR A 1 326 ? -2.666 6.963 22.346 1.00 94.62 326 THR A C 1
ATOM 2631 O O . THR A 1 326 ? -2.741 6.253 23.349 1.00 94.62 326 THR A O 1
ATOM 2634 N N . PRO A 1 327 ? -1.478 7.380 21.869 1.00 93.94 327 PRO A N 1
ATOM 2635 C CA . PRO A 1 327 ? -0.220 7.044 22.542 1.00 93.94 327 PRO A CA 1
ATOM 2636 C C . PRO A 1 327 ? -0.201 7.491 24.014 1.00 93.94 327 PRO A C 1
ATOM 2638 O O . PRO A 1 327 ? 0.256 6.751 24.878 1.00 93.94 327 PRO A O 1
ATOM 2641 N N . ASP A 1 328 ? -0.813 8.644 24.305 1.00 93.12 328 ASP A N 1
ATOM 2642 C CA . ASP A 1 328 ? -0.890 9.267 25.636 1.00 93.12 328 ASP A CA 1
ATOM 2643 C C . ASP A 1 328 ? -1.990 8.686 26.555 1.00 93.12 328 ASP A C 1
ATOM 2645 O O . ASP A 1 328 ? -2.334 9.293 27.572 1.00 93.12 328 ASP A O 1
ATOM 2649 N N . GLY A 1 329 ? -2.613 7.559 26.185 1.00 95.06 329 GLY A N 1
ATOM 2650 C CA . GLY A 1 329 ? -3.698 6.933 26.950 1.00 95.06 329 GLY A CA 1
ATOM 2651 C C . GLY A 1 329 ? -5.050 6.906 26.229 1.00 95.06 329 GLY A C 1
ATOM 2652 O O . GLY A 1 329 ? -5.147 6.850 25.000 1.00 95.06 329 GLY A O 1
ATOM 2653 N N . TYR A 1 330 ? -6.131 6.934 27.007 1.00 96.88 330 TYR A N 1
ATOM 2654 C CA . TYR A 1 330 ? -7.510 6.848 26.527 1.00 96.88 330 TYR A CA 1
ATOM 2655 C C . TYR A 1 330 ? -8.153 8.232 26.416 1.00 96.88 330 TYR A C 1
ATOM 2657 O O . TYR A 1 330 ? -8.303 8.921 27.423 1.00 96.88 330 TYR A O 1
ATOM 2665 N N . ARG A 1 331 ? -8.635 8.623 25.232 1.00 95.69 331 ARG A N 1
ATOM 2666 C CA . ARG A 1 331 ? -9.407 9.863 25.050 1.00 95.69 331 ARG A CA 1
ATOM 2667 C C . ARG A 1 331 ? -10.912 9.593 25.007 1.00 95.69 331 ARG A C 1
ATOM 2669 O O . ARG A 1 331 ? -11.405 8.906 24.111 1.00 95.69 331 ARG A O 1
ATOM 2676 N N . TYR A 1 332 ? -11.654 10.183 25.942 1.00 95.12 332 TYR A N 1
ATOM 2677 C CA . TYR A 1 332 ? -13.106 10.043 26.094 1.00 95.12 332 TYR A CA 1
ATOM 2678 C C . TYR A 1 332 ? -13.736 11.387 26.491 1.00 95.12 332 TYR A C 1
ATOM 2680 O O . TYR A 1 332 ? -13.225 12.072 27.372 1.00 95.12 332 TYR A O 1
ATOM 2688 N N . ARG A 1 333 ? -14.828 11.795 25.824 1.00 91.00 333 ARG A N 1
ATOM 2689 C CA . ARG A 1 333 ? -15.497 13.106 26.019 1.00 91.00 333 ARG A CA 1
ATOM 2690 C C . ARG A 1 333 ? -14.525 14.312 26.071 1.00 91.00 333 ARG A C 1
ATOM 2692 O O . ARG A 1 333 ? -14.658 15.185 26.918 1.00 91.00 333 ARG A O 1
ATOM 2699 N N . GLN A 1 334 ? -13.549 14.353 25.158 1.00 89.81 334 GLN A N 1
ATOM 2700 C CA . GLN A 1 334 ? -12.470 15.362 25.088 1.00 89.81 334 GLN A CA 1
ATOM 2701 C C . GLN A 1 334 ? -11.520 15.430 26.304 1.00 89.81 334 GLN A C 1
ATOM 2703 O O . GLN A 1 334 ? -10.731 16.364 26.406 1.00 89.81 334 GLN A O 1
ATOM 2708 N N . ARG A 1 335 ? -11.540 14.436 27.200 1.00 92.31 335 ARG A N 1
ATOM 2709 C CA . ARG A 1 335 ? -10.553 14.271 28.278 1.00 92.31 335 ARG A CA 1
ATOM 2710 C C . ARG A 1 335 ? -9.643 13.082 27.974 1.00 92.31 335 ARG A C 1
ATOM 2712 O O . ARG A 1 335 ? -10.127 12.062 27.481 1.00 92.31 335 ARG A O 1
ATOM 2719 N N . ASN A 1 336 ? -8.356 13.204 28.290 1.00 95.12 336 ASN A N 1
ATOM 2720 C CA . ASN A 1 336 ? -7.407 12.091 28.254 1.00 95.12 336 ASN A CA 1
ATOM 2721 C C . ASN A 1 336 ? -7.315 11.440 29.644 1.00 95.12 336 ASN A C 1
ATOM 2723 O O . ASN A 1 336 ? -7.429 12.123 30.662 1.00 95.12 336 ASN A O 1
ATOM 2727 N N . PHE A 1 337 ? -7.104 10.126 29.670 1.00 96.38 337 PHE A N 1
ATOM 2728 C CA . PHE A 1 337 ? -6.931 9.314 30.870 1.00 96.38 337 PHE A CA 1
ATOM 2729 C C . PHE A 1 337 ? -5.733 8.385 30.675 1.00 96.38 337 PHE A C 1
ATOM 2731 O O . PHE A 1 337 ? -5.702 7.614 29.719 1.00 96.38 337 PHE A O 1
ATOM 2738 N N . ASP A 1 338 ? -4.791 8.431 31.611 1.00 94.06 338 ASP A N 1
ATOM 2739 C CA . ASP A 1 338 ? -3.612 7.559 31.691 1.00 94.06 338 ASP A CA 1
ATOM 2740 C C . ASP A 1 338 ? -3.954 6.058 31.743 1.00 94.06 338 ASP A C 1
ATOM 2742 O O . ASP A 1 338 ? -3.229 5.211 31.232 1.00 94.06 338 ASP A O 1
ATOM 2746 N N . SER A 1 339 ? -5.077 5.728 32.377 1.00 95.25 339 SER A N 1
ATOM 2747 C CA . SER A 1 339 ? -5.373 4.394 32.876 1.00 95.25 339 SER A CA 1
ATOM 2748 C C . SER A 1 339 ? -6.835 4.018 32.662 1.00 95.25 339 SER A C 1
ATOM 2750 O O . SER A 1 339 ? -7.759 4.827 32.816 1.00 95.25 339 SER A O 1
ATOM 2752 N N . LEU A 1 340 ? -7.073 2.733 32.383 1.00 94.81 340 LEU A N 1
ATOM 2753 C CA . LEU A 1 340 ? -8.427 2.199 32.236 1.00 94.81 340 LEU A CA 1
ATOM 2754 C C . LEU A 1 340 ? -9.217 2.314 33.553 1.00 94.81 340 LEU A C 1
ATOM 2756 O O . LEU A 1 340 ? -10.427 2.546 33.546 1.00 94.81 340 LEU A O 1
ATOM 2760 N N . ALA A 1 341 ? -8.530 2.222 34.696 1.00 94.75 341 ALA A N 1
ATOM 2761 C CA . ALA A 1 341 ? -9.112 2.464 36.012 1.00 94.75 341 ALA A CA 1
ATOM 2762 C C . ALA A 1 341 ? -9.562 3.927 36.194 1.00 94.75 341 ALA A C 1
ATOM 2764 O O . ALA A 1 341 ? -10.683 4.154 36.655 1.00 94.75 341 ALA A O 1
ATOM 2765 N N . GLY A 1 342 ? -8.739 4.905 35.792 1.00 95.12 342 GLY A N 1
ATOM 2766 C CA . GLY A 1 342 ? -9.073 6.331 35.826 1.00 95.12 342 GLY A CA 1
ATOM 2767 C C . GLY A 1 342 ? -10.273 6.670 34.940 1.00 95.12 342 GLY A C 1
ATOM 2768 O O . GLY A 1 342 ? -11.251 7.243 35.429 1.00 95.12 342 GLY A O 1
ATOM 2769 N N . LEU A 1 343 ? -10.247 6.214 33.682 1.00 95.25 343 LEU A N 1
ATOM 2770 C CA . LEU A 1 343 ? -11.355 6.332 32.727 1.00 95.25 343 LEU A CA 1
ATOM 2771 C C . LEU A 1 343 ? -12.663 5.760 33.299 1.00 95.25 343 LEU A C 1
ATOM 2773 O O . LEU A 1 343 ? -13.701 6.425 33.295 1.00 95.25 343 LEU A O 1
ATOM 2777 N N . LEU A 1 344 ? -12.623 4.528 33.821 1.00 93.75 344 LEU A N 1
ATOM 2778 C CA . LEU A 1 344 ? -13.809 3.842 34.340 1.00 93.75 344 LEU A CA 1
ATOM 2779 C C . LEU A 1 344 ? -14.288 4.376 35.692 1.00 93.75 344 LEU A C 1
ATOM 2781 O O . LEU A 1 344 ? -15.455 4.169 36.023 1.00 93.75 344 LEU A O 1
ATOM 2785 N N . ARG A 1 345 ? -13.433 5.023 36.493 1.00 94.12 345 ARG A N 1
ATOM 2786 C CA . ARG A 1 345 ? -13.860 5.788 37.675 1.00 94.12 345 ARG A CA 1
ATOM 2787 C C . ARG A 1 345 ? -14.646 7.018 37.227 1.00 94.12 345 ARG A C 1
ATOM 2789 O O . ARG A 1 345 ? -15.828 7.115 37.548 1.00 94.12 345 ARG A O 1
ATOM 2796 N N . TRP A 1 346 ? -14.038 7.861 36.389 1.00 94.19 346 TRP A N 1
ATOM 2797 C CA . TRP A 1 346 ? -14.663 9.096 35.914 1.00 94.19 346 TRP A CA 1
ATOM 2798 C C . TRP A 1 346 ? -15.993 8.835 35.192 1.00 94.19 346 TRP A C 1
ATOM 2800 O O . TRP A 1 346 ? -16.990 9.501 35.463 1.00 94.19 346 TRP A O 1
ATOM 2810 N N . PHE A 1 347 ? -16.056 7.795 34.353 1.00 92.75 347 PHE A N 1
ATOM 2811 C CA . PHE A 1 347 ? -17.296 7.347 33.716 1.00 92.75 347 PHE A CA 1
ATOM 2812 C C . PHE A 1 347 ? -18.413 7.021 34.727 1.00 92.75 347 PHE A C 1
ATOM 2814 O O . PHE A 1 347 ? -19.538 7.476 34.540 1.00 92.75 347 PHE A O 1
ATOM 2821 N N . LYS A 1 348 ? -18.136 6.282 35.812 1.00 90.19 348 LYS A N 1
ATOM 2822 C CA . LYS A 1 348 ? -19.157 5.922 36.826 1.00 90.19 348 LYS A CA 1
ATOM 2823 C C . LYS A 1 348 ? -19.702 7.128 37.590 1.00 90.19 348 LYS A C 1
ATOM 2825 O O . LYS A 1 348 ? -20.817 7.059 38.097 1.00 90.19 348 LYS A O 1
ATOM 2830 N N . GLU A 1 349 ? -18.930 8.201 37.670 1.00 90.69 349 GLU A N 1
ATOM 2831 C CA . GLU A 1 349 ? -19.340 9.470 38.267 1.00 90.69 349 GLU A CA 1
ATOM 2832 C C . GLU A 1 349 ? -20.161 10.306 37.257 1.00 90.69 349 GLU A C 1
ATOM 2834 O O . GLU A 1 349 ? -21.254 10.767 37.580 1.00 90.69 349 GLU A O 1
ATOM 2839 N N . HIS A 1 350 ? -19.699 10.414 36.002 1.00 89.50 350 HIS A N 1
ATOM 2840 C CA . HIS A 1 350 ? -20.168 11.417 35.029 1.00 89.50 350 HIS A CA 1
ATOM 2841 C C . HIS A 1 350 ? -21.095 10.859 33.918 1.00 89.50 350 HIS A C 1
ATOM 2843 O O . HIS A 1 350 ? -21.566 11.609 33.065 1.00 89.50 350 HIS A O 1
ATOM 2849 N N . PHE A 1 351 ? -21.442 9.561 33.913 1.00 84.00 351 PHE A N 1
ATOM 2850 C CA . PHE A 1 351 ? -22.303 8.927 32.882 1.00 84.00 351 PHE A CA 1
ATOM 2851 C C . PHE A 1 351 ? -23.697 9.560 32.696 1.00 84.00 351 PHE A C 1
ATOM 2853 O O . PHE A 1 351 ? -24.371 9.275 31.699 1.00 84.00 351 PHE A O 1
ATOM 2860 N N . ARG A 1 352 ? -24.162 10.343 33.682 1.00 81.62 352 ARG A N 1
ATOM 2861 C CA . ARG A 1 352 ? -25.447 11.065 33.666 1.00 81.62 352 ARG A CA 1
ATOM 2862 C C . ARG A 1 352 ? -25.373 12.394 32.924 1.00 81.62 352 ARG A C 1
ATOM 2864 O O . ARG A 1 352 ? -26.409 12.892 32.493 1.00 81.62 352 ARG A O 1
ATOM 2871 N N . GLU A 1 353 ? -24.182 12.968 32.805 1.00 82.69 353 GLU A N 1
ATOM 2872 C CA . GLU A 1 353 ? -23.973 14.238 32.124 1.00 82.69 353 GLU A CA 1
ATOM 2873 C C . GLU A 1 353 ? -24.172 14.058 30.614 1.00 82.69 353 GLU A C 1
ATOM 2875 O O . GLU A 1 353 ? -23.779 13.014 30.067 1.00 82.69 353 GLU A O 1
ATOM 2880 N N . PRO A 1 354 ? -24.748 15.053 29.915 1.00 71.50 354 PRO A N 1
ATOM 2881 C CA . PRO A 1 354 ? -24.797 15.032 28.462 1.00 71.50 354 PRO A CA 1
ATOM 2882 C C . PRO A 1 354 ? -23.366 15.015 27.894 1.00 71.50 354 PRO A C 1
ATOM 2884 O O . PRO A 1 354 ? -22.500 15.726 28.407 1.00 71.50 354 PRO A O 1
ATOM 2887 N N . PRO A 1 355 ? -23.089 14.235 26.834 1.00 65.50 355 PRO A N 1
ATOM 2888 C CA . PRO A 1 355 ? -21.817 14.320 26.128 1.00 65.50 355 PRO A CA 1
ATOM 2889 C C . PRO A 1 355 ? -21.551 15.754 25.633 1.00 65.50 355 PRO A C 1
ATOM 2891 O O . PRO A 1 355 ? -22.490 16.413 25.173 1.00 65.50 355 PRO A O 1
ATOM 2894 N N . PRO A 1 356 ? -20.298 16.247 25.678 1.00 65.56 356 PRO A N 1
ATOM 2895 C CA . PRO A 1 356 ? -19.973 17.574 25.170 1.00 65.56 356 PRO A CA 1
ATOM 2896 C C . PRO A 1 356 ? -20.272 17.673 23.668 1.00 65.56 356 PRO A C 1
ATOM 2898 O O . PRO A 1 356 ? -20.097 16.706 22.909 1.00 65.56 356 PRO A O 1
ATOM 2901 N N . ALA A 1 357 ? -20.724 18.857 23.245 1.00 49.19 357 ALA A N 1
ATOM 2902 C CA . ALA A 1 357 ? -21.056 19.145 21.855 1.00 49.19 357 ALA A CA 1
ATOM 2903 C C . ALA A 1 357 ? -19.847 18.858 20.945 1.00 49.19 357 ALA A C 1
ATOM 2905 O O . ALA A 1 357 ? -18.748 19.349 21.186 1.00 49.19 357 ALA A O 1
ATOM 2906 N N . GLY A 1 358 ? -20.052 18.023 19.922 1.00 48.94 358 GLY A N 1
ATOM 2907 C CA . GLY A 1 358 ? -18.992 17.527 19.034 1.00 48.94 358 GLY A CA 1
ATOM 2908 C C . GLY A 1 358 ? -18.696 16.027 19.164 1.00 48.94 358 GLY A C 1
ATOM 2909 O O . GLY A 1 358 ? -18.107 15.446 18.255 1.00 48.94 358 GLY A O 1
ATOM 2910 N N . THR A 1 359 ? -19.159 15.350 20.221 1.00 51.19 359 THR A N 1
ATOM 2911 C CA . THR A 1 359 ? -19.237 13.875 20.192 1.00 51.19 359 THR A CA 1
ATOM 2912 C C . THR A 1 359 ? -20.286 13.420 19.158 1.00 51.19 359 THR A C 1
ATOM 2914 O O . THR A 1 359 ? -21.371 14.005 19.104 1.00 51.19 359 THR A O 1
ATOM 2917 N N . PRO A 1 360 ? -20.021 12.384 18.330 1.00 39.47 360 PRO A N 1
ATOM 2918 C CA . PRO A 1 360 ? -20.928 11.940 17.264 1.00 39.47 360 PRO A CA 1
ATOM 2919 C C . PRO A 1 360 ? -22.110 11.107 17.799 1.00 39.47 360 PRO A C 1
ATOM 2921 O O . PRO A 1 360 ? -22.344 9.966 17.396 1.00 39.47 360 PRO A O 1
ATOM 2924 N N . ALA A 1 361 ? -22.886 11.691 18.712 1.00 45.47 361 ALA A N 1
ATOM 2925 C CA . ALA A 1 361 ? -24.163 11.162 19.165 1.00 45.47 361 ALA A CA 1
ATOM 2926 C C . ALA A 1 361 ? -25.227 11.380 18.076 1.00 45.47 361 ALA A C 1
ATOM 2928 O O . ALA A 1 361 ? -26.028 12.314 18.142 1.00 45.47 361 ALA A O 1
ATOM 2929 N N . ALA A 1 362 ? -25.233 10.512 17.059 1.00 41.16 362 ALA A N 1
ATOM 2930 C CA . ALA A 1 362 ? -26.254 10.496 16.015 1.00 41.16 362 ALA A CA 1
ATOM 2931 C C . ALA A 1 362 ? -27.647 10.264 16.634 1.00 41.16 362 ALA A C 1
ATOM 2933 O O . ALA A 1 362 ? -28.050 9.130 16.912 1.00 41.16 362 ALA A O 1
ATOM 2934 N N . ARG A 1 363 ? -28.372 11.359 16.889 1.00 37.78 363 ARG A N 1
ATOM 2935 C CA . ARG A 1 363 ? -29.769 11.342 17.332 1.00 37.78 363 ARG A CA 1
ATOM 2936 C C . ARG A 1 363 ? -30.616 10.872 16.154 1.00 37.78 363 ARG A C 1
ATOM 2938 O O . ARG A 1 363 ? -30.665 11.555 15.137 1.00 37.78 363 ARG A O 1
ATOM 2945 N N . THR A 1 364 ? -31.304 9.744 16.305 1.00 37.06 364 THR A N 1
ATOM 2946 C CA . THR A 1 364 ? -32.367 9.343 15.379 1.00 37.06 364 THR A CA 1
ATOM 2947 C C . THR A 1 364 ? -33.393 10.480 15.276 1.00 37.06 364 THR A C 1
ATOM 2949 O O . THR A 1 364 ? -33.923 10.899 16.313 1.00 37.06 364 THR A O 1
ATOM 2952 N N . PRO A 1 365 ? -33.657 11.027 14.075 1.00 31.02 365 PRO A N 1
ATOM 2953 C CA . PRO A 1 365 ? -34.613 12.110 13.916 1.00 31.02 365 PRO A CA 1
ATOM 2954 C C . PRO A 1 365 ? -36.029 11.554 14.083 1.00 31.02 365 PRO A C 1
ATOM 2956 O O . PRO A 1 365 ? -36.534 10.829 13.230 1.00 31.02 365 PRO A O 1
ATOM 2959 N N . ALA A 1 366 ? -36.677 11.892 15.197 1.00 33.19 366 ALA A N 1
ATOM 2960 C CA . ALA A 1 366 ? -38.113 11.694 15.330 1.00 33.19 366 ALA A CA 1
ATOM 2961 C C . ALA A 1 366 ? -38.822 12.635 14.347 1.00 33.19 366 ALA A C 1
ATOM 2963 O O . ALA A 1 366 ? -38.555 13.840 14.352 1.00 33.19 366 ALA A O 1
ATOM 2964 N N . ALA A 1 367 ? -39.706 12.092 13.510 1.00 39.09 367 ALA A N 1
ATOM 2965 C CA . ALA A 1 367 ? -40.441 12.883 12.534 1.00 39.09 367 ALA A CA 1
ATOM 2966 C C . ALA A 1 367 ? -41.273 13.969 13.236 1.00 39.09 367 ALA A C 1
ATOM 2968 O O . ALA A 1 367 ? -42.080 13.682 14.122 1.00 39.09 367 ALA A O 1
ATOM 2969 N N . ARG A 1 368 ? -41.086 15.222 12.818 1.00 33.59 368 ARG A N 1
ATOM 2970 C CA . ARG A 1 368 ? -41.955 16.347 13.164 1.00 33.59 368 ARG A CA 1
ATOM 2971 C C . ARG A 1 368 ? -42.357 17.057 11.880 1.00 33.59 368 ARG A C 1
ATOM 2973 O O . ARG A 1 368 ? -41.512 17.339 11.035 1.00 33.59 368 ARG A O 1
ATOM 2980 N N . THR A 1 369 ? -43.653 17.297 11.743 1.00 35.56 369 THR A N 1
ATOM 2981 C CA . THR A 1 369 ? -44.263 17.966 10.592 1.00 35.56 369 THR A CA 1
ATOM 2982 C C . THR A 1 369 ? -43.790 19.419 10.478 1.00 35.56 369 THR A C 1
ATOM 2984 O O . THR A 1 369 ? -43.573 20.065 11.508 1.00 35.56 369 THR A O 1
ATOM 2987 N N . PRO A 1 370 ? -43.634 19.954 9.254 1.00 37.19 370 PRO A N 1
ATOM 2988 C CA . PRO A 1 370 ? -43.215 21.334 9.051 1.00 37.19 370 PRO A CA 1
ATOM 2989 C C . PRO A 1 370 ? -44.343 22.313 9.398 1.00 37.19 370 PRO A C 1
ATOM 2991 O O . PRO A 1 370 ? -45.514 22.039 9.145 1.00 37.19 370 PRO A O 1
ATOM 2994 N N . HIS A 1 371 ? -43.973 23.485 9.911 1.00 32.09 371 HIS A N 1
ATOM 2995 C CA . HIS A 1 371 ? -44.841 24.660 9.966 1.00 32.09 371 HIS A CA 1
ATOM 2996 C C . HIS A 1 371 ? -44.102 25.823 9.304 1.00 32.09 371 HIS A C 1
ATOM 2998 O O . HIS A 1 371 ? -42.915 26.021 9.564 1.00 32.09 371 HIS A O 1
ATOM 3004 N N . MET A 1 372 ? -44.776 26.576 8.435 1.00 31.12 372 MET A N 1
ATOM 3005 C CA . MET A 1 372 ? -44.177 27.743 7.783 1.00 31.12 372 MET A CA 1
ATOM 3006 C C . MET A 1 372 ? -44.215 28.981 8.684 1.00 31.12 372 MET A C 1
ATOM 3008 O O . MET A 1 372 ? -45.180 29.166 9.425 1.00 31.12 372 MET A O 1
ATOM 3012 N N . SER A 1 373 ? -43.156 29.791 8.581 1.00 29.61 373 SER A N 1
ATOM 3013 C CA . SER A 1 373 ? -43.115 31.269 8.535 1.00 29.61 373 SER A CA 1
ATOM 3014 C C . SER A 1 373 ? -41.629 31.668 8.437 1.00 29.61 373 SER A C 1
ATOM 3016 O O . SER A 1 373 ? -40.833 31.212 9.248 1.00 29.61 373 SER A O 1
ATOM 3018 N N . ALA A 1 374 ? -41.126 32.285 7.364 1.00 29.36 374 ALA A N 1
ATOM 3019 C CA . ALA A 1 374 ? -41.440 33.597 6.773 1.00 29.36 374 ALA A CA 1
ATOM 3020 C C . ALA A 1 374 ? -40.583 34.742 7.368 1.00 29.36 374 ALA A C 1
ATOM 3022 O O . ALA A 1 374 ? -40.927 35.330 8.383 1.00 29.36 374 ALA A O 1
ATOM 3023 N N . TYR A 1 375 ? -39.470 35.013 6.672 1.00 30.20 375 TYR A N 1
ATOM 3024 C CA . TYR A 1 375 ? -38.707 36.270 6.538 1.00 30.20 375 TYR A CA 1
ATOM 3025 C C . TYR A 1 375 ? -38.480 37.203 7.747 1.00 30.20 375 TYR A C 1
ATOM 3027 O O . TYR A 1 375 ? -39.377 37.931 8.156 1.00 30.20 375 TYR A O 1
ATOM 3035 N N . HIS A 1 376 ? -37.202 37.388 8.113 1.00 31.95 376 HIS A N 1
ATOM 3036 C CA . HIS A 1 376 ? -36.624 38.740 8.195 1.00 31.95 376 HIS A CA 1
ATOM 3037 C C . HIS A 1 376 ? -35.088 38.741 8.066 1.00 31.95 376 HIS A C 1
ATOM 3039 O O . HIS A 1 376 ? -34.411 37.882 8.626 1.00 31.95 376 HIS A O 1
ATOM 3045 N N . THR A 1 377 ? -34.546 39.735 7.357 1.00 33.38 377 THR A N 1
ATOM 3046 C CA . THR A 1 377 ? -33.108 40.087 7.312 1.00 33.38 377 THR A CA 1
ATOM 3047 C C . THR A 1 377 ? -32.870 41.338 8.176 1.00 33.38 377 THR A C 1
ATOM 3049 O O . THR A 1 377 ? -33.832 42.079 8.420 1.00 33.38 377 THR A O 1
ATOM 3052 N N . PRO A 1 378 ? -31.634 41.593 8.657 1.00 38.59 378 PRO A N 1
ATOM 3053 C CA . PRO A 1 378 ? -30.764 42.534 7.928 1.00 38.59 378 PRO A CA 1
ATOM 3054 C C . PRO A 1 378 ? -29.248 42.198 7.960 1.00 38.59 378 PRO A C 1
ATOM 3056 O O . PRO A 1 378 ? -28.813 41.219 8.562 1.00 38.59 378 PRO A O 1
ATOM 3059 N N . ALA A 1 379 ? -28.448 43.035 7.288 1.00 29.83 379 ALA A N 1
ATOM 3060 C CA . ALA A 1 379 ? -26.981 43.102 7.385 1.00 29.83 379 ALA A CA 1
ATOM 3061 C C . ALA A 1 379 ? -26.523 43.643 8.769 1.00 29.83 379 ALA A C 1
ATOM 3063 O O . ALA A 1 379 ? -27.342 44.161 9.522 1.00 29.83 379 ALA A O 1
ATOM 3064 N N . GLY A 1 380 ? -25.253 43.592 9.189 1.00 30.34 380 GLY A N 1
ATOM 3065 C CA . GLY A 1 380 ? -24.027 43.112 8.534 1.00 30.34 380 GLY A CA 1
ATOM 3066 C C . GLY A 1 380 ? -22.922 44.181 8.565 1.00 30.34 380 GLY A C 1
ATOM 3067 O O . GLY A 1 380 ? -22.996 45.154 7.825 1.00 30.34 380 GLY A O 1
ATOM 3068 N N . HIS A 1 381 ? -21.901 43.999 9.414 1.00 32.69 381 HIS A N 1
ATOM 3069 C CA . HIS A 1 381 ? -20.769 44.924 9.575 1.00 32.69 381 HIS A CA 1
ATOM 3070 C C . HIS A 1 381 ? -19.464 44.185 9.913 1.00 32.69 381 HIS A C 1
ATOM 3072 O O . HIS A 1 381 ? -19.458 43.241 10.700 1.00 32.69 381 HIS A O 1
ATOM 3078 N N . THR A 1 382 ? -18.354 44.684 9.371 1.00 38.59 382 THR A N 1
ATOM 3079 C CA . THR A 1 382 ? -16.968 44.350 9.742 1.00 38.59 382 THR A CA 1
ATOM 3080 C C . THR A 1 382 ? -16.302 45.534 10.449 1.00 38.59 382 THR A C 1
ATOM 3082 O O . THR A 1 382 ? -16.587 46.677 10.090 1.00 38.59 382 THR A O 1
ATOM 3085 N N . PRO A 1 383 ? -15.326 45.286 11.333 1.00 41.16 383 PRO A N 1
ATOM 3086 C CA . PRO A 1 383 ? -14.178 46.178 11.505 1.00 41.16 383 PRO A CA 1
ATOM 3087 C C . PRO A 1 383 ? -12.842 45.456 11.230 1.00 41.16 383 PRO A C 1
ATOM 3089 O O . PRO A 1 383 ? -12.802 44.236 11.075 1.00 41.16 383 PRO A O 1
ATOM 3092 N N . ALA A 1 384 ? -11.755 46.225 11.125 1.00 30.67 384 ALA A N 1
ATOM 3093 C CA . ALA A 1 384 ? -10.461 45.774 10.605 1.00 30.67 384 ALA A CA 1
ATOM 3094 C C . ALA A 1 384 ? -9.306 45.841 11.633 1.00 30.67 384 ALA A C 1
ATOM 3096 O O . ALA A 1 384 ? -9.491 46.197 12.794 1.00 30.67 384 ALA A O 1
ATOM 3097 N N . PHE A 1 385 ? -8.114 45.461 11.162 1.00 30.94 385 PHE A N 1
ATOM 3098 C CA . PHE A 1 385 ? -6.830 45.383 11.866 1.00 30.94 385 PHE A CA 1
ATOM 3099 C C . PHE A 1 385 ? -6.408 46.643 12.641 1.00 30.94 385 PHE A C 1
ATOM 3101 O O . PHE A 1 385 ? -6.652 47.764 12.204 1.00 30.94 385 PHE A O 1
ATOM 3108 N N . HIS A 1 386 ? -5.573 46.433 13.668 1.00 32.84 386 HIS A N 1
ATOM 3109 C CA . HIS A 1 386 ? -4.462 47.340 13.970 1.00 32.84 386 HIS A CA 1
ATOM 3110 C C . HIS A 1 386 ? -3.259 46.590 14.572 1.00 32.84 386 HIS A C 1
ATOM 3112 O O . HIS A 1 386 ? -3.434 45.635 15.327 1.00 32.84 386 HIS A O 1
ATOM 3118 N N . THR A 1 387 ? -2.042 47.027 14.238 1.00 34.44 387 THR A N 1
ATOM 3119 C CA . THR A 1 387 ? -0.761 46.574 14.824 1.00 34.44 387 THR A CA 1
ATOM 3120 C C . THR A 1 387 ? -0.173 47.647 15.752 1.00 34.44 387 THR A C 1
ATOM 3122 O O . THR A 1 387 ? -0.647 48.790 15.756 1.00 34.44 387 THR A O 1
ATOM 3125 N N . PRO A 1 388 ? 0.826 47.282 16.580 1.00 45.09 388 PRO A N 1
ATOM 3126 C CA . PRO A 1 388 ? 2.180 47.833 16.384 1.00 45.09 388 PRO A CA 1
ATOM 3127 C C . PRO A 1 388 ? 3.296 46.758 16.475 1.00 45.09 388 PRO A C 1
ATOM 3129 O O . PRO A 1 388 ? 3.000 45.565 16.458 1.00 45.09 388 PRO A O 1
ATOM 3132 N N . ALA A 1 389 ? 4.580 47.159 16.478 1.00 33.09 389 ALA A N 1
ATOM 3133 C CA . ALA A 1 389 ? 5.719 46.291 16.120 1.00 33.09 389 ALA A CA 1
ATOM 3134 C C . ALA A 1 389 ? 7.048 46.569 16.883 1.00 33.09 389 ALA A C 1
ATOM 3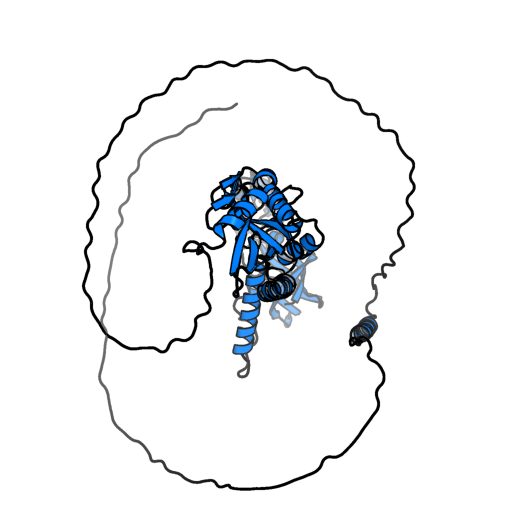136 O O . ALA A 1 389 ? 7.126 47.501 17.676 1.00 33.09 389 ALA A O 1
ATOM 3137 N N . HIS A 1 390 ? 8.088 45.795 16.517 1.00 32.00 390 HIS A N 1
ATOM 3138 C CA . HIS A 1 390 ? 9.548 45.984 16.703 1.00 32.00 390 HIS A CA 1
ATOM 3139 C C . HIS A 1 390 ? 10.281 45.534 17.999 1.00 32.00 390 HIS A C 1
ATOM 3141 O O . HIS A 1 390 ? 10.163 46.140 19.055 1.00 32.00 390 HIS A O 1
ATOM 3147 N N . THR A 1 391 ? 11.107 44.476 17.836 1.00 35.62 391 THR A N 1
ATOM 3148 C CA . THR A 1 391 ? 12.598 44.377 17.992 1.00 35.62 391 THR A CA 1
ATOM 3149 C C . THR A 1 391 ? 13.361 45.342 18.928 1.00 35.62 391 THR A C 1
ATOM 3151 O O . THR A 1 391 ? 13.005 46.517 18.948 1.00 35.62 391 THR A O 1
ATOM 3154 N N . PRO A 1 392 ? 14.504 44.939 19.558 1.00 42.97 392 PRO A N 1
ATOM 3155 C CA . PRO A 1 392 ? 15.532 44.022 19.006 1.00 42.97 392 PRO A CA 1
ATOM 3156 C C . PRO A 1 392 ? 16.127 42.965 19.978 1.00 42.97 392 PRO A C 1
ATOM 3158 O O . PRO A 1 392 ? 15.747 42.884 21.140 1.00 42.97 392 PRO A O 1
ATOM 3161 N N . GLY A 1 393 ? 17.079 42.151 19.493 1.00 33.38 393 GLY A N 1
ATOM 3162 C CA . GLY A 1 393 ? 17.942 41.268 20.310 1.00 33.38 393 GLY A CA 1
ATOM 3163 C C . GLY A 1 393 ? 19.396 41.769 20.389 1.00 33.38 393 GLY A C 1
ATOM 3164 O O . GLY A 1 393 ? 19.681 42.846 19.861 1.00 33.38 393 GLY A O 1
ATOM 3165 N N . PRO A 1 394 ? 20.324 41.005 21.005 1.00 46.66 394 PRO A N 1
ATOM 3166 C CA . PRO A 1 394 ? 21.678 40.936 20.425 1.00 46.66 394 PRO A CA 1
ATOM 3167 C C . PRO A 1 394 ? 22.470 39.609 20.598 1.00 46.66 394 PRO A C 1
ATOM 3169 O O . PRO A 1 394 ? 22.346 38.911 21.595 1.00 46.66 394 PRO A O 1
ATOM 3172 N N . ALA A 1 395 ? 23.395 39.411 19.647 1.00 29.23 395 ALA A N 1
ATOM 3173 C CA . ALA A 1 395 ? 24.780 38.909 19.775 1.00 29.23 395 ALA A CA 1
ATOM 3174 C C . ALA A 1 395 ? 25.143 37.460 20.210 1.00 29.23 395 ALA A C 1
ATOM 3176 O O . ALA A 1 395 ? 24.599 36.858 21.128 1.00 29.23 395 ALA A O 1
ATOM 3177 N N . TYR A 1 396 ? 26.200 36.969 19.544 1.00 31.30 396 TYR A N 1
ATOM 3178 C CA . TYR A 1 396 ? 26.998 35.767 19.831 1.00 31.30 396 TYR A CA 1
ATOM 3179 C C . TYR A 1 396 ? 27.887 35.907 21.083 1.00 31.30 396 TYR A C 1
ATOM 3181 O O . TYR A 1 396 ? 28.425 36.984 21.335 1.00 31.30 396 TYR A O 1
ATOM 3189 N N . VAL A 1 397 ? 28.228 34.767 21.700 1.00 31.06 397 VAL A N 1
ATOM 3190 C CA . VAL A 1 397 ? 29.552 34.505 22.311 1.00 31.06 397 VAL A CA 1
ATOM 3191 C C . VAL A 1 397 ? 30.018 33.098 21.881 1.00 31.06 397 VAL A C 1
ATOM 3193 O O . VAL A 1 397 ? 29.196 32.254 21.535 1.00 31.06 397 VAL A O 1
ATOM 3196 N N . ASN A 1 398 ? 31.334 32.869 21.825 1.00 29.75 398 ASN A N 1
ATOM 3197 C CA . ASN A 1 398 ? 31.999 31.660 21.298 1.00 29.75 398 ASN A CA 1
ATOM 3198 C C . ASN A 1 398 ? 32.863 30.993 22.413 1.00 29.75 398 ASN A C 1
ATOM 3200 O O . ASN A 1 398 ? 32.688 31.331 23.582 1.00 29.75 398 ASN A O 1
ATOM 3204 N N . THR A 1 399 ? 33.861 30.168 22.053 1.00 33.28 399 THR A N 1
ATOM 3205 C CA . THR A 1 399 ? 34.983 29.613 22.868 1.00 33.28 399 THR A CA 1
ATOM 3206 C C . THR A 1 399 ? 34.789 28.157 23.423 1.00 33.28 399 THR A C 1
ATOM 3208 O O . THR A 1 399 ? 33.671 27.654 23.367 1.00 33.28 399 THR A O 1
ATOM 3211 N N . PRO A 1 400 ? 35.866 27.381 23.749 1.00 47.59 400 PRO A N 1
ATOM 3212 C CA . PRO A 1 400 ? 36.422 26.394 22.791 1.00 47.59 400 PRO A CA 1
ATOM 3213 C C . PRO A 1 400 ? 36.941 25.043 23.407 1.00 47.59 400 PRO A C 1
ATOM 3215 O O . PRO A 1 400 ? 36.661 24.724 24.555 1.00 47.59 400 PRO A O 1
ATOM 3218 N N . TYR A 1 401 ? 37.784 24.316 22.644 1.00 29.98 401 TYR A N 1
ATOM 3219 C CA . TYR A 1 401 ? 38.711 23.200 22.995 1.00 29.98 401 TYR A CA 1
ATOM 3220 C C . TYR A 1 401 ? 38.229 21.723 23.053 1.00 29.98 401 TYR A C 1
ATOM 3222 O O . TYR A 1 401 ? 37.674 21.233 24.029 1.00 29.98 401 TYR A O 1
ATOM 3230 N N . THR A 1 402 ? 38.650 20.974 22.025 1.00 35.81 402 THR A N 1
ATOM 3231 C CA . THR A 1 402 ? 39.162 19.573 22.032 1.00 35.81 402 THR A CA 1
ATOM 3232 C C . THR A 1 402 ? 40.590 19.517 22.657 1.00 35.81 402 THR A C 1
ATOM 3234 O O . THR A 1 402 ? 41.163 20.605 22.731 1.00 35.81 402 THR A O 1
ATOM 3237 N N . PRO A 1 403 ? 41.256 18.371 23.022 1.00 45.03 403 PRO A N 1
ATOM 3238 C CA . PRO A 1 403 ? 41.296 17.115 22.237 1.00 45.03 403 PRO A CA 1
ATOM 3239 C C . PRO A 1 403 ? 41.621 15.742 22.921 1.00 45.03 403 PRO A C 1
ATOM 3241 O O . PRO A 1 403 ? 42.000 15.649 24.080 1.00 45.03 403 PRO A O 1
ATOM 3244 N N . SER A 1 404 ? 41.563 14.686 22.090 1.00 31.22 404 SER A N 1
ATOM 3245 C CA . SER A 1 404 ? 42.404 13.459 22.044 1.00 31.22 404 SER A CA 1
ATOM 3246 C C . SER A 1 404 ? 42.589 12.493 23.238 1.00 31.22 404 SER A C 1
ATOM 3248 O O . SER A 1 404 ? 43.379 12.744 24.141 1.00 31.22 404 SER A O 1
ATOM 3250 N N . ALA A 1 405 ? 42.094 11.258 23.050 1.00 31.77 405 ALA A N 1
ATOM 3251 C CA . ALA A 1 405 ? 42.779 9.980 23.352 1.00 31.77 405 ALA A CA 1
ATOM 3252 C C . ALA A 1 405 ? 42.157 8.880 22.451 1.00 31.77 405 ALA A C 1
ATOM 3254 O O . ALA A 1 405 ? 40.953 8.662 22.500 1.00 31.77 405 ALA A O 1
ATOM 3255 N N . GLN A 1 406 ? 42.825 8.385 21.402 1.00 33.69 406 GLN A N 1
ATOM 3256 C CA . GLN A 1 406 ? 43.815 7.287 21.371 1.00 33.69 406 GLN A CA 1
ATOM 3257 C C . GLN A 1 406 ? 43.294 5.894 21.794 1.00 33.69 406 GLN A C 1
ATOM 3259 O O . GLN A 1 406 ? 42.960 5.646 22.946 1.00 33.69 406 GLN A O 1
ATOM 3264 N N . THR A 1 407 ? 43.295 4.969 20.826 1.00 35.72 407 THR A N 1
ATOM 3265 C CA . THR A 1 407 ? 43.071 3.514 20.968 1.00 35.72 407 THR A CA 1
ATOM 3266 C C . THR A 1 407 ? 44.340 2.778 21.422 1.00 35.72 407 THR A C 1
ATOM 3268 O O . THR A 1 407 ? 45.434 3.326 21.270 1.00 35.72 407 THR A O 1
ATOM 3271 N N . PRO A 1 408 ? 44.248 1.489 21.807 1.00 45.22 408 PRO A N 1
ATOM 3272 C CA . PRO A 1 408 ? 44.809 0.487 20.882 1.00 45.22 408 PRO A CA 1
ATOM 3273 C C . PRO A 1 408 ? 44.048 -0.857 20.763 1.00 45.22 408 PRO A C 1
ATOM 3275 O O . PRO A 1 408 ? 43.441 -1.344 21.708 1.00 45.22 408 PRO A O 1
ATOM 3278 N N . TYR A 1 409 ? 44.164 -1.445 19.565 1.00 31.28 409 TYR A N 1
ATOM 3279 C CA . TYR A 1 409 ? 44.130 -2.868 19.172 1.00 31.28 409 TYR A CA 1
ATOM 3280 C C . TYR A 1 409 ? 43.669 -3.974 20.148 1.00 31.28 409 TYR A C 1
ATOM 3282 O O . TYR A 1 409 ? 44.287 -4.187 21.185 1.00 31.28 409 TYR A O 1
ATOM 3290 N N . MET A 1 410 ? 42.805 -4.870 19.638 1.00 28.00 410 MET A N 1
ATOM 3291 C CA . MET A 1 410 ? 43.140 -6.303 19.476 1.00 28.00 410 MET A CA 1
ATOM 3292 C C . MET A 1 410 ? 42.170 -7.036 18.521 1.00 28.00 410 MET A C 1
ATOM 3294 O O . MET A 1 410 ? 40.963 -6.814 18.554 1.00 28.00 410 MET A O 1
ATOM 3298 N N . THR A 1 411 ? 42.706 -7.939 17.695 1.00 39.97 411 THR A N 1
ATOM 3299 C CA . THR A 1 411 ? 41.999 -8.836 16.752 1.00 39.97 411 THR A CA 1
ATOM 3300 C C . THR A 1 411 ? 42.896 -10.043 16.431 1.00 39.97 411 THR A C 1
ATOM 3302 O O . THR A 1 411 ? 44.114 -9.918 16.547 1.00 39.97 411 THR A O 1
ATOM 3305 N N . PRO A 1 412 ? 42.367 -11.160 15.894 1.00 45.03 412 PRO A N 1
ATOM 3306 C CA . PRO A 1 412 ? 41.033 -11.746 16.053 1.00 45.03 412 PRO A CA 1
ATOM 3307 C C . PRO A 1 412 ? 41.118 -13.159 16.687 1.00 45.03 412 PRO A C 1
ATOM 3309 O O . PRO A 1 412 ? 42.202 -13.713 16.852 1.00 45.03 412 PRO A O 1
ATOM 3312 N N . LEU A 1 413 ? 39.979 -13.798 16.979 1.00 30.39 413 LEU A N 1
ATOM 3313 C CA . LEU A 1 413 ? 39.939 -15.210 17.394 1.00 30.39 413 LEU A CA 1
ATOM 3314 C C . LEU A 1 413 ? 38.922 -15.989 16.554 1.00 30.39 413 LEU A C 1
ATOM 3316 O O . LEU A 1 413 ? 37.734 -15.678 16.556 1.00 30.39 413 LEU A O 1
ATOM 3320 N N . ALA A 1 414 ? 39.403 -17.002 15.832 1.00 31.45 414 ALA A N 1
ATOM 3321 C CA . ALA A 1 414 ? 38.596 -17.875 14.988 1.00 31.45 414 ALA A CA 1
ATOM 3322 C C . ALA A 1 414 ? 38.789 -19.338 15.410 1.00 31.45 414 ALA A C 1
ATOM 3324 O O . ALA A 1 414 ? 39.886 -19.878 15.289 1.00 31.45 414 ALA A O 1
ATOM 3325 N N . ALA A 1 415 ? 37.718 -19.976 15.888 1.00 31.95 415 ALA A N 1
ATOM 3326 C CA . ALA A 1 415 ? 37.676 -21.411 16.160 1.00 31.95 415 ALA A CA 1
ATOM 3327 C C . ALA A 1 415 ? 36.221 -21.918 16.173 1.00 31.95 415 ALA A C 1
ATOM 3329 O O . ALA A 1 415 ? 35.515 -21.777 17.169 1.00 31.95 415 ALA A O 1
ATOM 3330 N N . THR A 1 416 ? 35.772 -22.530 15.076 1.00 38.62 416 THR A N 1
ATOM 3331 C CA . THR A 1 416 ? 34.491 -23.253 15.000 1.00 38.62 416 THR A CA 1
ATOM 3332 C C . THR A 1 416 ? 34.736 -24.717 14.610 1.00 38.62 416 THR A C 1
ATOM 3334 O O . THR A 1 416 ? 35.242 -24.981 13.516 1.00 38.62 416 THR A O 1
ATOM 3337 N N . PRO A 1 417 ? 34.407 -25.695 15.477 1.00 42.16 417 PRO A N 1
ATOM 3338 C CA . PRO A 1 417 ? 34.457 -27.115 15.125 1.00 42.16 417 PRO A CA 1
ATOM 3339 C C . PRO A 1 417 ? 33.415 -27.489 14.057 1.00 42.16 417 PRO A C 1
ATOM 3341 O O . PRO A 1 417 ? 32.388 -26.826 13.915 1.00 42.16 417 PRO A O 1
ATOM 3344 N N . ARG A 1 418 ? 33.664 -28.575 13.314 1.00 32.72 418 ARG A N 1
ATOM 3345 C CA . ARG A 1 418 ? 32.765 -29.094 12.267 1.00 32.72 418 ARG A CA 1
ATOM 3346 C C . ARG A 1 418 ? 31.926 -30.289 12.740 1.00 32.72 418 ARG A C 1
ATOM 3348 O O . ARG A 1 418 ? 32.467 -31.172 13.396 1.00 32.72 418 ARG A O 1
ATOM 3355 N N . GLN A 1 419 ? 30.718 -30.385 12.164 1.00 37.84 419 GLN A N 1
ATOM 3356 C CA . GLN A 1 419 ? 29.978 -31.633 11.870 1.00 37.84 419 GLN A CA 1
ATOM 3357 C C . GLN A 1 419 ? 29.418 -32.428 13.081 1.00 37.84 419 GLN A C 1
ATOM 3359 O O . GLN A 1 419 ? 29.769 -32.108 14.216 1.00 37.84 419 GLN A O 1
ATOM 3364 N N . PRO A 1 420 ? 28.500 -33.413 12.887 1.00 45.19 420 PRO A N 1
ATOM 3365 C CA . PRO A 1 420 ? 28.117 -34.112 11.645 1.00 45.19 420 PRO A CA 1
ATOM 3366 C C . PRO A 1 420 ? 26.717 -33.817 11.073 1.00 45.19 420 PRO A C 1
ATOM 3368 O O . PRO A 1 420 ? 25.843 -33.251 11.723 1.00 45.19 420 PRO A O 1
ATOM 3371 N N . ASP A 1 421 ? 26.526 -34.246 9.824 1.00 36.72 421 ASP A N 1
ATOM 3372 C CA . ASP A 1 421 ? 25.295 -34.133 9.040 1.00 36.72 421 ASP A CA 1
ATOM 3373 C C . ASP A 1 421 ? 24.257 -35.211 9.395 1.00 36.72 421 ASP A C 1
ATOM 3375 O O . ASP A 1 421 ? 24.593 -36.394 9.451 1.00 36.72 421 ASP A O 1
ATOM 3379 N N . PHE A 1 422 ? 22.974 -34.836 9.499 1.00 37.47 422 PHE A N 1
ATOM 3380 C CA . PHE A 1 422 ? 21.863 -35.758 9.215 1.00 37.47 422 PHE A CA 1
ATOM 3381 C C . PHE A 1 422 ? 20.548 -35.021 8.892 1.00 37.47 422 PHE A C 1
ATOM 3383 O O . PHE A 1 422 ? 19.822 -34.589 9.785 1.00 37.47 422 PHE A O 1
ATOM 3390 N N . MET A 1 423 ? 20.195 -34.917 7.606 1.00 40.69 423 MET A N 1
ATOM 3391 C CA . MET A 1 423 ? 18.827 -34.616 7.153 1.00 40.69 423 MET A CA 1
ATOM 3392 C C . MET A 1 423 ? 18.475 -35.477 5.926 1.00 40.69 423 MET A C 1
ATOM 3394 O O . MET A 1 423 ? 19.358 -35.769 5.117 1.00 40.69 423 MET A O 1
ATOM 3398 N N . PRO A 1 424 ? 17.212 -35.926 5.781 1.00 44.00 424 PRO A N 1
ATOM 3399 C CA . PRO A 1 424 ? 16.816 -36.869 4.736 1.00 44.00 424 PRO A CA 1
ATOM 3400 C C . PRO A 1 424 ? 16.730 -36.218 3.341 1.00 44.00 424 PRO A C 1
ATOM 3402 O O . PRO A 1 424 ? 16.496 -35.012 3.231 1.00 44.00 424 PRO A O 1
ATOM 3405 N N . PRO A 1 425 ? 16.867 -37.004 2.255 1.00 44.19 425 PRO A N 1
ATOM 3406 C CA . PRO A 1 425 ? 16.817 -36.482 0.893 1.00 44.19 425 PRO A CA 1
ATOM 3407 C C . PRO A 1 425 ? 15.407 -35.990 0.509 1.00 44.19 425 PRO A C 1
ATOM 3409 O O . PRO A 1 425 ? 14.415 -36.644 0.845 1.00 44.19 425 PRO A O 1
ATOM 3412 N N . PRO A 1 426 ? 15.285 -34.885 -0.253 1.00 40.50 426 PRO A N 1
ATOM 3413 C CA . PRO A 1 426 ? 13.999 -34.417 -0.759 1.00 40.50 426 PRO A CA 1
ATOM 3414 C C . PRO A 1 426 ? 13.418 -35.385 -1.801 1.00 40.50 426 PRO A C 1
ATOM 3416 O O . PRO A 1 426 ? 14.139 -35.995 -2.597 1.00 40.50 426 PRO A O 1
ATOM 3419 N N . ALA A 1 427 ? 12.089 -35.506 -1.825 1.00 36.59 427 ALA A N 1
ATOM 3420 C CA . ALA A 1 427 ? 11.389 -36.377 -2.764 1.00 36.59 427 ALA A CA 1
ATOM 3421 C C . ALA A 1 427 ? 11.612 -35.943 -4.227 1.00 36.59 427 ALA A C 1
ATOM 3423 O O . ALA A 1 427 ? 11.513 -34.762 -4.566 1.00 36.59 427 ALA A O 1
ATOM 3424 N N . ARG A 1 428 ? 11.870 -36.912 -5.118 1.00 33.75 428 ARG A N 1
ATOM 3425 C CA . ARG A 1 428 ? 12.085 -36.659 -6.552 1.00 33.75 428 ARG A CA 1
ATOM 3426 C C . ARG A 1 428 ? 10.804 -36.162 -7.231 1.00 33.75 428 ARG A C 1
ATOM 3428 O O . ARG A 1 428 ? 9.960 -36.964 -7.630 1.00 33.75 428 ARG A O 1
ATOM 3435 N N . VAL A 1 429 ? 10.700 -34.854 -7.451 1.00 36.22 429 VAL A N 1
ATOM 3436 C CA . VAL A 1 429 ? 9.722 -34.284 -8.386 1.00 36.22 429 VAL A CA 1
ATOM 3437 C C . VAL A 1 429 ? 10.102 -34.715 -9.806 1.00 36.22 429 VAL A C 1
ATOM 3439 O O . VAL A 1 429 ? 11.140 -34.310 -10.327 1.00 36.22 429 VAL A O 1
ATOM 3442 N N . ARG A 1 430 ? 9.267 -35.542 -10.449 1.00 34.03 430 ARG A N 1
ATOM 3443 C CA . ARG A 1 430 ? 9.402 -35.839 -11.884 1.00 34.03 430 ARG A CA 1
ATOM 3444 C C . ARG A 1 430 ? 9.087 -34.578 -12.690 1.00 34.03 430 ARG A C 1
ATOM 3446 O O . ARG A 1 430 ? 7.923 -34.203 -12.807 1.00 34.03 430 ARG A O 1
ATOM 3453 N N . GLN A 1 431 ? 10.105 -33.971 -13.289 1.00 38.25 431 GLN A N 1
ATOM 3454 C CA . GLN A 1 431 ? 9.901 -33.081 -14.430 1.00 38.25 431 GLN A CA 1
ATOM 3455 C C . GLN A 1 431 ? 9.523 -33.932 -15.659 1.00 38.25 431 GLN A C 1
ATOM 3457 O O . GLN A 1 431 ? 10.141 -34.982 -15.865 1.00 38.25 431 GLN A O 1
ATOM 3462 N N . PRO A 1 432 ? 8.521 -33.540 -16.467 1.00 41.53 432 PRO A N 1
ATOM 3463 C CA . PRO A 1 432 ? 8.322 -34.129 -17.786 1.00 41.53 432 PRO A CA 1
ATOM 3464 C C . PRO A 1 432 ? 9.464 -33.705 -18.723 1.00 41.53 432 PRO A C 1
ATOM 3466 O O . PRO A 1 432 ? 9.987 -32.596 -18.611 1.00 41.53 432 PRO A O 1
ATOM 3469 N N . ALA A 1 433 ? 9.852 -34.589 -19.642 1.00 43.66 433 ALA A N 1
ATOM 3470 C CA . ALA A 1 433 ? 10.873 -34.291 -20.644 1.00 43.66 433 ALA A CA 1
ATOM 3471 C C . ALA A 1 433 ? 10.382 -33.223 -21.650 1.00 43.66 433 ALA A C 1
ATOM 3473 O O . ALA A 1 433 ? 9.173 -33.125 -21.882 1.00 43.66 433 ALA A O 1
ATOM 3474 N N . PRO A 1 434 ? 11.285 -32.436 -22.266 1.00 39.25 434 PRO A N 1
ATOM 3475 C CA . PRO A 1 434 ? 10.916 -31.547 -23.363 1.00 39.25 434 PRO A CA 1
ATOM 3476 C C . PRO A 1 434 ? 10.442 -32.353 -24.581 1.00 39.25 434 PRO A C 1
ATOM 3478 O O . PRO A 1 434 ? 11.010 -33.396 -24.903 1.00 39.25 434 PRO A O 1
ATOM 3481 N N . TYR A 1 435 ? 9.421 -31.852 -25.276 1.00 50.28 435 TYR A N 1
ATOM 3482 C CA . TYR A 1 435 ? 8.948 -32.425 -26.538 1.00 50.28 435 TYR A CA 1
ATOM 3483 C C . TYR A 1 435 ? 9.912 -32.042 -27.669 1.00 50.28 435 TYR A C 1
ATOM 3485 O O . TYR A 1 435 ? 10.135 -30.855 -27.906 1.00 50.28 435 TYR A O 1
ATOM 3493 N N . THR A 1 436 ? 10.486 -33.034 -28.353 1.00 48.12 436 THR A N 1
ATOM 3494 C CA . THR A 1 436 ? 11.562 -32.836 -29.345 1.00 48.12 436 THR A CA 1
ATOM 3495 C C . THR A 1 436 ? 11.181 -33.179 -30.788 1.00 48.12 436 THR A C 1
ATOM 3497 O O . THR A 1 436 ? 12.048 -33.109 -31.651 1.00 48.12 436 THR A O 1
ATOM 3500 N N . GLU A 1 437 ? 9.919 -33.519 -31.081 1.00 49.50 437 GLU A N 1
ATOM 3501 C CA . GLU A 1 437 ? 9.452 -33.789 -32.453 1.00 49.50 437 GLU A CA 1
ATOM 3502 C C . GLU A 1 437 ? 8.132 -33.075 -32.816 1.00 49.50 437 GLU A C 1
ATOM 3504 O O . GLU A 1 437 ? 7.322 -32.797 -31.927 1.00 49.50 437 GLU A O 1
ATOM 3509 N N . PRO A 1 438 ? 7.866 -32.793 -34.112 1.00 49.12 438 PRO A N 1
ATOM 3510 C CA . PRO A 1 438 ? 6.786 -31.887 -34.531 1.00 49.12 438 PRO A CA 1
ATOM 3511 C C . PRO A 1 438 ? 5.360 -32.477 -34.522 1.00 49.12 438 PRO A C 1
ATOM 3513 O O . PRO A 1 438 ? 4.425 -31.808 -34.960 1.00 49.12 438 PRO A O 1
ATOM 3516 N N . ALA A 1 439 ? 5.172 -33.727 -34.088 1.00 52.59 439 ALA A N 1
ATOM 3517 C CA . ALA A 1 439 ? 3.928 -34.478 -34.300 1.00 52.59 439 ALA A CA 1
ATOM 3518 C C . ALA A 1 439 ? 2.870 -34.349 -33.178 1.00 52.59 439 ALA A C 1
ATOM 3520 O O . ALA A 1 439 ? 1.693 -34.610 -33.417 1.00 52.59 439 ALA A O 1
ATOM 3521 N N . ASP A 1 440 ? 3.247 -33.942 -31.960 1.00 58.38 440 ASP A N 1
ATOM 3522 C CA . ASP A 1 440 ? 2.437 -34.177 -30.743 1.00 58.38 440 ASP A CA 1
ATOM 3523 C C . ASP A 1 440 ? 1.287 -33.156 -30.491 1.00 58.38 440 ASP A C 1
ATOM 3525 O O . ASP A 1 440 ? 0.715 -33.099 -29.398 1.00 58.38 440 ASP A O 1
ATOM 3529 N N . TRP A 1 441 ? 0.890 -32.350 -31.491 1.00 50.31 441 TRP A N 1
ATOM 3530 C CA . TRP A 1 441 ? -0.133 -31.296 -31.325 1.00 50.31 441 TRP A CA 1
ATOM 3531 C C . TRP A 1 441 ? -1.545 -31.834 -31.038 1.00 50.31 441 TRP A C 1
ATOM 3533 O O . TRP A 1 441 ? -2.293 -31.218 -30.277 1.00 50.31 441 TRP A O 1
ATOM 3543 N N . GLN A 1 442 ? -1.910 -32.995 -31.593 1.00 60.56 442 GLN A N 1
ATOM 3544 C CA . GLN A 1 442 ? -3.217 -33.625 -31.347 1.00 60.56 442 GLN A CA 1
ATOM 3545 C C . GLN A 1 442 ? -3.360 -34.068 -29.884 1.00 60.56 442 GLN A C 1
ATOM 3547 O O . GLN A 1 442 ? -4.378 -33.829 -29.241 1.00 60.56 442 GLN A O 1
ATOM 3552 N N . LYS A 1 443 ? -2.292 -34.638 -29.327 1.00 58.06 443 LYS A N 1
ATOM 3553 C CA . LYS A 1 443 ? -2.222 -35.147 -27.953 1.00 58.06 443 LYS A CA 1
ATOM 3554 C C . LYS A 1 443 ? -2.266 -34.020 -26.917 1.00 58.06 443 LYS A C 1
ATOM 3556 O O . LYS A 1 443 ? -2.944 -34.137 -25.900 1.00 58.06 443 LYS A O 1
ATOM 3561 N N . ALA A 1 444 ? -1.621 -32.889 -27.218 1.00 56.38 444 ALA A N 1
ATOM 3562 C CA . ALA A 1 444 ? -1.753 -31.662 -26.434 1.00 56.38 444 ALA A CA 1
ATOM 3563 C C . ALA A 1 444 ? -3.197 -31.114 -26.424 1.00 56.38 444 ALA A C 1
ATOM 3565 O O . ALA A 1 444 ? -3.643 -30.589 -25.401 1.00 56.38 444 ALA A O 1
ATOM 3566 N N . ALA A 1 445 ? -3.946 -31.262 -27.525 1.00 56.72 445 ALA A N 1
ATOM 3567 C CA . ALA A 1 445 ? -5.352 -30.865 -27.586 1.00 56.72 445 ALA A CA 1
ATOM 3568 C C . ALA A 1 445 ? -6.266 -31.798 -26.764 1.00 56.72 445 ALA A C 1
ATOM 3570 O O . ALA A 1 445 ? -7.138 -31.309 -26.042 1.00 56.72 445 ALA A O 1
ATOM 3571 N N . GLU A 1 446 ? -6.048 -33.118 -26.799 1.00 58.84 446 GLU A N 1
ATOM 3572 C CA . GLU A 1 446 ? -6.823 -34.076 -25.990 1.00 58.84 446 GLU A CA 1
ATOM 3573 C C . GLU A 1 446 ? -6.664 -33.839 -24.478 1.00 58.84 446 GLU A C 1
ATOM 3575 O O . GLU A 1 446 ? -7.659 -33.799 -23.747 1.00 58.84 446 GLU A O 1
ATOM 3580 N N . ASP A 1 447 ? -5.436 -33.623 -23.995 1.00 62.12 447 ASP A N 1
ATOM 3581 C CA . ASP A 1 447 ? -5.180 -33.355 -22.571 1.00 62.12 447 ASP A CA 1
ATOM 3582 C C . ASP A 1 447 ? -5.737 -31.991 -22.112 1.00 62.12 447 ASP A C 1
ATOM 3584 O O . ASP A 1 447 ? -6.125 -31.831 -20.948 1.00 62.12 447 ASP A O 1
ATOM 3588 N N . TRP A 1 448 ? -5.858 -31.015 -23.021 1.00 58.00 448 TRP A N 1
ATOM 3589 C CA . TRP A 1 448 ? -6.552 -29.752 -22.751 1.00 58.00 448 TRP A CA 1
ATOM 3590 C C . TRP A 1 448 ? -8.067 -29.957 -22.591 1.00 58.00 448 TRP A C 1
ATOM 3592 O O . TRP A 1 448 ? -8.649 -29.494 -21.606 1.00 58.00 448 TRP A O 1
ATOM 3602 N N . MET A 1 449 ? -8.703 -30.726 -23.487 1.00 48.03 449 MET A N 1
ATOM 3603 C CA . MET A 1 449 ? -10.130 -31.066 -23.368 1.00 48.03 449 MET A CA 1
ATOM 3604 C C . MET A 1 449 ? -10.427 -31.849 -22.079 1.00 48.03 449 MET A C 1
ATOM 3606 O O . MET A 1 449 ? -11.410 -31.564 -21.391 1.00 48.03 449 MET A O 1
ATOM 3610 N N . ARG A 1 450 ? -9.547 -32.787 -21.697 1.00 54.41 450 ARG A N 1
ATOM 3611 C CA . ARG A 1 450 ? -9.657 -33.556 -20.443 1.00 54.41 450 ARG A CA 1
ATOM 3612 C C . ARG A 1 450 ? -9.514 -32.702 -19.182 1.00 54.41 450 ARG A C 1
ATOM 3614 O O . ARG A 1 450 ? -10.076 -33.064 -18.150 1.00 54.41 450 ARG A O 1
ATOM 3621 N N . ARG A 1 451 ? -8.786 -31.581 -19.239 1.00 47.38 451 ARG A N 1
ATOM 3622 C CA . ARG A 1 451 ? -8.643 -30.647 -18.108 1.00 47.38 451 ARG A CA 1
ATOM 3623 C C . ARG A 1 451 ? -9.838 -29.718 -17.926 1.00 47.38 451 ARG A C 1
ATOM 3625 O O . ARG A 1 451 ? -10.207 -29.464 -16.783 1.00 47.38 451 ARG A O 1
ATOM 3632 N N . ASN A 1 452 ? -10.436 -29.229 -19.011 1.00 42.59 452 ASN A N 1
ATOM 3633 C CA . ASN A 1 452 ? -11.501 -28.224 -18.922 1.00 42.59 452 ASN A CA 1
ATOM 3634 C C . ASN A 1 452 ? -12.888 -28.793 -18.582 1.00 42.59 452 ASN A C 1
ATOM 3636 O O . ASN A 1 452 ? -13.738 -28.044 -18.108 1.00 42.59 452 ASN A O 1
ATOM 3640 N N . ASN A 1 453 ? -13.138 -30.092 -18.775 1.00 42.97 453 ASN A N 1
ATOM 3641 C CA . ASN A 1 453 ? -14.466 -30.677 -18.553 1.00 42.97 453 ASN A CA 1
ATOM 3642 C C . ASN A 1 453 ? -14.662 -31.231 -17.122 1.00 42.97 453 ASN A C 1
ATOM 3644 O O . ASN A 1 453 ? -14.869 -32.429 -16.917 1.00 42.97 453 ASN A O 1
ATOM 3648 N N . ARG A 1 454 ? -14.562 -30.350 -16.115 1.00 36.66 454 ARG A N 1
ATOM 3649 C CA . ARG A 1 454 ? -14.905 -30.633 -14.706 1.00 36.66 454 ARG A CA 1
ATOM 3650 C C . ARG A 1 454 ? -15.682 -29.473 -14.079 1.00 36.66 454 ARG A C 1
ATOM 3652 O O . ARG A 1 454 ? -15.087 -28.549 -13.528 1.00 36.66 454 ARG A O 1
ATOM 3659 N N . GLU A 1 455 ? -17.008 -29.561 -14.111 1.00 32.31 455 GLU A N 1
ATOM 3660 C CA . GLU A 1 455 ? -17.873 -28.714 -13.280 1.00 32.31 455 GLU A CA 1
ATOM 3661 C C . GLU A 1 455 ? -17.788 -29.090 -11.781 1.00 32.31 455 GLU A C 1
ATOM 3663 O O . GLU A 1 455 ? -17.431 -30.225 -11.441 1.00 32.31 455 GLU A O 1
ATOM 3668 N N . PRO A 1 456 ? -18.067 -28.146 -10.859 1.00 32.22 456 PRO A N 1
ATOM 3669 C CA . PRO A 1 456 ? -17.779 -28.315 -9.435 1.00 32.22 456 PRO A CA 1
ATOM 3670 C C . PRO A 1 456 ? -18.847 -29.123 -8.679 1.00 32.22 456 PRO A C 1
ATOM 3672 O O . PRO A 1 456 ? -20.017 -28.749 -8.617 1.00 32.22 456 PRO A O 1
ATOM 3675 N N . SER A 1 457 ? -18.427 -30.188 -7.992 1.00 29.33 457 SER A N 1
ATOM 3676 C CA . SER A 1 457 ? -19.289 -30.958 -7.087 1.00 29.33 457 SER A CA 1
ATOM 3677 C C . SER A 1 457 ? -19.502 -30.243 -5.745 1.00 29.33 457 SER A C 1
ATOM 3679 O O . SER A 1 457 ? -18.561 -30.099 -4.959 1.00 29.33 457 SER A O 1
ATOM 3681 N N . SER A 1 458 ? -20.741 -29.853 -5.445 1.00 30.70 458 SER A N 1
ATOM 3682 C CA . SER A 1 458 ? -21.151 -29.333 -4.133 1.00 30.70 458 SER A CA 1
ATOM 3683 C C . SER A 1 458 ? -21.294 -30.433 -3.069 1.00 30.70 458 SER A C 1
ATOM 3685 O O . SER A 1 458 ? -21.565 -31.593 -3.380 1.00 30.70 458 SER A O 1
ATOM 3687 N N . THR A 1 459 ? -21.165 -30.061 -1.794 1.00 29.34 459 THR A N 1
ATOM 3688 C CA . THR A 1 459 ? -21.349 -30.942 -0.626 1.00 29.34 459 THR A CA 1
ATOM 3689 C C . THR A 1 459 ? -22.831 -31.290 -0.352 1.00 29.34 459 THR A C 1
ATOM 3691 O O . THR A 1 459 ? -23.728 -30.631 -0.881 1.00 29.34 459 THR A O 1
ATOM 3694 N N . PRO A 1 460 ? -23.124 -32.373 0.404 1.00 36.47 460 PRO A N 1
ATOM 3695 C CA . PRO A 1 460 ? -24.377 -33.121 0.248 1.00 36.47 460 PRO A CA 1
ATOM 3696 C C . PRO A 1 460 ? -25.555 -32.629 1.105 1.00 36.47 460 PRO A C 1
ATOM 3698 O O . PRO A 1 460 ? -25.379 -32.017 2.159 1.00 36.47 460 PRO A O 1
ATOM 3701 N N . ARG A 1 461 ? -26.776 -33.019 0.706 1.00 26.14 461 ARG A N 1
ATOM 3702 C CA . ARG A 1 461 ? -27.993 -32.943 1.533 1.00 26.14 461 ARG A CA 1
ATOM 3703 C C . ARG A 1 461 ? -28.838 -34.217 1.383 1.00 26.14 461 ARG A C 1
ATOM 3705 O O . ARG A 1 461 ? -28.808 -34.857 0.338 1.00 26.14 461 ARG A O 1
ATOM 3712 N N . ALA A 1 462 ? -29.544 -34.600 2.446 1.00 28.00 462 ALA A N 1
ATOM 3713 C CA . ALA A 1 462 ? -30.178 -35.913 2.576 1.00 28.00 462 ALA A CA 1
ATOM 3714 C C . ALA A 1 462 ? -31.593 -36.030 1.964 1.00 28.00 462 ALA A C 1
ATOM 3716 O O . ALA A 1 462 ? -32.326 -35.050 1.861 1.00 28.00 462 ALA A O 1
ATOM 3717 N N . SER A 1 463 ? -31.936 -37.279 1.623 1.00 28.17 463 SER A N 1
ATOM 3718 C CA . SER A 1 463 ? -33.263 -37.916 1.484 1.00 28.17 463 SER A CA 1
ATOM 3719 C C . SER A 1 463 ? -34.545 -37.067 1.613 1.00 28.17 463 SER A C 1
ATOM 3721 O O . SER A 1 463 ? -34.827 -36.519 2.679 1.00 28.17 463 SER A O 1
ATOM 3723 N N . GLY A 1 464 ? -35.421 -37.143 0.600 1.00 26.86 464 GLY A N 1
ATOM 3724 C CA . GLY A 1 464 ? -36.829 -36.725 0.701 1.00 26.86 464 GLY A CA 1
ATOM 3725 C C . GLY A 1 464 ? -37.611 -36.835 -0.617 1.00 26.86 464 GLY A C 1
ATOM 3726 O O . GLY A 1 464 ? -37.491 -35.975 -1.483 1.00 26.86 464 GLY A O 1
ATOM 3727 N N . THR A 1 465 ? -38.421 -37.883 -0.771 1.00 28.06 465 THR A N 1
ATOM 3728 C CA . THR A 1 465 ? -39.400 -38.074 -1.866 1.00 28.06 465 THR A CA 1
ATOM 3729 C C . THR A 1 465 ? -40.812 -37.630 -1.412 1.00 28.06 465 THR A C 1
ATOM 3731 O O . THR A 1 465 ? -40.994 -37.315 -0.238 1.00 28.06 465 THR A O 1
ATOM 3734 N N . PRO A 1 466 ? -41.868 -37.698 -2.249 1.00 49.50 466 PRO A N 1
ATOM 3735 C CA . PRO A 1 466 ? -42.032 -37.092 -3.581 1.00 49.50 466 PRO A CA 1
ATOM 3736 C C . PRO A 1 466 ? -43.389 -36.344 -3.719 1.00 49.50 466 PRO A C 1
ATOM 3738 O O . PRO A 1 466 ? -44.293 -36.551 -2.912 1.00 49.50 466 PRO A O 1
ATOM 3741 N N . ARG A 1 467 ? -43.632 -35.616 -4.827 1.00 27.62 467 ARG A N 1
ATOM 3742 C CA . ARG A 1 467 ? -44.942 -35.663 -5.532 1.00 27.62 467 ARG A CA 1
ATOM 3743 C C . ARG A 1 467 ? -44.920 -35.005 -6.914 1.00 27.62 467 ARG A C 1
ATOM 3745 O O . ARG A 1 467 ? -44.165 -34.074 -7.155 1.00 27.62 467 ARG A O 1
ATOM 3752 N N . ALA A 1 468 ? -45.813 -35.461 -7.791 1.00 28.03 468 ALA A N 1
ATOM 3753 C CA . ALA A 1 468 ? -46.152 -34.804 -9.053 1.00 28.03 468 ALA A CA 1
ATOM 3754 C C . ALA A 1 468 ? -47.488 -34.044 -8.936 1.00 28.03 468 ALA A C 1
ATOM 3756 O O . ALA A 1 468 ? -48.334 -34.424 -8.123 1.00 28.03 468 ALA A O 1
ATOM 3757 N N . SER A 1 469 ? -47.740 -33.060 -9.811 1.00 26.97 469 SER A N 1
ATOM 3758 C CA . SER A 1 469 ? -48.740 -33.187 -10.900 1.00 26.97 469 SER A CA 1
ATOM 3759 C C . SER A 1 469 ? -49.250 -31.844 -11.470 1.00 26.97 469 SER A C 1
ATOM 3761 O O . SER A 1 469 ? -49.321 -30.849 -10.762 1.00 26.97 469 SER A O 1
ATOM 3763 N N . ARG A 1 470 ? -49.690 -31.900 -12.741 1.00 27.09 470 ARG A N 1
ATOM 3764 C CA . ARG A 1 470 ? -50.726 -31.070 -13.407 1.00 27.09 470 ARG A CA 1
ATOM 3765 C C . ARG A 1 470 ? -50.518 -29.551 -13.589 1.00 27.09 470 ARG A C 1
ATOM 3767 O O . ARG A 1 470 ? -50.730 -28.753 -12.687 1.00 27.09 470 ARG A O 1
ATOM 3774 N N . THR A 1 471 ? -50.353 -29.168 -14.859 1.00 36.72 471 THR A N 1
ATOM 3775 C CA . THR A 1 471 ? -51.107 -28.054 -15.480 1.00 36.72 471 THR A CA 1
ATOM 3776 C C . THR A 1 471 ? -52.569 -28.510 -15.733 1.00 36.72 471 THR A C 1
ATOM 3778 O O . THR A 1 471 ? -52.817 -29.723 -15.651 1.00 36.72 471 THR A O 1
ATOM 3781 N N . PRO A 1 472 ? -53.565 -27.619 -15.978 1.00 42.66 472 PRO A N 1
ATOM 3782 C CA . PRO A 1 472 ? -53.744 -26.979 -17.304 1.00 42.66 472 PRO A CA 1
ATOM 3783 C C . PRO A 1 472 ? -54.398 -25.558 -17.295 1.00 42.66 472 PRO A C 1
ATOM 3785 O O . PRO A 1 472 ? -54.758 -25.077 -16.231 1.00 42.66 472 PRO A O 1
ATOM 3788 N N . ARG A 1 473 ? -54.542 -24.946 -18.497 1.00 30.59 473 ARG A N 1
ATOM 3789 C CA . ARG A 1 473 ? -55.686 -24.165 -19.087 1.00 30.59 473 ARG A CA 1
ATOM 3790 C C . ARG A 1 473 ? -56.580 -23.253 -18.211 1.00 30.59 473 ARG A C 1
ATOM 3792 O O . ARG A 1 473 ? -56.876 -23.595 -17.079 1.00 30.59 473 ARG A O 1
ATOM 3799 N N . ASP A 1 474 ? -57.239 -22.185 -18.684 1.00 31.02 474 ASP A N 1
ATOM 3800 C CA . ASP A 1 474 ? -57.347 -21.356 -19.925 1.00 31.02 474 ASP A CA 1
ATOM 3801 C C . ASP A 1 474 ? -58.134 -20.059 -19.472 1.00 31.02 474 ASP A C 1
ATOM 3803 O O . ASP A 1 474 ? -58.402 -19.947 -18.277 1.00 31.02 474 ASP A O 1
ATOM 3807 N N . MET A 1 475 ? -58.582 -19.018 -20.209 1.00 29.03 475 MET A N 1
ATOM 3808 C CA . MET A 1 475 ? -58.721 -18.629 -21.633 1.00 29.03 475 MET A CA 1
ATOM 3809 C C . MET A 1 475 ? -59.014 -17.093 -21.730 1.00 29.03 475 MET A C 1
ATOM 3811 O O . MET A 1 475 ? -59.457 -16.538 -20.730 1.00 29.03 475 MET A O 1
ATOM 3815 N N . ARG A 1 476 ? -58.977 -16.493 -22.947 1.00 29.91 476 ARG A N 1
ATOM 3816 C CA . ARG A 1 476 ? -59.725 -15.262 -23.391 1.00 29.91 476 ARG A CA 1
ATOM 3817 C C . ARG A 1 476 ? -59.335 -13.892 -22.780 1.00 29.91 476 ARG A C 1
ATOM 3819 O O . ARG A 1 476 ? -58.775 -13.850 -21.696 1.00 29.91 476 ARG A O 1
ATOM 3826 N N . ASP A 1 477 ? -59.557 -12.723 -23.407 1.00 30.45 477 ASP A N 1
ATOM 3827 C CA . ASP A 1 477 ? -60.070 -12.282 -24.740 1.00 30.45 477 ASP A CA 1
ATOM 3828 C C . ASP A 1 477 ? -59.154 -11.110 -25.237 1.00 30.45 477 ASP A C 1
ATOM 3830 O O . ASP A 1 477 ? -58.528 -10.455 -24.409 1.00 30.45 477 ASP A O 1
ATOM 3834 N N . ALA A 1 478 ? -58.815 -10.899 -26.524 1.00 29.23 478 ALA A N 1
ATOM 3835 C CA . ALA A 1 478 ? -59.591 -10.284 -27.632 1.00 29.23 478 ALA A CA 1
ATOM 3836 C C . ALA A 1 478 ? -60.122 -8.855 -27.305 1.00 29.23 478 ALA A C 1
ATOM 3838 O O . ALA A 1 478 ? -60.785 -8.694 -26.290 1.00 29.23 478 ALA A O 1
ATOM 3839 N N . ARG A 1 479 ? -59.934 -7.762 -28.078 1.00 31.61 479 ARG A N 1
ATOM 3840 C CA . ARG A 1 479 ? -59.507 -7.468 -29.483 1.00 31.61 479 ARG A CA 1
ATOM 3841 C C . ARG A 1 479 ? -58.593 -6.192 -29.492 1.00 31.61 479 ARG A C 1
ATOM 3843 O O . ARG A 1 479 ? -58.207 -5.770 -28.411 1.00 31.61 479 ARG A O 1
ATOM 3850 N N . ASP A 1 480 ? -58.154 -5.521 -30.571 1.00 30.31 480 ASP A N 1
ATOM 3851 C CA . ASP A 1 480 ? -58.614 -5.404 -31.972 1.00 30.31 480 ASP A CA 1
ATOM 3852 C C . ASP A 1 480 ? -57.489 -4.958 -32.949 1.00 30.31 480 ASP A C 1
ATOM 3854 O O . ASP A 1 480 ? -56.392 -4.609 -32.518 1.00 30.31 480 ASP A O 1
ATOM 3858 N N . MET A 1 481 ? -57.756 -4.950 -34.264 1.00 31.55 481 MET A N 1
ATOM 3859 C CA . MET A 1 481 ? -56.818 -4.525 -35.331 1.00 31.55 481 MET A CA 1
ATOM 3860 C C . MET A 1 481 ? -57.489 -3.609 -36.370 1.00 31.55 481 MET A C 1
ATOM 3862 O O . MET A 1 481 ? -58.575 -3.958 -36.833 1.00 31.55 481 MET A O 1
ATOM 3866 N N . ARG A 1 482 ? -56.783 -2.568 -36.867 1.00 28.81 482 ARG A N 1
ATOM 3867 C CA . ARG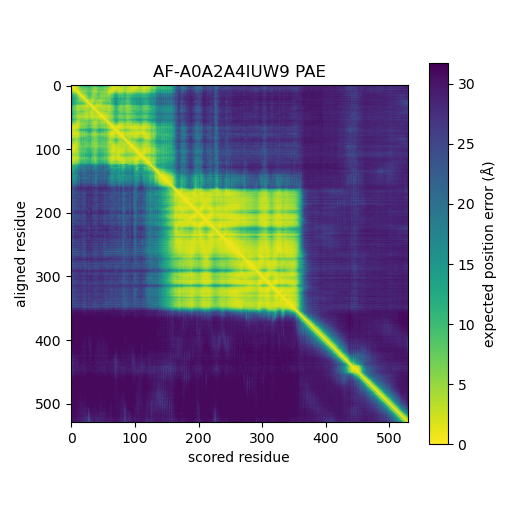 A 1 482 ? -56.671 -2.245 -38.319 1.00 28.81 482 ARG A CA 1
ATOM 3868 C C . ARG A 1 482 ? -55.786 -1.034 -38.677 1.00 28.81 482 ARG A C 1
ATOM 3870 O O . ARG A 1 482 ? -55.730 -0.038 -37.970 1.00 28.81 482 ARG A O 1
ATOM 3877 N N . GLU A 1 483 ? -55.186 -1.159 -39.856 1.00 32.41 483 GLU A N 1
ATOM 3878 C CA . GLU A 1 483 ? -54.478 -0.181 -40.709 1.00 32.41 483 GLU A CA 1
ATOM 3879 C C . GLU A 1 483 ? -55.319 0.034 -42.009 1.00 32.41 483 GLU A C 1
ATOM 3881 O O . GLU A 1 483 ? -56.348 -0.645 -42.135 1.00 32.41 483 GLU A O 1
ATOM 3886 N N . PRO A 1 484 ? -54.906 0.792 -43.063 1.00 58.53 484 PRO A N 1
ATOM 3887 C CA . PRO A 1 484 ? -53.978 1.941 -43.209 1.00 58.53 484 PRO A CA 1
ATOM 3888 C C . PRO A 1 484 ? -54.588 3.079 -44.115 1.00 58.53 484 PRO A C 1
ATOM 3890 O O . PRO A 1 484 ? -55.810 3.172 -44.216 1.00 58.53 484 PRO A O 1
ATOM 38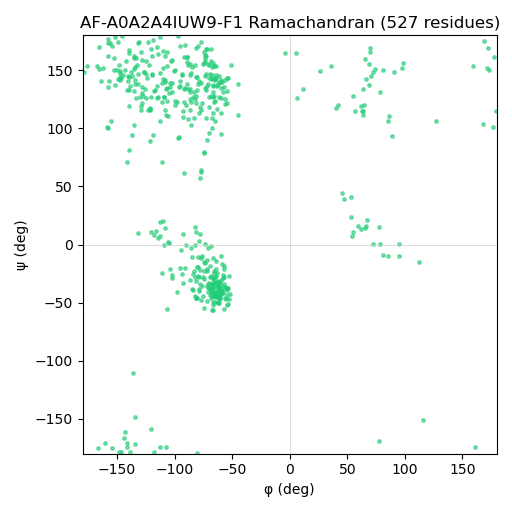93 N N . ARG A 1 485 ? -53.745 3.837 -44.873 1.00 29.59 485 ARG A N 1
ATOM 3894 C CA . ARG A 1 485 ? -54.017 4.776 -46.025 1.00 29.59 485 ARG A CA 1
ATOM 3895 C C . ARG A 1 485 ? -54.265 6.270 -45.665 1.00 29.59 485 ARG A C 1
ATOM 3897 O O . ARG A 1 485 ? -54.811 6.537 -44.607 1.00 29.59 485 ARG A O 1
ATOM 3904 N N . GLU A 1 486 ? -53.926 7.303 -46.470 1.00 30.05 486 GLU A N 1
ATOM 3905 C CA . GLU A 1 486 ? -53.096 7.441 -47.702 1.00 30.05 486 GLU A CA 1
ATOM 3906 C C . GLU A 1 486 ? -52.661 8.918 -48.005 1.00 30.05 486 GLU A C 1
ATOM 3908 O O . GLU A 1 486 ? -53.389 9.852 -47.695 1.00 30.05 486 GLU A O 1
ATOM 3913 N N . VAL A 1 487 ? -51.509 9.095 -48.685 1.00 29.98 487 VAL A N 1
ATOM 3914 C CA . VAL A 1 487 ? -51.179 10.053 -49.793 1.00 29.98 487 VAL A CA 1
ATOM 3915 C C . VAL A 1 487 ? -51.647 11.538 -49.771 1.00 29.98 487 VAL A C 1
ATOM 3917 O O . VAL A 1 487 ? -52.821 11.810 -50.007 1.00 29.98 487 VAL A O 1
ATOM 3920 N N . ARG A 1 488 ? -50.688 12.503 -49.802 1.00 27.77 488 ARG A N 1
ATOM 3921 C CA . ARG A 1 488 ? -50.407 13.397 -50.979 1.00 27.77 488 ARG A CA 1
ATOM 3922 C C . ARG A 1 488 ? -49.211 14.370 -50.832 1.00 27.77 488 ARG A C 1
ATOM 3924 O O . ARG A 1 488 ? -48.899 14.826 -49.740 1.00 27.77 488 ARG A O 1
ATOM 3931 N N . THR A 1 489 ? -48.615 14.742 -51.972 1.00 33.81 489 THR A N 1
ATOM 3932 C CA . THR A 1 489 ? -47.702 15.895 -52.195 1.00 33.81 489 THR A CA 1
ATOM 3933 C C . THR A 1 489 ? -48.342 16.907 -53.168 1.00 33.81 489 THR A C 1
ATOM 3935 O O . THR A 1 489 ? -49.390 16.603 -53.748 1.00 33.81 489 THR A O 1
ATOM 3938 N N . PRO A 1 490 ? -47.767 18.119 -53.341 1.00 45.72 490 PRO A N 1
ATOM 3939 C CA . PRO A 1 490 ? -47.348 18.537 -54.697 1.00 45.72 490 PRO A CA 1
ATOM 3940 C C . PRO A 1 490 ? -46.038 19.384 -54.751 1.00 45.72 490 PRO A C 1
ATOM 3942 O O . PRO A 1 490 ? -45.256 19.396 -53.805 1.00 45.72 490 PRO A O 1
ATOM 3945 N N . HIS A 1 491 ? -45.762 20.017 -55.905 1.00 30.70 491 HIS A N 1
ATOM 3946 C CA . HIS A 1 491 ? -44.439 20.473 -56.385 1.00 30.70 491 HIS A CA 1
ATOM 3947 C C . HIS A 1 491 ? -44.027 21.944 -56.107 1.00 30.70 491 HIS A C 1
ATOM 3949 O O . HIS A 1 491 ? -44.823 22.786 -55.705 1.00 30.70 491 HIS A O 1
ATOM 3955 N N . ALA A 1 492 ? -42.746 22.231 -56.388 1.00 29.98 492 ALA A N 1
ATOM 3956 C CA . ALA A 1 492 ? -42.059 23.531 -56.327 1.00 29.98 492 ALA A CA 1
ATOM 3957 C C . ALA A 1 492 ? -42.307 24.460 -57.544 1.00 29.98 492 ALA A C 1
ATOM 3959 O O . ALA A 1 492 ? -42.789 23.984 -58.567 1.00 29.98 492 ALA A O 1
ATOM 3960 N N . HIS A 1 493 ? -41.872 25.739 -57.475 1.00 30.00 493 HIS A N 1
ATOM 3961 C CA . HIS A 1 493 ? -40.796 26.300 -58.339 1.00 30.00 493 HIS A CA 1
ATOM 3962 C C . HIS A 1 493 ? -40.545 27.835 -58.225 1.00 30.00 493 HIS A C 1
ATOM 3964 O O . HIS A 1 493 ? -41.475 28.628 -58.133 1.00 30.00 493 HIS A O 1
ATOM 3970 N N . SER A 1 494 ? -39.276 28.222 -58.472 1.00 27.73 494 SER A N 1
ATOM 3971 C CA . SER A 1 494 ? -38.794 29.442 -59.184 1.00 27.73 494 SER A CA 1
ATOM 3972 C C . SER A 1 494 ? -38.336 30.723 -58.434 1.00 27.73 494 SER A C 1
ATOM 3974 O O . SER A 1 494 ? -38.809 31.066 -57.357 1.00 27.73 494 SER A O 1
ATOM 3976 N N . SER A 1 495 ? -37.423 31.451 -59.111 1.00 31.30 495 SER A N 1
ATOM 3977 C CA . SER A 1 495 ? -36.761 32.743 -58.787 1.00 31.30 495 SER A CA 1
ATOM 3978 C C . SER A 1 495 ? -35.723 32.761 -57.632 1.00 31.30 495 SER A C 1
ATOM 3980 O O . SER A 1 495 ? -35.849 32.020 -56.669 1.00 31.30 495 SER A O 1
ATOM 3982 N N . GLY A 1 496 ? -34.636 33.557 -57.676 1.00 27.69 496 GLY A N 1
ATOM 3983 C CA . GLY A 1 496 ? -34.092 34.314 -58.822 1.00 27.69 496 GLY A CA 1
ATOM 3984 C C . GLY A 1 496 ? -33.003 35.373 -58.514 1.00 27.69 496 GLY A C 1
ATOM 3985 O O . GLY A 1 496 ? -33.338 36.493 -58.168 1.00 27.69 496 GLY A O 1
ATOM 3986 N N . ARG A 1 497 ? -31.724 35.062 -58.810 1.00 29.73 497 ARG A N 1
ATOM 3987 C CA . ARG A 1 497 ? -30.579 35.987 -59.089 1.00 29.73 497 ARG A CA 1
ATOM 3988 C C . ARG A 1 497 ? -30.035 36.982 -58.013 1.00 29.73 497 ARG A C 1
ATOM 3990 O O . ARG A 1 497 ? -30.560 38.063 -57.817 1.00 29.73 497 ARG A O 1
ATOM 3997 N N . SER A 1 498 ? -28.776 36.721 -57.618 1.00 28.70 498 SER A N 1
ATOM 3998 C CA . SER A 1 498 ? -27.580 37.591 -57.819 1.00 28.70 498 SER A CA 1
ATOM 3999 C C . SER A 1 498 ? -27.437 38.990 -57.166 1.00 28.70 498 SER A C 1
ATOM 4001 O O . SER A 1 498 ? -27.985 39.960 -57.686 1.00 28.70 498 SER A O 1
ATOM 4003 N N . SER A 1 499 ? -26.376 39.154 -56.349 1.00 33.09 499 SER A N 1
ATOM 4004 C CA . SER A 1 499 ? -25.363 40.218 -56.572 1.00 33.09 499 SER A CA 1
ATOM 4005 C C . SER A 1 499 ? -23.976 39.968 -55.927 1.00 33.09 499 SER A C 1
ATOM 4007 O O . SER A 1 499 ? -23.895 39.576 -54.772 1.00 33.09 499 SER A O 1
ATOM 4009 N N . ARG A 1 500 ? -22.925 40.245 -56.723 1.00 29.67 500 ARG A N 1
ATOM 4010 C CA . ARG A 1 500 ? -21.558 40.807 -56.489 1.00 29.67 500 ARG A CA 1
ATOM 4011 C C . ARG A 1 500 ? -21.015 41.114 -55.063 1.00 29.67 500 ARG A C 1
ATOM 4013 O O . ARG A 1 500 ? -21.796 41.401 -54.174 1.00 29.67 500 ARG A O 1
ATOM 4020 N N . ALA A 1 501 ? -19.701 41.334 -54.838 1.00 31.12 501 ALA A N 1
ATOM 4021 C CA . ALA A 1 501 ? -18.432 40.911 -55.490 1.00 31.12 501 ALA A CA 1
ATOM 4022 C C . ALA A 1 501 ? -17.187 41.553 -54.797 1.00 31.12 501 ALA A C 1
ATOM 4024 O O . ALA A 1 501 ? -17.293 42.634 -54.232 1.00 31.12 501 ALA A O 1
ATOM 4025 N N . HIS A 1 502 ? -16.006 40.960 -55.036 1.00 31.56 502 HIS A N 1
ATOM 4026 C CA . HIS A 1 502 ? -14.644 41.546 -55.018 1.00 31.56 502 HIS A CA 1
ATOM 4027 C C . HIS A 1 502 ? -13.907 41.947 -53.720 1.00 31.56 502 HIS A C 1
ATOM 4029 O O . HIS A 1 502 ? -14.452 42.390 -52.719 1.00 31.56 502 HIS A O 1
ATOM 4035 N N . SER A 1 503 ? -12.582 41.801 -53.840 1.00 36.97 503 SER A N 1
ATOM 4036 C CA . SER A 1 503 ? -11.493 42.001 -52.878 1.00 36.97 503 SER A CA 1
ATOM 4037 C C . SER A 1 503 ? -10.464 43.026 -53.384 1.00 36.97 503 SER A C 1
ATOM 4039 O O . SER A 1 503 ? -10.219 43.067 -54.591 1.00 36.97 503 SER A O 1
ATOM 4041 N N . LEU A 1 504 ? -9.735 43.698 -52.484 1.00 32.09 504 LEU A N 1
ATOM 4042 C CA . LEU A 1 504 ? -8.399 44.296 -52.716 1.00 32.09 504 LEU A CA 1
ATOM 4043 C C . LEU A 1 504 ? -7.525 44.031 -51.456 1.00 32.09 504 LEU A C 1
ATOM 4045 O O . LEU A 1 504 ? -8.090 43.951 -50.371 1.00 32.09 504 LEU A O 1
ATOM 4049 N N . ARG A 1 505 ? -6.237 43.627 -51.524 1.00 30.86 505 ARG A N 1
ATOM 4050 C CA . ARG A 1 505 ? -4.985 44.344 -51.925 1.00 30.86 505 ARG A CA 1
ATOM 4051 C C . ARG A 1 505 ? -4.572 45.437 -50.900 1.00 30.86 505 ARG A C 1
ATOM 4053 O O . ARG A 1 505 ? -5.448 46.153 -50.446 1.00 30.86 505 ARG A O 1
ATOM 4060 N N . SER A 1 506 ? -3.304 45.637 -50.487 1.00 28.89 506 SER A N 1
ATOM 4061 C CA . SER A 1 506 ? -1.985 45.213 -51.033 1.00 28.89 506 SER A CA 1
ATOM 4062 C C . SER A 1 506 ? -0.855 45.118 -49.964 1.00 28.89 506 SER A C 1
ATOM 4064 O O . SER A 1 506 ? -1.016 45.597 -48.849 1.00 28.89 506 SER A O 1
ATOM 4066 N N . THR A 1 507 ? 0.305 44.560 -50.346 1.00 39.00 507 THR A N 1
ATOM 4067 C CA . THR A 1 507 ? 1.671 44.696 -49.745 1.00 39.00 507 THR A CA 1
ATOM 4068 C C . THR A 1 507 ? 2.354 46.026 -50.216 1.00 39.00 507 THR A C 1
ATOM 4070 O O . THR A 1 507 ? 1.660 46.705 -50.983 1.00 39.00 507 THR A O 1
ATOM 4073 N N . PRO A 1 508 ? 3.618 46.465 -49.874 1.00 47.22 508 PRO A N 1
ATOM 4074 C CA . PRO A 1 508 ? 4.838 45.686 -49.499 1.00 47.22 508 PRO A CA 1
ATOM 4075 C C . PRO A 1 508 ? 5.955 46.332 -48.593 1.00 47.22 508 PRO A C 1
ATOM 4077 O O . PRO A 1 508 ? 5.860 47.485 -48.203 1.00 47.22 508 PRO A O 1
ATOM 4080 N N . HIS A 1 509 ? 7.070 45.582 -48.398 1.00 32.38 509 HIS A N 1
ATOM 4081 C CA . HIS A 1 509 ? 8.486 46.030 -48.181 1.00 32.38 509 HIS A CA 1
ATOM 4082 C C . HIS A 1 509 ? 8.877 46.826 -46.891 1.00 32.38 509 HIS A C 1
ATOM 4084 O O . HIS A 1 509 ? 8.015 47.415 -46.260 1.00 32.38 509 HIS A O 1
ATOM 4090 N N . THR A 1 510 ? 10.138 46.928 -46.400 1.00 35.44 510 THR A N 1
ATOM 4091 C CA . THR A 1 510 ? 11.411 46.138 -46.493 1.00 35.44 510 THR A CA 1
ATOM 4092 C C . THR A 1 510 ? 12.425 46.582 -45.404 1.00 35.44 510 THR A C 1
ATOM 4094 O O . THR A 1 510 ? 12.504 47.771 -45.133 1.00 35.44 510 THR A O 1
ATOM 4097 N N . ASN A 1 511 ? 13.302 45.662 -44.959 1.00 29.77 511 ASN A N 1
ATOM 4098 C CA . ASN A 1 511 ? 14.721 45.863 -44.555 1.00 29.77 511 ASN A CA 1
ATOM 4099 C C . ASN A 1 511 ? 15.100 46.788 -43.361 1.00 29.77 511 ASN A C 1
ATOM 4101 O O . ASN A 1 511 ? 14.952 48.001 -43.453 1.00 29.77 511 ASN A O 1
ATOM 4105 N N . THR A 1 512 ? 15.749 46.237 -42.316 1.00 32.12 512 THR A N 1
ATOM 4106 C CA . THR A 1 512 ? 17.111 46.610 -41.817 1.00 32.12 512 THR A CA 1
ATOM 4107 C C . THR A 1 512 ? 17.472 45.936 -40.477 1.00 32.12 512 THR A C 1
ATOM 4109 O O . THR A 1 512 ? 16.602 45.649 -39.661 1.00 32.12 512 THR A O 1
ATOM 4112 N N . SER A 1 513 ? 18.775 45.725 -40.240 1.00 34.16 513 SER A N 1
ATOM 4113 C CA . SER A 1 513 ? 19.370 45.364 -38.935 1.00 34.16 513 SER A CA 1
ATOM 4114 C C . SER A 1 513 ? 20.280 46.495 -38.434 1.00 34.16 513 SER A C 1
ATOM 4116 O O . SER A 1 513 ? 20.763 47.283 -39.248 1.00 34.16 513 SER A O 1
ATOM 4118 N N . PRO A 1 514 ? 20.646 46.497 -37.141 1.00 46.06 514 PRO A N 1
ATOM 4119 C CA . PRO A 1 514 ? 22.013 46.854 -36.748 1.00 46.06 514 PRO A CA 1
ATOM 4120 C C . PRO A 1 514 ? 22.722 45.749 -35.932 1.00 46.06 514 PRO A C 1
ATOM 4122 O O . PRO A 1 514 ? 22.149 44.707 -35.615 1.00 46.06 514 PRO A O 1
ATOM 4125 N N . ARG A 1 515 ? 24.010 45.969 -35.638 1.00 34.66 515 ARG A N 1
ATOM 4126 C CA . ARG A 1 515 ? 24.970 45.042 -34.996 1.00 34.66 515 ARG A CA 1
ATOM 4127 C C . ARG A 1 515 ? 25.710 45.758 -33.842 1.00 34.66 515 ARG A C 1
ATOM 4129 O O . ARG A 1 515 ? 25.620 46.978 -33.762 1.00 34.66 515 ARG A O 1
ATOM 4136 N N . SER A 1 516 ? 26.535 45.007 -33.088 1.00 36.75 516 SER A N 1
ATOM 4137 C CA . SER A 1 516 ? 27.640 45.443 -32.178 1.00 36.75 516 SER A CA 1
ATOM 4138 C C . SER A 1 516 ? 27.266 46.303 -30.955 1.00 36.75 516 SER A C 1
ATOM 4140 O O . SER A 1 516 ? 26.517 47.259 -31.079 1.00 36.75 516 SER A O 1
ATOM 4142 N N . MET A 1 517 ? 27.754 46.044 -29.735 1.00 33.00 517 MET A N 1
ATOM 4143 C CA . MET A 1 517 ? 29.141 45.741 -29.286 1.00 33.00 517 MET A CA 1
ATOM 4144 C C . MET A 1 517 ? 29.289 44.274 -28.759 1.00 33.00 517 MET A C 1
ATOM 4146 O O . MET A 1 517 ? 28.306 43.544 -28.853 1.00 33.00 517 MET A O 1
ATOM 4150 N N . SER A 1 518 ? 30.403 43.655 -28.306 1.00 36.41 518 SER A N 1
ATOM 4151 C CA . SER A 1 518 ? 31.810 44.000 -27.936 1.00 36.41 518 SER A CA 1
ATOM 4152 C C . SER A 1 518 ? 32.014 44.744 -26.588 1.00 36.41 518 SER A C 1
ATOM 4154 O O . SER A 1 518 ? 31.095 45.421 -26.152 1.00 36.41 518 SER A O 1
ATOM 4156 N N . LEU A 1 519 ? 33.121 44.655 -25.825 1.00 36.69 519 LEU A N 1
ATOM 4157 C C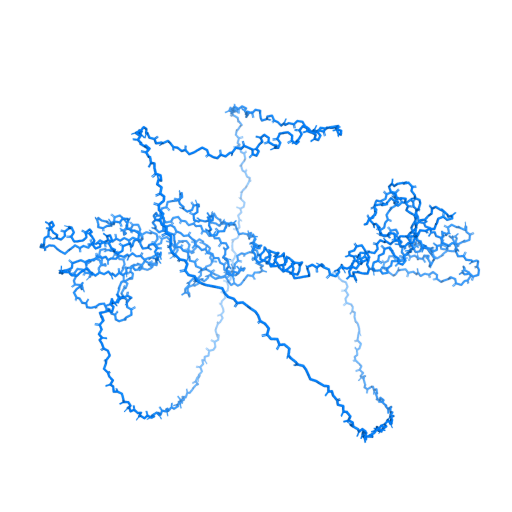A . LEU A 1 519 ? 34.482 44.073 -25.957 1.00 36.69 519 LEU A CA 1
ATOM 4158 C C . LEU A 1 519 ? 34.931 43.394 -24.627 1.00 36.69 519 LEU A C 1
ATOM 4160 O O . LEU A 1 519 ? 34.392 43.744 -23.583 1.00 36.69 519 LEU A O 1
ATOM 4164 N N . GLY A 1 520 ? 35.987 42.561 -24.671 1.00 31.48 520 GLY A N 1
ATOM 4165 C CA . GLY A 1 520 ? 36.848 42.187 -23.520 1.00 31.48 520 GLY A CA 1
ATOM 4166 C C . GLY A 1 520 ? 36.321 41.087 -22.570 1.00 31.48 520 GLY A C 1
ATOM 4167 O O . GLY A 1 520 ? 35.115 40.933 -22.419 1.00 31.48 520 GLY A O 1
ATOM 4168 N N . ASP A 1 521 ? 37.154 40.270 -21.907 1.00 33.66 521 ASP A N 1
ATOM 4169 C CA . ASP A 1 521 ? 38.625 40.155 -21.973 1.00 33.66 521 ASP A CA 1
ATOM 4170 C C . ASP A 1 521 ? 39.148 38.723 -21.693 1.00 33.66 521 ASP A C 1
ATOM 4172 O O . ASP A 1 521 ? 38.395 37.795 -21.401 1.00 33.66 521 ASP A O 1
ATOM 4176 N N . ALA A 1 522 ? 40.462 38.563 -21.869 1.00 37.44 522 ALA A N 1
ATOM 4177 C CA . ALA A 1 522 ? 41.230 37.327 -22.015 1.00 37.44 522 ALA A CA 1
ATOM 4178 C C . ALA A 1 522 ? 41.467 36.453 -20.749 1.00 37.44 522 ALA A C 1
ATOM 4180 O O . ALA A 1 522 ? 41.720 36.942 -19.654 1.00 37.44 522 ALA A O 1
ATOM 4181 N N . THR A 1 523 ? 41.474 35.130 -20.980 1.00 41.00 523 THR A N 1
ATOM 4182 C CA . THR A 1 523 ? 42.553 34.124 -20.726 1.00 41.00 523 THR A CA 1
ATOM 4183 C C . THR A 1 523 ? 43.937 34.582 -20.188 1.00 41.00 523 THR A C 1
ATOM 4185 O O . THR A 1 523 ? 44.294 35.724 -20.476 1.00 41.00 523 THR A O 1
ATOM 4188 N N . PRO A 1 524 ? 44.837 33.686 -19.662 1.00 53.28 524 PRO A N 1
ATOM 4189 C CA . PRO A 1 524 ? 44.699 32.235 -19.326 1.00 53.28 524 PRO A CA 1
ATOM 4190 C C . PRO A 1 524 ? 45.529 31.657 -18.112 1.00 53.28 524 PRO A C 1
ATOM 4192 O O . PRO A 1 524 ? 46.382 32.331 -17.552 1.00 53.28 524 PRO A O 1
ATOM 4195 N N . LEU A 1 525 ? 45.376 30.333 -17.877 1.00 37.66 525 LEU A N 1
ATOM 4196 C CA . LEU A 1 525 ? 46.415 29.296 -17.568 1.00 37.66 525 LEU A CA 1
ATOM 4197 C C . LEU A 1 525 ? 47.208 29.234 -16.228 1.00 37.66 525 LEU A C 1
ATOM 4199 O O . LEU A 1 525 ? 47.223 30.169 -15.437 1.00 37.66 525 LEU A O 1
ATOM 4203 N N . TYR A 1 526 ? 47.906 28.085 -16.084 1.00 38.22 526 TYR A N 1
ATOM 4204 C CA . TYR A 1 526 ? 48.886 27.627 -15.070 1.00 38.22 526 TYR A CA 1
ATOM 4205 C C . TYR A 1 526 ? 48.325 27.124 -13.709 1.00 38.22 526 TYR A C 1
ATOM 4207 O O . TYR A 1 526 ? 47.526 27.812 -13.083 1.00 38.22 526 TYR A O 1
ATOM 4215 N N . ASP A 1 527 ? 48.722 25.954 -13.167 1.00 41.50 527 ASP A N 1
ATOM 4216 C CA . ASP A 1 527 ? 49.432 24.800 -13.781 1.00 41.50 527 ASP A CA 1
ATOM 4217 C C . ASP A 1 527 ? 49.280 23.484 -12.961 1.00 41.50 527 ASP A C 1
ATOM 4219 O O . ASP A 1 527 ? 48.478 23.426 -12.029 1.00 41.50 527 ASP A O 1
ATOM 4223 N N . GLU A 1 528 ? 50.027 22.432 -13.328 1.00 47.12 528 GLU A N 1
ATOM 4224 C CA . GLU A 1 528 ? 49.979 21.050 -12.802 1.00 47.12 528 GLU A CA 1
ATOM 4225 C C . GLU A 1 528 ? 50.350 20.848 -11.309 1.00 47.12 528 GLU A C 1
ATOM 4227 O O . GLU A 1 528 ? 51.327 21.416 -10.811 1.00 47.12 528 GLU A O 1
ATOM 4232 N N . ASN A 1 529 ? 49.639 19.922 -10.637 1.00 43.91 529 ASN A N 1
ATOM 4233 C CA . ASN A 1 529 ? 50.188 18.832 -9.791 1.00 43.91 529 ASN A CA 1
ATOM 4234 C C . ASN A 1 529 ? 49.088 17.847 -9.346 1.00 43.91 529 ASN A C 1
ATOM 4236 O O . ASN A 1 529 ? 48.014 18.330 -8.921 1.00 43.91 529 ASN A O 1
#

Solvent-accessible surface area (backbone atoms only — not comparable to full-atom values): 34436 Å² total; per-residue (Å²): 125,45,60,26,34,27,70,40,76,44,53,47,62,75,56,71,80,50,60,81,66,61,72,71,47,70,42,87,88,80,64,21,27,29,38,86,47,59,70,50,53,85,31,80,44,70,68,54,54,51,50,34,53,75,70,61,69,54,59,21,36,66,52,26,38,34,29,32,33,85,89,68,43,45,29,37,27,45,46,88,28,55,38,82,60,92,67,79,56,64,70,84,80,50,52,74,71,38,76,42,67,31,38,81,76,47,76,43,72,96,73,59,33,31,39,33,32,40,17,64,52,74,72,65,43,75,81,53,82,83,56,80,81,80,57,98,81,60,65,60,67,59,53,53,51,51,55,45,51,51,50,51,53,48,56,50,50,59,78,61,58,74,80,75,57,71,62,94,49,96,44,51,42,92,52,54,72,78,51,47,54,65,52,50,68,79,47,59,79,48,41,65,39,34,22,71,29,98,86,43,70,51,27,36,29,43,36,32,26,61,46,94,95,26,63,31,78,44,68,33,41,42,38,78,55,89,46,71,43,46,65,39,62,38,36,34,46,100,87,42,80,36,70,53,72,63,53,43,40,62,65,43,47,46,41,30,29,51,58,40,46,55,55,62,71,34,94,47,39,46,97,54,48,43,44,60,66,64,50,48,50,54,43,52,53,51,36,69,78,39,70,93,53,72,47,59,39,35,16,55,18,54,94,43,52,58,26,30,33,42,32,36,33,82,74,93,60,72,47,74,48,64,38,33,58,40,54,83,27,40,37,41,89,95,40,77,24,83,38,73,67,56,44,55,49,50,44,74,73,48,70,82,56,80,78,58,92,84,61,89,71,81,70,80,80,75,90,74,84,89,78,92,82,84,88,86,84,84,85,88,87,84,88,81,89,85,84,89,86,82,87,87,86,83,86,88,87,87,88,88,84,86,85,90,82,86,87,83,89,87,85,86,89,88,88,80,89,80,86,86,89,86,80,83,83,80,80,85,77,82,74,80,80,83,87,87,68,94,76,59,63,65,60,58,49,52,57,50,55,69,64,71,76,66,84,86,86,76,86,89,82,82,89,86,88,86,86,86,83,81,85,81,91,88,82,90,80,91,86,87,88,87,86,85,91,83,91,88,85,88,86,88,88,84,86,84,85,89,83,89,82,93,86,81,89,82,87,83,89,82,91,88,84,90,79,86,81,88,81,89,83,82,87,84,88,87,83,94,131

Sequence (529 aa):
MVLASVVGITHRKPQREMLDQANPVRNDETGLWECPFCHKNDFPELSEVWNHFDAGACPGQATGVRIRLDNGLSGYIHIKNLSDRHVADPTERVRIGQTVHCRILKIDVERFSVDCSSKSSDLLDKNNEWRPPKDPYYDQEAEDKDLRKEKEAKQTKERMQYVKRVIVHPAFHNISFAEAEKLMDKMAQGEVIVRPSSKGSDHLTVTWKVADGIYQHIDVREEGKENAFSLGRSLWIQGSEFEDLDEIIARHVTPMAGLARDLIAYKYYKPLGGMRDKAEEILKEEKARNPNKIHYVISAAKNYPGRFLLSYLPRARVTHEYVSVTPDGYRYRQRNFDSLAGLLRWFKEHFREPPPAGTPAARTPAARTPHMSAYHTPAGHTPAFHTPAHTPGPAYVNTPYTPSAQTPYMTPLAATPRQPDFMPPPARVRQPAPYTEPADWQKAAEDWMRRNNREPSSTPRASGTPRASRTPRDMRDARDMREPREVRTPHAHSSGRSSRAHSLRSTPHTNTSPRSMSLGDATPLYDEN

pLDDT: mean 71.41, std 25.24, range [26.14, 97.19]

Secondary structure (DSSP, 8-state):
-EEEEEEEEEEEPPPHHHHTT---EE-TTT--EE-TTT----BSSHHHHHHHHHTT----EEEEEEEEETTS-EEEEEGGGS-SS--S-GGGT--TT-EEEEEEEEEEGGGTEEEEE--HHHHHTTT-TTSPPPPTT--HHHHHHHHHHHHHHHHHHHHT---------TTB----HHHHHHHHTTSPTT-EEEEE-TT-TTEEEEEEEEETTEEEEEEEEEES-SSTTSPPSEEEETTEEESSHHHIIIIIIHHHHHHHHHHHHSTTB---TT-HHHHHHHHHHHHHH-TTS-EEEEEE-TTSTTEEEEEEESSSS-EEEEEEEETTEEEETTEEES-HHHHHHHHHHHTTSPPPBTB----------------------------------------------------------------PPPP---PPPPP-STTTHHHHHHHHHHHH-----PPP---------------------------------------------------------------------

Nearest PDB structures (foldseek):
  7xsx-assembly1_m  TM=6.179E-01  e=4.210E-26  Komagataella phaffii
  5vko-assembly1_A  TM=9.135E-01  e=1.382E-19  Saccharomyces cerevisiae S288C
  3psk-assembly5_C-2  TM=9.201E-01  e=5.913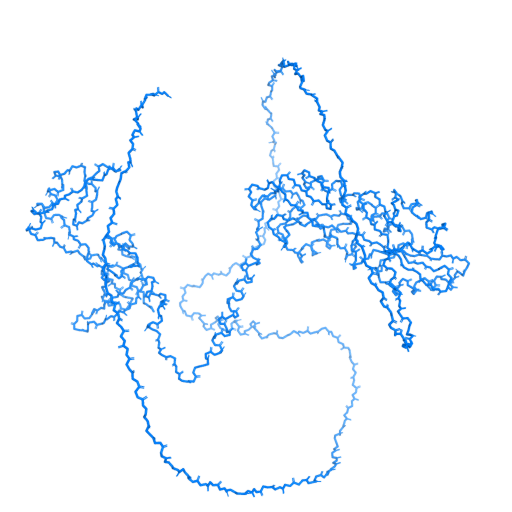E-19  Saccharomyces cerevisiae
  3psk-assembly1_A  TM=9.165E-01  e=4.686E-19  Saccharomyces cerevisiae
  3pjp-assembly2_B  TM=8.982E-01  e=3.802E-18  Nakaseomyces glabratus

Foldseek 3Di:
DFKKAFAFWQADQDDPVVLVVDDWDQDPVVRFIAQPFQRDRPHNDPVVSNVCVVVVVDSGFTQWIWIATPVGFIETEGQPQAEPDRDRDCVVVDDHRDMADWDFPDADPVVSYTYIGRYPCVVVCVVVPPPDPQDPPDDPVVVVVVVVVVVVVVVVVVLVPQLAADEDDPQEDADDPVVVLVVQLPDDQLDWHKYDDSVALQKIWIWGHLDHLAIDTFIKGADCDPDSRYGHCWIDGPRDIDRDDVCCSVQWRNLLSVLSVCLCPDPQEDAPLLPQVVQVVVQVVVCVVPVVDKDWHWYQHRVDHQWIWIWIDPDHDIDIFIWGRTSCAIAGLNDHDNDPVRVVVVCVVCVPPDRPPPGPRPDDDDDDDDDDDDDDDDDDDDDDDDDDDDDDDDDDDDDDDDDDDDDDDDDDDDDDDDDDDDDDDDDDDDDDDDDDDDPCVVVVVVVVVVVPPDDDDDDDDDDDDDDDDDDDDDDDDDDDDDDDDDDDDDDDDDDDDDDDDDDDDDDDDDDDDDDDDDDDDDDDDDDDD